Protein AF-0000000070211031 (afdb_homodimer)

InterPro domains:
  IPR032710 NTF2-like domain superfamily [SSF54427] (59-202)
  IPR037401 SnoaL-like domain [PF13577] (66-196)

pLDDT: mean 84.16, std 25.33, range [22.22, 98.94]

Solvent-accessible surface area (backbone atoms only — not comparable to full-atom values): 24109 Å² total; per-residue (Å²): 134,82,80,76,78,76,79,76,83,70,76,83,70,75,68,78,77,72,73,80,73,72,77,69,77,70,72,75,73,75,79,77,76,52,96,82,58,62,69,84,56,75,78,60,77,66,55,52,36,58,51,33,65,60,62,69,66,45,56,73,49,57,55,66,61,47,49,49,46,51,50,35,55,51,46,49,35,54,22,64,49,65,66,41,55,75,56,45,62,68,32,31,34,71,74,14,37,37,32,56,36,76,88,77,34,76,32,70,19,40,66,47,45,42,67,52,50,51,66,62,55,63,77,31,69,46,50,45,59,47,73,34,28,46,36,75,46,75,54,54,97,49,35,34,38,35,41,36,32,34,42,35,40,36,24,66,58,77,92,79,51,88,92,56,77,79,61,56,58,46,36,42,39,40,40,32,32,40,44,34,33,34,36,49,44,96,86,67,49,47,25,34,45,33,36,20,47,47,73,45,41,44,33,36,23,30,91,48,78,82,78,130,135,83,80,76,78,78,79,75,81,70,79,76,70,77,62,78,77,72,68,82,69,70,76,69,80,63,74,73,73,74,75,78,70,51,94,81,55,62,69,83,56,76,78,59,77,67,54,71,73,57,50,64,69,59,63,69,90,67,91,76,70,57,58,36,63,47,49,21,44,46,30,26,57,26,47,48,36,38,11,64,48,23,68,30,54,75,50,45,62,69,30,31,33,72,74,14,35,36,31,56,36,87,87,77,33,77,32,70,19,41,67,46,45,43,68,52,50,52,65,62,55,63,75,30,67,36,36,44,56,38,32,58,61,70,50,74,46,78,53,52,97,49,35,33,38,34,41,36,34,34,42,34,40,36,22,68,52,72,60,79,49,76,91,50,48,38,38,54,55,46,36,40,40,39,41,32,33,40,44,35,34,37,36,49,43,94,85,49,40,50,24,34,44,33,35,19,47,44,73,76,58,77,66,46,49,42,95,49,78,81,80,130

Radius of gyration: 23.86 Å; Cα contacts (8 Å, |Δi|>4): 774; chains: 2; bounding box: 79×85×57 Å

Organism: Alternaria alternata (NCBI:txid5599)

Secondary structure (DSSP, 8-state):
-----------TT---------------------TT------S-PPPHHHHHHH----SS--HHHHHHHHHHHHHHHHHHHHT-GGGGGGTEEEEEEEE--TTT-EEESHHHHHHHHHHHHTTSSEEEEEEEEEEEEE-SSSEEEEEEEEEEEEESS----TT----GGGEEEEEEEEEEEEEE-TTS-EEEEEEEEEESS--B-TT-S---/----------------------------------TTPPP---S----HHHHHHH----SS--HHHHHHHHHHHHHHHHHHHHT-GGGGGGTEEEEEEEE--TTT-EEESHHHHHHHHHHHHTTSSEEEEEEEEEEEEE-SSSEEEEEEEEEEEEESS----TT--B-GGGEEEEEEEEEEEEEE-TTS-EEEEEEEEEESS--B-TTSS---

Foldseek 3Di:
DPPPPPPCPDDPPDDDPPPPPPPPPPPPPPPPPDVQDAQDCPPDPDDPVVVVVSDDDDPDDDPVVQVLLVVLVVQVQVCLQVVPLVSCCLAAPQQAWEAQDPPQGIDTGSVRVSVRSNVVLVQAPGKGKAKDDKDWADNDQFKIKMKIKTKMKGFRDDDDDPVDDDDQQGIKIFIWMKTFIWTQDPVRHIHTRHIYTGTPDDIDHPPDHDDD/DPPPPPPCPDDPPPDPPPPPPPPPPPPPPPPPPDVQDAQDCPPDPDDPVVVVVRDDDDPDDDPVQQVLLVVLVVQVQVCLQVVVLVSCCLAAPQQAWEAADPPQGIDTGSVRVSVRSNVVLVQAPGKGWAKDDKDWADNDQFKIKMKIKTKMKGFRDDDDDPVDDDDQQGIKIFIWMKTFIWTQDPVRHIHTRHIYTGGPDDIDHPPDDPDD

Structure (mmCIF, N/CA/C/O backbone):
data_AF-0000000070211031-model_v1
#
loop_
_entity.id
_entity.type
_entity.pdbx_description
1 polymer 'SnoaL-like domain-containing protein'
#
loop_
_atom_site.group_PDB
_atom_site.id
_atom_site.type_symbol
_atom_site.label_atom_id
_atom_site.label_alt_id
_atom_site.label_comp_id
_atom_site.label_asym_id
_atom_site.label_entity_id
_atom_site.label_seq_id
_atom_site.pdbx_PDB_ins_code
_atom_site.Cartn_x
_atom_site.Cartn_y
_atom_site.Cartn_z
_atom_site.occupancy
_atom_site.B_iso_or_equiv
_atom_site.auth_seq_id
_atom_site.auth_comp_id
_atom_site.auth_asym_id
_atom_site.auth_atom_id
_atom_site.pdbx_PDB_model_num
ATOM 1 N N . MET A 1 1 ? 0.841 50.281 30.281 1 28.12 1 MET A N 1
ATOM 2 C CA . MET A 1 1 ? 0.397 50.594 28.922 1 28.12 1 MET A CA 1
ATOM 3 C C . MET A 1 1 ? 0.578 49.406 28 1 28.12 1 MET A C 1
ATOM 5 O O . MET A 1 1 ? 1.697 49.125 27.578 1 28.12 1 MET A O 1
ATOM 9 N N . ARG A 1 2 ? -0.083 48.312 28.25 1 31.88 2 ARG A N 1
ATOM 10 C CA . ARG A 1 2 ? 0.102 46.938 27.719 1 31.88 2 ARG A CA 1
ATOM 11 C C . ARG A 1 2 ? -0.235 46.875 26.234 1 31.88 2 ARG A C 1
ATOM 13 O O . ARG A 1 2 ? -1.346 47.25 25.828 1 31.88 2 ARG A O 1
ATOM 20 N N . ILE A 1 3 ? 0.786 47.062 25.359 1 29.62 3 ILE A N 1
ATOM 21 C CA . ILE A 1 3 ? 0.696 47.094 23.906 1 29.62 3 ILE A CA 1
ATOM 22 C C . ILE A 1 3 ? 0.108 45.812 23.375 1 29.62 3 ILE A C 1
ATOM 24 O O . ILE A 1 3 ? 0.682 44.719 23.578 1 29.62 3 ILE A O 1
ATOM 28 N N . ALA A 1 4 ? -1.202 45.688 23.266 1 30.28 4 ALA A N 1
ATOM 29 C CA . ALA A 1 4 ? -2.02 44.625 22.688 1 30.28 4 ALA A CA 1
ATOM 30 C C . ALA A 1 4 ? -1.669 44.375 21.219 1 30.28 4 ALA A C 1
ATOM 32 O O . ALA A 1 4 ? -2.006 45.188 20.359 1 30.28 4 ALA A O 1
ATOM 33 N N . SER A 1 5 ? -0.416 43.938 20.922 1 27.52 5 SER A N 1
ATOM 34 C CA . SER A 1 5 ? -0.085 43.781 19.516 1 27.52 5 SER A CA 1
ATOM 35 C C . SER A 1 5 ? -1.033 42.781 18.844 1 27.52 5 SER A C 1
ATOM 37 O O . SER A 1 5 ? -1.177 41.656 19.312 1 27.52 5 SER A O 1
ATOM 39 N N . THR A 1 6 ? -2.154 43.25 18.281 1 27.8 6 THR A N 1
ATOM 40 C CA . THR A 1 6 ? -3.115 42.531 17.453 1 27.8 6 THR A CA 1
ATOM 41 C C . THR A 1 6 ? -2.412 41.875 16.281 1 27.8 6 THR A C 1
ATOM 43 O O . THR A 1 6 ? -1.797 42.531 15.438 1 27.8 6 THR A O 1
ATOM 46 N N . LEU A 1 7 ? -1.913 40.625 16.406 1 26.59 7 LEU A N 1
ATOM 47 C CA . LEU A 1 7 ? -1.29 39.844 15.336 1 26.59 7 LEU A CA 1
ATOM 48 C C . LEU A 1 7 ? -2.246 39.688 14.156 1 26.59 7 LEU A C 1
ATOM 50 O O . LEU A 1 7 ? -3.33 39.125 14.312 1 26.59 7 LEU A O 1
ATOM 54 N N . HIS A 1 8 ? -2.254 40.656 13.156 1 25.3 8 HIS A N 1
ATOM 55 C CA . HIS A 1 8 ? -3.035 40.656 11.93 1 25.3 8 HIS A CA 1
ATOM 56 C C . HIS A 1 8 ? -2.762 39.406 11.102 1 25.3 8 HIS A C 1
ATOM 58 O O . HIS A 1 8 ? -1.635 39.188 10.648 1 25.3 8 HIS A O 1
ATOM 64 N N . ILE A 1 9 ? -3.252 38.219 11.398 1 26 9 ILE A N 1
ATOM 65 C CA . ILE A 1 9 ? -3.123 37.031 10.57 1 26 9 ILE A CA 1
ATOM 66 C C . ILE A 1 9 ? -3.803 37.25 9.227 1 26 9 ILE A C 1
ATOM 68 O O . ILE A 1 9 ? -5.031 37.188 9.125 1 26 9 ILE A O 1
ATOM 72 N N . ALA A 1 10 ? -3.584 38.5 8.57 1 23.16 10 ALA A N 1
ATOM 73 C CA . ALA A 1 10 ? -4.406 38.844 7.418 1 23.16 10 ALA A CA 1
ATOM 74 C C . ALA A 1 10 ? -4.383 37.75 6.367 1 23.16 10 ALA A C 1
ATOM 76 O O . ALA A 1 10 ? -5.438 37.25 5.949 1 23.16 10 ALA A O 1
ATOM 77 N N . ALA A 1 11 ? -3.818 38.031 5.086 1 25.17 11 ALA A N 1
ATOM 78 C CA . ALA A 1 11 ? -4.328 38.219 3.73 1 25.17 11 ALA A CA 1
ATOM 79 C C . ALA A 1 11 ? -4.074 36.969 2.877 1 25.17 11 ALA A C 1
ATOM 81 O O . ALA A 1 11 ? -3.525 37.062 1.776 1 25.17 11 ALA A O 1
ATOM 82 N N . LEU A 1 12 ? -3.682 35.781 3.396 1 24.38 12 LEU A N 1
ATOM 83 C CA . LEU A 1 12 ? -3.027 35 2.371 1 24.38 12 LEU A CA 1
ATOM 84 C C . LEU A 1 12 ? -4.035 34.5 1.335 1 24.38 12 LEU A C 1
ATOM 86 O O . LEU A 1 12 ? -3.793 33.531 0.64 1 24.38 12 LEU A O 1
ATOM 90 N N . PHE A 1 13 ? -5.324 35.094 1.3 1 23.86 13 PHE A N 1
ATOM 91 C CA . PHE A 1 13 ? -6.336 34.281 0.647 1 23.86 13 PHE A CA 1
ATOM 92 C C . PHE A 1 13 ? -6.145 34.281 -0.865 1 23.86 13 PHE A C 1
ATOM 94 O O . PHE A 1 13 ? -6.695 33.438 -1.568 1 23.86 13 PHE A O 1
ATOM 101 N N . ALA A 1 14 ? -5.844 35.438 -1.483 1 26.3 14 ALA A N 1
ATOM 102 C CA . ALA A 1 14 ? -6.527 35.625 -2.762 1 26.3 14 ALA A CA 1
ATOM 103 C C . ALA A 1 14 ? -5.809 34.844 -3.877 1 26.3 14 ALA A C 1
ATOM 105 O O . ALA A 1 14 ? -5.051 35.438 -4.648 1 26.3 14 ALA A O 1
ATOM 106 N N . LEU A 1 15 ? -4.984 33.875 -3.717 1 26.89 15 LEU A N 1
ATOM 107 C CA . LEU A 1 15 ? -4.371 33.656 -5.023 1 26.89 15 LEU A CA 1
ATOM 108 C C . LEU A 1 15 ? -5.395 33.125 -6.023 1 26.89 15 LEU A C 1
ATOM 110 O O . LEU A 1 15 ? -6.258 32.344 -5.676 1 26.89 15 LEU A O 1
ATOM 114 N N . PRO A 1 16 ? -5.547 33.812 -7.125 1 26.22 16 PRO A N 1
ATOM 115 C CA . PRO A 1 16 ? -6.473 33.438 -8.195 1 26.22 16 PRO A CA 1
ATOM 116 C C . PRO A 1 16 ? -6.301 31.984 -8.633 1 26.22 16 PRO A C 1
ATOM 118 O O . PRO A 1 16 ? -5.211 31.422 -8.5 1 26.22 16 PRO A O 1
ATOM 121 N N . PHE A 1 17 ? -7.34 31.234 -8.484 1 26.39 17 PHE A N 1
ATOM 122 C CA . PHE A 1 17 ? -7.477 29.891 -9.039 1 26.39 17 PHE A CA 1
ATOM 123 C C . PHE A 1 17 ? -7.242 29.891 -10.539 1 26.39 17 PHE A C 1
ATOM 125 O O . PHE A 1 17 ? -8.031 30.469 -11.297 1 26.39 17 PHE A O 1
ATOM 132 N N . VAL A 1 18 ? -6.035 30.172 -11.008 1 25.2 18 VAL A N 1
ATOM 133 C CA . VAL A 1 18 ? -5.887 29.969 -12.438 1 25.2 18 VAL A CA 1
ATOM 134 C C . VAL A 1 18 ? -6.363 28.562 -12.805 1 25.2 18 VAL A C 1
ATOM 136 O O . VAL A 1 18 ? -5.898 27.578 -12.227 1 25.2 18 VAL A O 1
ATOM 139 N N . SER A 1 19 ? -7.555 28.484 -13.195 1 22.22 19 SER A N 1
ATOM 140 C CA . SER A 1 19 ? -8.094 27.266 -13.805 1 22.22 19 SER A CA 1
ATOM 141 C C . SER A 1 19 ? -7.199 26.781 -14.938 1 22.22 19 SER A C 1
ATOM 143 O O . SER A 1 19 ? -6.984 27.484 -15.922 1 22.22 19 SER A O 1
ATOM 145 N N . ALA A 1 20 ? -6.145 26.156 -14.711 1 24.56 20 ALA A N 1
ATOM 146 C CA . ALA A 1 20 ? -5.391 25.562 -15.812 1 24.56 20 ALA A CA 1
ATOM 147 C C . ALA A 1 20 ? -6.289 24.688 -16.672 1 24.56 20 ALA A C 1
ATOM 149 O O . ALA A 1 20 ? -6.617 23.547 -16.312 1 24.56 20 ALA A O 1
ATOM 150 N N . GLN A 1 21 ? -7.297 25.25 -17.328 1 23.83 21 GLN A N 1
ATOM 151 C CA . GLN A 1 21 ? -7.945 24.469 -18.359 1 23.83 21 GLN A CA 1
ATOM 152 C C . GLN A 1 21 ? -6.953 24.062 -19.453 1 23.83 21 GLN A C 1
ATOM 154 O O . GLN A 1 21 ? -6.867 24.703 -20.5 1 23.83 21 GLN A O 1
ATOM 159 N N . ASP A 1 22 ? -5.699 23.828 -19.234 1 23.66 22 ASP A N 1
ATOM 160 C CA . ASP A 1 22 ? -4.969 23.5 -20.469 1 23.66 22 ASP A CA 1
ATOM 161 C C . ASP A 1 22 ? -5.586 22.297 -21.172 1 23.66 22 ASP A C 1
ATOM 163 O O . ASP A 1 22 ? -5.855 21.266 -20.547 1 23.66 22 ASP A O 1
ATOM 167 N N . ASN A 1 23 ? -6.297 22.547 -22.281 1 24.84 23 ASN A N 1
ATOM 168 C CA . ASN A 1 23 ? -6.734 21.672 -23.375 1 24.84 23 ASN A CA 1
ATOM 169 C C . ASN A 1 23 ? -5.586 20.812 -23.891 1 24.84 23 ASN A C 1
ATOM 171 O O . ASN A 1 23 ? -5.41 20.656 -25.109 1 24.84 23 ASN A O 1
ATOM 175 N N . ASP A 1 24 ? -4.43 20.797 -23.234 1 26.47 24 ASP A N 1
ATOM 176 C CA . ASP A 1 24 ? -3.412 20.094 -24 1 26.47 24 ASP A CA 1
ATOM 177 C C . ASP A 1 24 ? -3.859 18.672 -24.328 1 26.47 24 ASP A C 1
ATOM 179 O O . ASP A 1 24 ? -4.359 17.953 -23.453 1 26.47 24 ASP A O 1
ATOM 183 N N . SER A 1 25 ? -4.164 18.484 -25.609 1 24.42 25 SER A N 1
ATOM 184 C CA . SER A 1 25 ? -4.227 17.188 -26.281 1 24.42 25 SER A CA 1
ATOM 185 C C . SER A 1 25 ? -3.08 16.281 -25.859 1 24.42 25 SER A C 1
ATOM 187 O O . SER A 1 25 ? -1.988 16.344 -26.422 1 24.42 25 SER A O 1
ATOM 189 N N . ALA A 1 26 ? -2.949 16.156 -24.578 1 28.22 26 ALA A N 1
ATOM 190 C CA . ALA A 1 26 ? -1.918 15.203 -24.188 1 28.22 26 ALA A CA 1
ATOM 191 C C . ALA A 1 26 ? -2 13.938 -25.031 1 28.22 26 ALA A C 1
ATOM 193 O O . ALA A 1 26 ? -3.047 13.289 -25.094 1 28.22 26 ALA A O 1
ATOM 194 N N . SER A 1 27 ? -1.183 13.914 -26.062 1 27.62 27 SER A N 1
ATOM 195 C CA . SER A 1 27 ? -0.959 12.695 -26.844 1 27.62 27 SER A CA 1
ATOM 196 C C . SER A 1 27 ? -0.817 11.484 -25.922 1 27.62 27 SER A C 1
ATOM 198 O O . SER A 1 27 ? -0.016 11.5 -24.984 1 27.62 27 SER A O 1
ATOM 200 N N . ILE A 1 28 ? -1.809 10.742 -25.797 1 29.39 28 ILE A N 1
ATOM 201 C CA . ILE A 1 28 ? -1.763 9.43 -25.172 1 29.39 28 ILE A CA 1
ATOM 202 C C . ILE A 1 28 ? -0.561 8.648 -25.703 1 29.39 28 ILE A C 1
ATOM 204 O O . ILE A 1 28 ? -0.538 8.242 -26.859 1 29.39 28 ILE A O 1
ATOM 208 N N . ALA A 1 29 ? 0.581 9.094 -25.188 1 32.06 29 ALA A N 1
ATOM 209 C CA . ALA A 1 29 ? 1.688 8.234 -25.609 1 32.06 29 ALA A CA 1
ATOM 210 C C . ALA A 1 29 ? 1.312 6.762 -25.5 1 32.06 29 ALA A C 1
ATOM 212 O O . ALA A 1 29 ? 0.758 6.324 -24.484 1 32.06 29 ALA A O 1
ATOM 213 N N . SER A 1 30 ? 1.159 6.074 -26.594 1 30.03 30 SER A N 1
ATOM 214 C CA . SER A 1 30 ? 0.951 4.637 -26.703 1 30.03 30 SER A CA 1
ATOM 215 C C . SER A 1 30 ? 2.084 3.861 -26.031 1 30.03 30 SER A C 1
ATOM 217 O O . SER A 1 30 ? 3.254 4.051 -26.375 1 30.03 30 SER A O 1
ATOM 219 N N . PRO A 1 31 ? 1.998 3.463 -24.703 1 34.44 31 PRO A N 1
ATOM 220 C CA . PRO A 1 31 ? 3.145 2.789 -24.078 1 34.44 31 PRO A CA 1
ATOM 221 C C . PRO A 1 31 ? 3.58 1.546 -24.859 1 34.44 31 PRO A C 1
ATOM 223 O O . PRO A 1 31 ? 2.766 0.656 -25.109 1 34.44 31 PRO A O 1
ATOM 226 N N . SER A 1 32 ? 4.375 1.662 -25.797 1 32.97 32 SER A N 1
ATOM 227 C CA . SER A 1 32 ? 5.031 0.449 -26.281 1 32.97 32 SER A CA 1
ATOM 228 C C . SER A 1 32 ? 5.727 -0.289 -25.141 1 32.97 32 SER A C 1
ATOM 230 O O . SER A 1 32 ? 6.719 0.198 -24.594 1 32.97 32 SER A O 1
ATOM 232 N N . VAL A 1 33 ? 5.062 -0.978 -24.281 1 38.22 33 VAL A N 1
ATOM 233 C CA . VAL A 1 33 ? 5.672 -1.77 -23.219 1 38.22 33 VAL A CA 1
ATOM 234 C C . VAL A 1 33 ? 6.594 -2.824 -23.812 1 38.22 33 VAL A C 1
ATOM 236 O O . VAL A 1 33 ? 6.129 -3.838 -24.344 1 38.22 33 VAL A O 1
ATOM 239 N N . GLY A 1 34 ? 7.535 -2.482 -24.438 1 37.31 34 GLY A N 1
ATOM 240 C CA . GLY A 1 34 ? 8.508 -3.557 -24.547 1 37.31 34 GLY A CA 1
ATOM 241 C C . GLY A 1 34 ? 9.016 -4.043 -23.203 1 37.31 34 GLY A C 1
ATOM 242 O O . GLY A 1 34 ? 8.953 -3.318 -22.219 1 37.31 34 GLY A O 1
ATOM 243 N N . ASN A 1 35 ? 9.094 -5.414 -22.859 1 46.62 35 ASN A N 1
ATOM 244 C CA . ASN A 1 35 ? 9.469 -6.191 -21.688 1 46.62 35 ASN A CA 1
ATOM 245 C C . ASN A 1 35 ? 10.539 -5.48 -20.875 1 46.62 35 ASN A C 1
ATOM 247 O O . ASN A 1 35 ? 10.57 -5.594 -19.641 1 46.62 35 ASN A O 1
ATOM 251 N N . ASN A 1 36 ? 11.539 -4.719 -21.5 1 52.97 36 ASN A N 1
ATOM 252 C CA . ASN A 1 36 ? 12.758 -4.195 -20.891 1 52.97 36 ASN A CA 1
ATOM 253 C C . ASN A 1 36 ? 12.609 -2.729 -20.5 1 52.97 36 ASN A C 1
ATOM 255 O O . ASN A 1 36 ? 13.562 -2.1 -20.047 1 52.97 36 ASN A O 1
ATOM 259 N N . ASP A 1 37 ? 11.375 -2.188 -20.609 1 75.38 37 ASP A N 1
ATOM 260 C CA . ASP A 1 37 ? 11.422 -0.743 -20.406 1 75.38 37 ASP A CA 1
ATOM 261 C C . ASP A 1 37 ? 10.898 -0.363 -19.031 1 75.38 37 ASP A C 1
ATOM 263 O O . ASP A 1 37 ? 10 -1.021 -18.5 1 75.38 37 ASP A O 1
ATOM 267 N N . CYS A 1 38 ? 11.602 0.43 -18.391 1 89.81 38 CYS A N 1
ATOM 268 C CA . CYS A 1 38 ? 11.211 1.003 -17.109 1 89.81 38 CYS A CA 1
ATOM 269 C C . CYS A 1 38 ? 9.906 1.786 -17.25 1 89.81 38 CYS A C 1
ATOM 271 O O . CYS A 1 38 ? 9.781 2.639 -18.125 1 89.81 38 CYS A O 1
ATOM 273 N N . PRO A 1 39 ? 8.891 1.428 -16.438 1 93.56 39 PRO A N 1
ATOM 274 C CA . PRO A 1 39 ? 7.68 2.252 -16.469 1 93.56 39 PRO A CA 1
ATOM 275 C C . PRO A 1 39 ? 7.98 3.746 -16.359 1 93.56 39 PRO A C 1
ATOM 277 O O . PRO A 1 39 ? 8.812 4.152 -15.547 1 93.56 39 PRO A O 1
ATOM 280 N N . LYS A 1 40 ? 7.359 4.547 -17.172 1 93.19 40 LYS A N 1
ATOM 281 C CA . LYS A 1 40 ? 7.566 5.992 -17.172 1 93.19 40 LYS A CA 1
ATOM 282 C C . LYS A 1 40 ? 6.52 6.688 -16.297 1 93.19 40 LYS A C 1
ATOM 284 O O . LYS A 1 40 ? 5.391 6.91 -16.734 1 93.19 40 LYS A O 1
ATOM 289 N N . ILE A 1 41 ? 6.996 7.141 -15.109 1 95.94 41 ILE A N 1
ATOM 290 C CA . ILE A 1 41 ? 6.023 7.766 -14.219 1 95.94 41 ILE A CA 1
ATOM 291 C C . ILE A 1 41 ? 6.5 9.164 -13.836 1 95.94 41 ILE A C 1
ATOM 293 O O . ILE A 1 41 ? 5.887 9.828 -13 1 95.94 41 ILE A O 1
ATOM 297 N N . ALA A 1 42 ? 7.578 9.641 -14.328 1 95.19 42 ALA A N 1
ATOM 298 C CA . ALA A 1 42 ? 8.086 10.992 -14.102 1 95.19 42 ALA A CA 1
ATOM 299 C C . ALA A 1 42 ? 7.84 11.875 -15.328 1 95.19 42 ALA A C 1
ATOM 301 O O . ALA A 1 42 ? 7.914 11.406 -16.469 1 95.19 42 ALA A O 1
ATOM 302 N N . PRO A 1 43 ? 7.48 13.188 -15.195 1 96.31 43 PRO A N 1
ATOM 303 C CA . PRO A 1 43 ? 7.422 13.852 -13.891 1 96.31 43 PRO A CA 1
ATOM 304 C C . PRO A 1 43 ? 6.137 13.539 -13.125 1 96.31 43 PRO A C 1
ATOM 306 O O . PRO A 1 43 ? 6.125 13.547 -11.891 1 96.31 43 PRO A O 1
ATOM 309 N N . GLY A 1 44 ? 5.129 13.281 -13.961 1 92.19 44 GLY A N 1
ATOM 310 C CA . GLY A 1 44 ? 3.848 12.914 -13.375 1 92.19 44 GLY A CA 1
ATOM 311 C C . GLY A 1 44 ? 3.137 14.078 -12.711 1 92.19 44 GLY A C 1
ATOM 312 O O . GLY A 1 44 ? 3.488 15.234 -12.93 1 92.19 44 GLY A O 1
ATOM 313 N N . PRO A 1 45 ? 2.143 13.617 -11.82 1 97.06 45 PRO A N 1
ATOM 314 C CA . PRO A 1 45 ? 1.692 12.289 -11.398 1 97.06 45 PRO A CA 1
ATOM 315 C C . PRO A 1 45 ? 0.997 11.516 -12.508 1 97.06 45 PRO A C 1
ATOM 317 O O . PRO A 1 45 ? 0.582 12.109 -13.516 1 97.06 45 PRO A O 1
ATOM 320 N N . VAL A 1 46 ? 0.988 10.219 -12.336 1 95.62 46 VAL A N 1
ATOM 321 C CA . VAL A 1 46 ? 0.25 9.32 -13.219 1 95.62 46 VAL A CA 1
ATOM 322 C C . VAL A 1 46 ? -1.034 8.859 -12.531 1 95.62 46 VAL A C 1
ATOM 324 O O . VAL A 1 46 ? -1.072 8.711 -11.312 1 95.62 46 VAL A O 1
ATOM 327 N N . SER A 1 47 ? -2.078 8.609 -13.383 1 96.12 47 SER A N 1
ATOM 328 C CA . SER A 1 47 ? -3.344 8.148 -12.812 1 96.12 47 SER A CA 1
ATOM 329 C C . SER A 1 47 ? -3.205 6.758 -12.211 1 96.12 47 SER A C 1
ATOM 331 O O . SER A 1 47 ? -2.35 5.973 -12.625 1 96.12 47 SER A O 1
ATOM 333 N N . PHE A 1 48 ? -4.109 6.504 -11.242 1 95.62 48 PHE A N 1
ATOM 334 C CA . PHE A 1 48 ? -4.07 5.207 -10.57 1 95.62 48 PHE A CA 1
ATOM 335 C C . PHE A 1 48 ? -4.316 4.078 -11.562 1 95.62 48 PHE A C 1
ATOM 337 O O . PHE A 1 48 ? -3.621 3.061 -11.539 1 95.62 48 PHE A O 1
ATOM 344 N N . SER A 1 49 ? -5.324 4.27 -12.383 1 94.5 49 SER A N 1
ATOM 345 C CA . SER A 1 49 ? -5.672 3.246 -13.359 1 94.5 49 SER A CA 1
ATOM 346 C C . SER A 1 49 ? -4.508 2.965 -14.305 1 94.5 49 SER A C 1
ATOM 348 O O . SER A 1 49 ? -4.164 1.805 -14.547 1 94.5 49 SER A O 1
ATOM 350 N N . TYR A 1 50 ? -3.932 3.98 -14.812 1 95.12 50 TYR A N 1
ATOM 351 C CA . TYR A 1 50 ? -2.793 3.855 -15.719 1 95.12 50 TYR A CA 1
ATOM 352 C C . TYR A 1 50 ? -1.607 3.209 -15.008 1 95.12 50 TYR A C 1
ATOM 354 O O . TYR A 1 50 ? -0.938 2.34 -15.578 1 95.12 50 TYR A O 1
ATOM 362 N N . LEU A 1 51 ? -1.407 3.637 -13.836 1 94.94 51 LEU A N 1
ATOM 363 C CA . LEU A 1 51 ? -0.294 3.141 -13.039 1 94.94 51 LEU A CA 1
ATOM 364 C C . LEU A 1 51 ? -0.366 1.624 -12.883 1 94.94 51 LEU A C 1
ATOM 366 O O . LEU A 1 51 ? 0.638 0.93 -13.062 1 94.94 51 LEU A O 1
ATOM 370 N N . ALA A 1 52 ? -1.452 1.097 -12.57 1 93.81 52 ALA A N 1
ATOM 371 C CA . ALA A 1 52 ? -1.626 -0.344 -12.398 1 93.81 52 ALA A CA 1
ATOM 372 C C . ALA A 1 52 ? -1.266 -1.097 -13.68 1 93.81 52 ALA A C 1
ATOM 374 O O . ALA A 1 52 ? -0.708 -2.195 -13.625 1 93.81 52 ALA A O 1
ATOM 375 N N . GLY A 1 53 ? -1.543 -0.56 -14.734 1 95.12 53 GLY A N 1
ATOM 376 C CA . GLY A 1 53 ? -1.316 -1.208 -16.016 1 95.12 53 GLY A CA 1
ATOM 377 C C . GLY A 1 53 ? 0.136 -1.177 -16.453 1 95.12 53 GLY A C 1
ATOM 378 O O . GLY A 1 53 ? 0.533 -1.909 -17.359 1 95.12 53 GLY A O 1
ATOM 379 N N . LEU A 1 54 ? 0.886 -0.306 -15.844 1 93 54 LEU A N 1
ATOM 380 C CA . LEU A 1 54 ? 2.275 -0.107 -16.25 1 93 54 LEU A CA 1
ATOM 381 C C . LEU A 1 54 ? 3.154 -1.244 -15.734 1 93 54 LEU A C 1
ATOM 383 O O . LEU A 1 54 ? 4.262 -1.449 -16.234 1 93 54 LEU A O 1
ATOM 387 N N . PHE A 1 55 ? 2.607 -1.963 -14.75 1 92.19 55 PHE A N 1
ATOM 388 C CA . PHE A 1 55 ? 3.496 -2.891 -14.062 1 92.19 55 PHE A CA 1
ATOM 389 C C . PHE A 1 55 ? 3.184 -4.332 -14.453 1 92.19 55 PHE A C 1
ATOM 391 O O . PHE A 1 55 ? 2.021 -4.684 -14.656 1 92.19 55 PHE A O 1
ATOM 398 N N . THR A 1 56 ? 4.227 -5.035 -14.562 1 90.12 56 THR A N 1
ATOM 399 C CA . THR A 1 56 ? 4.207 -6.492 -14.594 1 90.12 56 THR A CA 1
ATOM 400 C C . THR A 1 56 ? 5.137 -7.062 -13.523 1 90.12 56 THR A C 1
ATOM 402 O O . THR A 1 56 ? 6.297 -6.66 -13.422 1 90.12 56 THR A O 1
ATOM 405 N N . PRO A 1 57 ? 4.5 -7.984 -12.695 1 89.38 57 PRO A N 1
ATOM 406 C CA . PRO A 1 57 ? 5.398 -8.57 -11.695 1 89.38 57 PRO A CA 1
ATOM 407 C C . PRO A 1 57 ? 6.641 -9.195 -12.32 1 89.38 57 PRO A C 1
ATOM 409 O O . PRO A 1 57 ? 6.551 -9.859 -13.359 1 89.38 57 PRO A O 1
ATOM 412 N N . GLN A 1 58 ? 7.734 -8.961 -11.68 1 90.69 58 GLN A N 1
ATOM 413 C CA . GLN A 1 58 ? 8.992 -9.461 -12.227 1 90.69 58 GLN A CA 1
ATOM 414 C C . GLN A 1 58 ? 9.227 -10.914 -11.828 1 90.69 58 GLN A C 1
ATOM 416 O O . GLN A 1 58 ? 9.055 -11.281 -10.664 1 90.69 58 GLN A O 1
ATOM 421 N N . THR A 1 59 ? 9.695 -11.68 -12.742 1 92.25 59 THR A N 1
ATOM 422 C CA . THR A 1 59 ? 9.977 -13.086 -12.492 1 92.25 59 THR A CA 1
ATOM 423 C C . THR A 1 59 ? 11.305 -13.258 -11.766 1 92.25 59 THR A C 1
ATOM 425 O O . THR A 1 59 ? 11.492 -14.211 -11.016 1 92.25 59 THR A O 1
ATOM 428 N N . LEU A 1 60 ? 12.195 -12.281 -12.062 1 92.44 60 LEU A N 1
ATOM 429 C CA . LEU A 1 60 ? 13.516 -12.312 -11.438 1 92.44 60 LEU A CA 1
ATOM 430 C C . LEU A 1 60 ? 13.883 -10.953 -10.867 1 92.44 60 LEU A C 1
ATOM 432 O O . LEU A 1 60 ? 14.82 -10.312 -11.336 1 92.44 60 LEU A O 1
ATOM 436 N N . PRO A 1 61 ? 13.172 -10.594 -9.812 1 93.75 61 PRO A N 1
ATOM 437 C CA . PRO A 1 61 ? 13.547 -9.32 -9.18 1 93.75 61 PRO A CA 1
ATOM 438 C C . PRO A 1 61 ? 14.922 -9.367 -8.523 1 93.75 61 PRO A C 1
ATOM 440 O O . PRO A 1 61 ? 15.375 -10.438 -8.102 1 93.75 61 PRO A O 1
ATOM 443 N N . ASP A 1 62 ? 15.609 -8.188 -8.547 1 96.31 62 ASP A N 1
ATOM 444 C CA . ASP A 1 62 ? 16.859 -8.023 -7.816 1 96.31 62 ASP A CA 1
ATOM 445 C C . ASP A 1 62 ? 16.594 -7.801 -6.328 1 96.31 62 ASP A C 1
ATOM 447 O O . ASP A 1 62 ? 16.25 -6.695 -5.918 1 96.31 62 ASP A O 1
ATOM 451 N N . PRO A 1 63 ? 16.844 -8.859 -5.543 1 95.38 63 PRO A N 1
ATOM 452 C CA . PRO A 1 63 ? 16.453 -8.727 -4.141 1 95.38 63 PRO A CA 1
ATOM 453 C C . PRO A 1 63 ? 17.328 -7.734 -3.375 1 95.38 63 PRO A C 1
ATOM 455 O O . PRO A 1 63 ? 16.875 -7.129 -2.4 1 95.38 63 PRO A O 1
ATOM 458 N N . ILE A 1 64 ? 18.516 -7.566 -3.781 1 96.69 64 ILE A N 1
ATOM 459 C CA . ILE A 1 64 ? 19.438 -6.668 -3.08 1 96.69 64 ILE A CA 1
ATOM 460 C C . ILE A 1 64 ? 19.031 -5.219 -3.354 1 96.69 64 ILE A C 1
ATOM 462 O O . ILE A 1 64 ? 18.844 -4.434 -2.422 1 96.69 64 ILE A O 1
ATOM 466 N N . ALA A 1 65 ? 18.859 -4.891 -4.652 1 97.94 65 ALA A N 1
ATOM 467 C CA . ALA A 1 65 ? 18.438 -3.541 -5.012 1 97.94 65 ALA A CA 1
ATOM 468 C C . ALA A 1 65 ? 17.062 -3.225 -4.434 1 97.94 65 ALA A C 1
ATOM 470 O O . ALA A 1 65 ? 16.828 -2.113 -3.953 1 97.94 65 ALA A O 1
ATOM 471 N N . THR A 1 66 ? 16.25 -4.227 -4.473 1 98.44 66 THR A N 1
ATOM 472 C CA . THR A 1 66 ? 14.898 -4.051 -3.945 1 98.44 66 THR A CA 1
ATOM 473 C C . THR A 1 66 ? 14.938 -3.689 -2.463 1 98.44 66 THR A C 1
ATOM 475 O O . THR A 1 66 ? 14.281 -2.742 -2.027 1 98.44 66 THR A O 1
ATOM 478 N N . GLU A 1 67 ? 15.695 -4.363 -1.721 1 98 67 GLU A N 1
ATOM 479 C CA . GLU A 1 67 ? 15.781 -4.094 -0.288 1 98 67 GLU A CA 1
ATOM 480 C C . GLU A 1 67 ? 16.469 -2.754 -0.019 1 98 67 GLU A C 1
ATOM 482 O O . GLU A 1 67 ? 16.094 -2.047 0.924 1 98 67 GLU A O 1
ATOM 487 N N . SER A 1 68 ? 17.406 -2.395 -0.821 1 98.25 68 SER A N 1
ATOM 488 C CA . SER A 1 68 ? 18.047 -1.095 -0.673 1 98.25 68 SER A CA 1
ATOM 489 C C . SER A 1 68 ? 17.062 0.044 -0.858 1 98.25 68 SER A C 1
ATOM 491 O O . SER A 1 68 ? 17.031 0.989 -0.068 1 98.25 68 SER A O 1
ATOM 493 N N . VAL A 1 69 ? 16.25 -0.045 -1.866 1 98.69 69 VAL A N 1
ATOM 494 C CA . VAL A 1 69 ? 15.211 0.947 -2.131 1 98.69 69 VAL A CA 1
ATOM 495 C C . VAL A 1 69 ? 14.203 0.967 -0.979 1 98.69 69 VAL A C 1
ATOM 497 O O . VAL A 1 69 ? 13.844 2.035 -0.485 1 98.69 69 VAL A O 1
ATOM 500 N N . ARG A 1 70 ? 13.836 -0.194 -0.489 1 98.62 70 ARG A N 1
ATOM 501 C CA . ARG A 1 70 ? 12.875 -0.312 0.601 1 98.62 70 ARG A CA 1
ATOM 502 C C . ARG A 1 70 ? 13.406 0.341 1.873 1 98.62 70 ARG A C 1
ATOM 504 O O . ARG A 1 70 ? 12.656 1.015 2.588 1 98.62 70 ARG A O 1
ATOM 511 N N . GLN A 1 71 ? 14.656 0.157 2.15 1 98.19 71 GLN A N 1
ATOM 512 C CA . GLN A 1 71 ? 15.273 0.767 3.324 1 98.19 71 GLN A CA 1
ATOM 513 C C . GLN A 1 71 ? 15.297 2.289 3.207 1 98.19 71 GLN A C 1
ATOM 515 O O . GLN A 1 71 ? 15.07 2.996 4.191 1 98.19 71 GLN A O 1
ATOM 520 N N . THR A 1 72 ? 15.562 2.764 2.041 1 98.75 72 THR A N 1
ATOM 521 C CA . THR A 1 72 ? 15.562 4.207 1.837 1 98.75 72 THR A CA 1
ATOM 522 C C . THR A 1 72 ? 14.156 4.777 2.031 1 98.75 72 THR A C 1
ATOM 524 O O . THR A 1 72 ? 13.992 5.836 2.643 1 98.75 72 THR A O 1
ATOM 527 N N . LEU A 1 73 ? 13.172 4.086 1.525 1 98.81 73 LEU A N 1
ATOM 528 C CA . LEU A 1 73 ? 11.781 4.492 1.747 1 98.81 73 LEU A CA 1
ATOM 529 C C . LEU A 1 73 ? 11.469 4.551 3.238 1 98.81 73 LEU A C 1
ATOM 531 O O . LEU A 1 73 ? 10.836 5.5 3.705 1 98.81 73 LEU A O 1
ATOM 535 N N . ALA A 1 74 ? 11.914 3.545 3.949 1 98.56 74 ALA A N 1
ATOM 536 C CA . ALA A 1 74 ? 11.695 3.514 5.391 1 98.56 74 ALA A CA 1
ATOM 537 C C . ALA A 1 74 ? 12.398 4.676 6.082 1 98.56 74 ALA A C 1
ATOM 539 O O . ALA A 1 74 ? 11.852 5.289 7 1 98.56 74 ALA A O 1
ATOM 540 N N . LEU A 1 75 ? 13.531 4.973 5.648 1 98.69 75 LEU A N 1
ATOM 541 C CA . LEU A 1 75 ? 14.305 6.059 6.234 1 98.69 75 LEU A CA 1
ATOM 542 C C . LEU A 1 75 ? 13.594 7.395 6.051 1 98.69 75 LEU A C 1
ATOM 544 O O . LEU A 1 75 ? 13.656 8.258 6.926 1 98.69 75 LEU A O 1
ATOM 548 N N . TYR A 1 76 ? 12.953 7.574 4.918 1 98.81 76 TYR A N 1
ATOM 549 C CA . TYR A 1 76 ? 12.164 8.781 4.715 1 98.81 76 TYR A CA 1
ATOM 550 C C . TYR A 1 76 ? 11.156 8.969 5.844 1 98.81 76 TYR A C 1
ATOM 552 O O . TYR A 1 76 ? 11.094 10.039 6.457 1 98.81 76 TYR A O 1
ATOM 560 N N . ALA A 1 77 ? 10.375 7.957 6.141 1 98.69 77 ALA A N 1
ATOM 561 C CA . ALA A 1 77 ? 9.352 8.023 7.18 1 98.69 77 ALA A CA 1
ATOM 562 C C . ALA A 1 77 ? 9.969 8.312 8.547 1 98.69 77 ALA A C 1
ATOM 564 O O . ALA A 1 77 ? 9.477 9.164 9.289 1 98.69 77 ALA A O 1
ATOM 565 N N . LEU A 1 78 ? 11.062 7.578 8.852 1 98.5 78 LEU A N 1
ATOM 566 C CA . LEU A 1 78 ? 11.75 7.793 10.125 1 98.5 78 LEU A CA 1
ATOM 567 C C . LEU A 1 78 ? 12.234 9.234 10.242 1 98.5 78 LEU A C 1
ATOM 569 O O . LEU A 1 78 ? 12.117 9.844 11.305 1 98.5 78 LEU A O 1
ATOM 573 N N . ALA A 1 79 ? 12.742 9.781 9.164 1 98.44 79 ALA A N 1
ATOM 574 C CA . ALA A 1 79 ? 13.297 11.133 9.164 1 98.44 79 ALA A CA 1
ATOM 575 C C . ALA A 1 79 ? 12.211 12.172 9.43 1 98.44 79 ALA A C 1
ATOM 577 O O . ALA A 1 79 ? 12.367 13.047 10.281 1 98.44 79 ALA A O 1
ATOM 578 N N . ILE A 1 80 ? 11.094 12.109 8.727 1 98.12 80 ILE A N 1
ATOM 579 C CA . ILE A 1 80 ? 10.086 13.156 8.828 1 98.12 80 ILE A CA 1
ATOM 580 C C . ILE A 1 80 ? 9.297 12.992 10.125 1 98.12 80 ILE A C 1
ATOM 582 O O . ILE A 1 80 ? 8.938 13.984 10.773 1 98.12 80 ILE A O 1
ATOM 586 N N . ASP A 1 81 ? 9.07 11.766 10.609 1 98.19 81 ASP A N 1
ATOM 587 C CA . ASP A 1 81 ? 8.375 11.555 11.875 1 98.19 81 ASP A CA 1
ATOM 588 C C . ASP A 1 81 ? 9.266 11.945 13.055 1 98.19 81 ASP A C 1
ATOM 590 O O . ASP A 1 81 ? 8.766 12.391 14.094 1 98.19 81 ASP A O 1
ATOM 594 N N . GLY A 1 82 ? 10.555 11.797 12.859 1 98 82 GLY A N 1
ATOM 595 C CA . GLY A 1 82 ? 11.531 12.164 13.883 1 98 82 GLY A CA 1
ATOM 596 C C . GLY A 1 82 ? 11.969 13.609 13.789 1 98 82 GLY A C 1
ATOM 597 O O . GLY A 1 82 ? 12.742 14.086 14.625 1 98 82 GLY A O 1
ATOM 598 N N . ARG A 1 83 ? 11.602 14.273 12.836 1 97.62 83 ARG A N 1
ATOM 599 C CA . ARG A 1 83 ? 11.914 15.672 12.586 1 97.62 83 ARG A CA 1
ATOM 600 C C . ARG A 1 83 ? 13.414 15.875 12.406 1 97.62 83 ARG A C 1
ATOM 602 O O . ARG A 1 83 ? 13.977 16.875 12.867 1 97.62 83 ARG A O 1
ATOM 609 N N . ASN A 1 84 ? 14.109 14.922 11.945 1 97.88 84 ASN A N 1
ATOM 610 C CA . ASN A 1 84 ? 15.492 15.047 11.516 1 97.88 84 ASN A CA 1
ATOM 611 C C . ASN A 1 84 ? 15.602 15.211 10.008 1 97.88 84 ASN A C 1
ATOM 613 O O . ASN A 1 84 ? 15.93 14.258 9.297 1 97.88 84 ASN A O 1
ATOM 617 N N . TYR A 1 85 ? 15.43 16.391 9.5 1 97.56 85 TYR A N 1
ATOM 618 C CA . TYR A 1 85 ? 15.195 16.656 8.086 1 97.56 85 TYR A CA 1
ATOM 619 C C . TYR A 1 85 ? 16.484 16.578 7.293 1 97.56 85 TYR A C 1
ATOM 621 O O . TYR A 1 85 ? 16.469 16.359 6.078 1 97.56 85 TYR A O 1
ATOM 629 N N . GLU A 1 86 ? 17.625 16.766 7.906 1 98.12 86 GLU A N 1
ATOM 630 C CA . GLU A 1 86 ? 18.906 16.641 7.195 1 98.12 86 GLU A CA 1
ATOM 631 C C . GLU A 1 86 ? 19.094 15.227 6.652 1 98.12 86 GLU A C 1
ATOM 633 O O . GLU A 1 86 ? 19.766 15.031 5.641 1 98.12 86 GLU A O 1
ATOM 638 N N . VAL A 1 87 ? 18.469 14.258 7.301 1 98.31 87 VAL A N 1
ATOM 639 C CA . VAL A 1 87 ? 18.562 12.867 6.883 1 98.31 87 VAL A CA 1
ATOM 640 C C . VAL A 1 87 ? 17.938 12.703 5.492 1 98.31 87 VAL A C 1
ATOM 642 O O . VAL A 1 87 ? 18.281 11.773 4.762 1 98.31 87 VAL A O 1
ATOM 645 N N . LEU A 1 88 ? 17.109 13.664 5.055 1 98.62 88 LEU A N 1
ATOM 646 C CA . LEU A 1 88 ? 16.453 13.586 3.748 1 98.62 88 LEU A CA 1
ATOM 647 C C . LEU A 1 88 ? 17.484 13.688 2.625 1 98.62 88 LEU A C 1
ATOM 649 O O . LEU A 1 88 ? 17.219 13.289 1.491 1 98.62 88 LEU A O 1
ATOM 653 N N . ARG A 1 89 ? 18.609 14.141 2.916 1 98.56 89 ARG A N 1
ATOM 654 C CA . ARG A 1 89 ? 19.688 14.195 1.929 1 98.56 89 ARG A CA 1
ATOM 655 C C . ARG A 1 89 ? 20.188 12.797 1.591 1 98.56 89 ARG A C 1
ATOM 657 O O . ARG A 1 89 ? 20.844 12.602 0.565 1 98.56 89 ARG A O 1
ATOM 664 N N . LYS A 1 90 ? 19.922 11.828 2.441 1 98.62 90 LYS A N 1
ATOM 665 C CA . LYS A 1 90 ? 20.234 10.43 2.16 1 98.62 90 LYS A CA 1
ATOM 666 C C . LYS A 1 90 ? 19.109 9.773 1.353 1 98.62 90 LYS A C 1
ATOM 668 O O . LYS A 1 90 ? 19.297 8.68 0.815 1 98.62 90 LYS A O 1
ATOM 673 N N . VAL A 1 91 ? 18 10.406 1.242 1 98.88 91 VAL A N 1
ATOM 674 C CA . VAL A 1 91 ? 16.797 9.836 0.639 1 98.88 91 VAL A CA 1
ATOM 675 C C . VAL A 1 91 ? 16.625 10.383 -0.778 1 98.88 91 VAL A C 1
ATOM 677 O O . VAL A 1 91 ? 16.25 9.641 -1.692 1 98.88 91 VAL A O 1
ATOM 680 N N . PHE A 1 92 ? 16.922 11.672 -0.984 1 98.94 92 PHE A N 1
ATOM 681 C CA . PHE A 1 92 ? 16.719 12.367 -2.25 1 98.94 92 PHE A CA 1
ATOM 682 C C . PHE A 1 92 ? 18.047 12.758 -2.873 1 98.94 92 PHE A C 1
ATOM 684 O O . PHE A 1 92 ? 19.016 13.047 -2.16 1 98.94 92 PHE A O 1
ATOM 691 N N . THR A 1 93 ? 18.047 12.766 -4.207 1 98.81 93 THR A N 1
ATOM 692 C CA . THR A 1 93 ? 19.172 13.406 -4.879 1 98.81 93 THR A CA 1
ATOM 693 C C . THR A 1 93 ? 19.156 14.914 -4.648 1 98.81 93 THR A C 1
ATOM 695 O O . THR A 1 93 ? 18.109 15.477 -4.281 1 98.81 93 THR A O 1
ATOM 698 N N . THR A 1 94 ? 20.25 15.555 -4.887 1 98.56 94 THR A N 1
ATOM 699 C CA . THR A 1 94 ? 20.391 16.984 -4.633 1 98.56 94 THR A CA 1
ATOM 700 C C . THR A 1 94 ? 19.406 17.781 -5.484 1 98.56 94 THR A C 1
ATOM 702 O O . THR A 1 94 ? 18.859 18.797 -5.035 1 98.56 94 THR A O 1
ATOM 705 N N . ASP A 1 95 ? 19.125 17.281 -6.676 1 98.62 95 ASP A N 1
ATOM 706 C CA . ASP A 1 95 ? 18.281 18 -7.617 1 98.62 95 ASP A CA 1
ATOM 707 C C . ASP A 1 95 ? 16.906 17.328 -7.75 1 98.62 95 ASP A C 1
ATOM 709 O O . ASP A 1 95 ? 16.234 17.469 -8.773 1 98.62 95 ASP A O 1
ATOM 713 N N . ALA A 1 96 ? 16.516 16.594 -6.766 1 98.88 96 ALA A N 1
ATOM 714 C CA . ALA A 1 96 ? 15.258 15.859 -6.828 1 98.88 96 ALA A CA 1
ATOM 715 C C . ALA A 1 96 ? 14.078 16.797 -7.043 1 98.88 96 ALA A C 1
ATOM 717 O O . ALA A 1 96 ? 14.062 17.906 -6.508 1 98.88 96 ALA A O 1
ATOM 718 N N . ARG A 1 97 ? 13.102 16.359 -7.773 1 98.81 97 ARG A N 1
ATOM 719 C CA . ARG A 1 97 ? 11.789 16.984 -7.91 1 98.81 97 ARG A CA 1
ATOM 720 C C . ARG A 1 97 ? 10.742 16.266 -7.062 1 98.81 97 ARG A C 1
ATOM 722 O O . ARG A 1 97 ? 10.617 15.039 -7.133 1 98.81 97 ARG A O 1
ATOM 729 N N . ALA A 1 98 ? 10 17.031 -6.281 1 98.69 98 ALA A N 1
ATOM 730 C CA . ALA A 1 98 ? 8.953 16.422 -5.469 1 98.69 98 ALA A CA 1
ATOM 731 C C . ALA A 1 98 ? 7.652 17.219 -5.57 1 98.69 98 ALA A C 1
ATOM 733 O O . ALA A 1 98 ? 7.609 18.406 -5.199 1 98.69 98 ALA A O 1
ATOM 734 N N . ASN A 1 99 ? 6.66 16.578 -6.066 1 98.5 99 ASN A N 1
ATOM 735 C CA . ASN A 1 99 ? 5.305 17.109 -6.078 1 98.5 99 ASN A CA 1
ATOM 736 C C . ASN A 1 99 ? 4.496 16.609 -4.883 1 98.5 99 ASN A C 1
ATOM 738 O O . ASN A 1 99 ? 4.035 15.469 -4.871 1 98.5 99 ASN A O 1
ATOM 742 N N . TYR A 1 100 ? 4.297 17.406 -3.842 1 96.19 100 TYR A N 1
ATOM 743 C CA . TYR A 1 100 ? 3.572 17.031 -2.633 1 96.19 100 TYR A CA 1
ATOM 744 C C . TYR A 1 100 ? 2.113 17.469 -2.713 1 96.19 100 TYR A C 1
ATOM 746 O O . TYR A 1 100 ? 1.412 17.5 -1.699 1 96.19 100 TYR A O 1
ATOM 754 N N . SER A 1 101 ? 1.691 17.781 -3.854 1 91.38 101 SER A N 1
ATOM 755 C CA . SER A 1 101 ? 0.318 18.219 -4.074 1 91.38 101 SER A CA 1
ATOM 756 C C . SER A 1 101 ? -0.05 19.359 -3.148 1 91.38 101 SER A C 1
ATOM 758 O O . SER A 1 101 ? 0.83 20.047 -2.613 1 91.38 101 SER A O 1
ATOM 760 N N . ASP A 1 102 ? -1.384 19.75 -3.08 1 88.38 102 ASP A N 1
ATOM 761 C CA . ASP A 1 102 ? -1.842 20.844 -2.211 1 88.38 102 ASP A CA 1
ATOM 762 C C . ASP A 1 102 ? -1.689 20.469 -0.739 1 88.38 102 ASP A C 1
ATOM 764 O O . ASP A 1 102 ? -1.985 19.328 -0.349 1 88.38 102 ASP A O 1
ATOM 768 N N . PRO A 1 103 ? -1.182 21.391 -0.03 1 85.56 103 PRO A N 1
ATOM 769 C CA . PRO A 1 103 ? -0.931 22.812 -0.286 1 85.56 103 PRO A CA 1
ATOM 770 C C . PRO A 1 103 ? 0.536 23.109 -0.594 1 85.56 103 PRO A C 1
ATOM 772 O O . PRO A 1 103 ? 0.881 24.234 -0.951 1 85.56 103 PRO A O 1
ATOM 775 N N . ILE A 1 104 ? 1.432 22.188 -0.539 1 89.38 104 ILE A N 1
ATOM 776 C CA . ILE A 1 104 ? 2.867 22.438 -0.631 1 89.38 104 ILE A CA 1
ATOM 777 C C . ILE A 1 104 ? 3.26 22.672 -2.088 1 89.38 104 ILE A C 1
ATOM 779 O O . ILE A 1 104 ? 4.055 23.562 -2.389 1 89.38 104 ILE A O 1
ATOM 783 N N . GLY A 1 105 ? 2.719 21.859 -2.967 1 93.75 105 GLY A N 1
ATOM 784 C CA . GLY A 1 105 ? 3.023 22.016 -4.383 1 93.75 105 GLY A CA 1
ATOM 785 C C . GLY A 1 105 ? 4.309 21.312 -4.793 1 93.75 105 GLY A C 1
ATOM 786 O O . GLY A 1 105 ? 4.688 20.297 -4.199 1 93.75 105 GLY A O 1
ATOM 787 N N . VAL A 1 106 ? 4.898 21.844 -5.934 1 98.06 106 VAL A N 1
ATOM 788 C CA . VAL A 1 106 ? 6.07 21.203 -6.523 1 98.06 106 VAL A CA 1
ATOM 789 C C . VAL A 1 106 ? 7.34 21.875 -6 1 98.06 106 VAL A C 1
ATOM 791 O O . VAL A 1 106 ? 7.457 23.094 -6.031 1 98.06 106 VAL A O 1
ATOM 794 N N . LEU A 1 107 ? 8.242 21.016 -5.496 1 98.19 107 LEU A N 1
ATOM 795 C CA . LEU A 1 107 ? 9.531 21.453 -4.965 1 98.19 107 LEU A CA 1
ATOM 796 C C . LEU A 1 107 ? 10.68 20.922 -5.824 1 98.19 107 LEU A C 1
ATOM 798 O O . LEU A 1 107 ? 10.648 19.781 -6.281 1 98.19 107 LEU A O 1
ATOM 802 N N . ASN A 1 108 ? 11.641 21.797 -6.02 1 98.62 108 ASN A N 1
ATOM 803 C CA . ASN A 1 108 ? 12.828 21.406 -6.762 1 98.62 108 ASN A CA 1
ATOM 804 C C . ASN A 1 108 ? 14.094 21.531 -5.91 1 98.62 108 ASN A C 1
ATOM 806 O O . ASN A 1 108 ? 14.445 22.641 -5.477 1 98.62 108 ASN A O 1
ATOM 810 N N . GLY A 1 109 ? 14.711 20.375 -5.727 1 98.75 109 GLY A N 1
ATOM 811 C CA . GLY A 1 109 ? 15.906 20.312 -4.906 1 98.75 109 GLY A CA 1
ATOM 812 C C . GLY A 1 109 ? 15.641 19.859 -3.484 1 98.75 109 GLY A C 1
ATOM 813 O O . GLY A 1 109 ? 14.625 20.219 -2.893 1 98.75 109 GLY A O 1
ATOM 814 N N . VAL A 1 110 ? 16.609 19.141 -2.91 1 98.62 110 VAL A N 1
ATOM 815 C CA . VAL A 1 110 ? 16.438 18.547 -1.591 1 98.62 110 VAL A CA 1
ATOM 816 C C . VAL A 1 110 ? 16.344 19.641 -0.537 1 98.62 110 VAL A C 1
ATOM 818 O O . VAL A 1 110 ? 15.617 19.5 0.45 1 98.62 110 VAL A O 1
ATOM 821 N N . GLN A 1 111 ? 17.047 20.734 -0.746 1 98.5 111 GLN A N 1
ATOM 822 C CA . GLN A 1 111 ? 16.938 21.844 0.21 1 98.5 111 GLN A CA 1
ATOM 823 C C . GLN A 1 111 ? 15.523 22.391 0.254 1 98.5 111 GLN A C 1
ATOM 825 O O . GLN A 1 111 ? 14.984 22.672 1.331 1 98.5 111 GLN A O 1
ATOM 830 N N . ALA A 1 112 ? 14.953 22.562 -0.922 1 98.5 112 ALA A N 1
ATOM 831 C CA . ALA A 1 112 ? 13.57 23.031 -0.97 1 98.5 112 ALA A CA 1
ATOM 832 C C . ALA A 1 112 ? 12.633 22.047 -0.279 1 98.5 112 ALA A C 1
ATOM 834 O O . ALA A 1 112 ? 11.695 22.453 0.409 1 98.5 112 ALA A O 1
ATOM 835 N N . ILE A 1 113 ? 12.867 20.75 -0.443 1 98.5 113 ILE A N 1
ATOM 836 C CA . ILE A 1 113 ? 12.062 19.719 0.204 1 98.5 113 ILE A CA 1
ATOM 837 C C . ILE A 1 113 ? 12.188 19.844 1.722 1 98.5 113 ILE A C 1
ATOM 839 O O . ILE A 1 113 ? 11.18 19.906 2.43 1 98.5 113 ILE A O 1
ATOM 843 N N . ILE A 1 114 ? 13.367 20 2.166 1 97.69 114 ILE A N 1
ATOM 844 C CA . ILE A 1 114 ? 13.633 20.125 3.596 1 97.69 114 ILE A CA 1
ATOM 845 C C . ILE A 1 114 ? 12.945 21.375 4.137 1 97.69 114 ILE A C 1
ATOM 847 O O . ILE A 1 114 ? 12.234 21.312 5.141 1 97.69 114 ILE A O 1
ATOM 851 N N . ASP A 1 115 ? 13.039 22.5 3.43 1 97.62 115 ASP A N 1
ATOM 852 C CA . ASP A 1 115 ? 12.562 23.812 3.891 1 97.62 115 ASP A CA 1
ATOM 853 C C . ASP A 1 115 ? 11.031 23.828 3.969 1 97.62 115 ASP A C 1
ATOM 855 O O . ASP A 1 115 ? 10.461 24.594 4.746 1 97.62 115 ASP A O 1
ATOM 859 N N . ASN A 1 116 ? 10.445 22.984 3.188 1 96.38 116 ASN A N 1
ATOM 860 C CA . ASN A 1 116 ? 8.992 23.078 3.109 1 96.38 116 ASN A CA 1
ATOM 861 C C . ASN A 1 116 ? 8.312 21.984 3.924 1 96.38 116 ASN A C 1
ATOM 863 O O . ASN A 1 116 ? 7.188 22.156 4.391 1 96.38 116 ASN A O 1
ATOM 867 N N . LEU A 1 117 ? 8.906 20.812 4.121 1 96 117 LEU A N 1
ATOM 868 C CA . LEU A 1 117 ? 8.305 19.734 4.906 1 96 117 LEU A CA 1
ATOM 869 C C . LEU A 1 117 ? 8.336 20.078 6.395 1 96 117 LEU A C 1
ATOM 871 O O . LEU A 1 117 ? 7.391 19.766 7.125 1 96 117 LEU A O 1
ATOM 875 N N . ALA A 1 118 ? 9.344 20.75 6.824 1 93.44 118 ALA A N 1
ATOM 876 C CA . ALA A 1 118 ? 9.531 21.016 8.242 1 93.44 118 ALA A CA 1
ATOM 877 C C . ALA A 1 118 ? 8.398 21.891 8.797 1 93.44 118 ALA A C 1
ATOM 879 O O . ALA A 1 118 ? 7.719 21.5 9.742 1 93.44 118 ALA A O 1
ATOM 880 N N . PRO A 1 119 ? 8.148 23.062 8.18 1 93.12 119 PRO A N 1
ATOM 881 C CA . PRO A 1 119 ? 7.062 23.891 8.719 1 93.12 119 PRO A CA 1
ATOM 882 C C . PRO A 1 119 ? 5.707 23.188 8.664 1 93.12 119 PRO A C 1
ATOM 884 O O . PRO A 1 119 ? 4.871 23.375 9.547 1 93.12 119 PRO A O 1
ATOM 887 N N . GLY A 1 120 ? 5.5 22.391 7.586 1 90.31 120 GLY A N 1
ATOM 888 C CA . GLY A 1 120 ? 4.246 21.656 7.473 1 90.31 120 GLY A CA 1
ATOM 889 C C . GLY A 1 120 ? 4.035 20.672 8.602 1 90.31 120 GLY A C 1
ATOM 890 O O . GLY A 1 120 ? 2.961 20.625 9.203 1 90.31 120 GLY A O 1
ATOM 891 N N . LEU A 1 121 ? 5.016 19.922 8.953 1 94.06 121 LEU A N 1
ATOM 892 C CA . LEU A 1 121 ? 4.914 18.859 9.945 1 94.06 121 LEU A CA 1
ATOM 893 C C . LEU A 1 121 ? 4.953 19.422 11.359 1 94.06 121 LEU A C 1
ATOM 895 O O . LEU A 1 121 ? 4.41 18.828 12.289 1 94.06 121 LEU A O 1
ATOM 899 N N . ASN A 1 122 ? 5.508 20.594 11.508 1 92.62 122 ASN A N 1
ATOM 900 C CA . ASN A 1 122 ? 5.633 21.219 12.82 1 92.62 122 ASN A CA 1
ATOM 901 C C . ASN A 1 122 ? 4.289 21.75 13.32 1 92.62 122 ASN A C 1
ATOM 903 O O . ASN A 1 122 ? 4.152 22.094 14.492 1 92.62 122 ASN A O 1
ATOM 907 N N . ASN A 1 123 ? 3.301 21.828 12.477 1 91.62 123 ASN A N 1
ATOM 908 C CA . ASN A 1 123 ? 1.95 22.188 12.891 1 91.62 123 ASN A CA 1
ATOM 909 C C . ASN A 1 123 ? 1.315 21.094 13.75 1 91.62 123 ASN A C 1
ATOM 911 O O . ASN A 1 123 ? 0.269 21.312 14.359 1 91.62 123 ASN A O 1
ATOM 915 N N . PHE A 1 124 ? 1.916 19.938 13.836 1 96 124 PHE A N 1
ATOM 916 C CA . PHE A 1 124 ? 1.406 18.797 14.586 1 96 124 PHE A CA 1
ATOM 917 C C . PHE A 1 124 ? 2.361 18.422 15.719 1 96 124 PHE A C 1
ATOM 919 O O . PHE A 1 124 ? 3.574 18.609 15.594 1 96 124 PHE A O 1
ATOM 926 N N . VAL A 1 125 ? 1.812 17.922 16.781 1 96.69 125 VAL A N 1
ATOM 927 C CA . VAL A 1 125 ? 2.627 17.5 17.922 1 96.69 125 VAL A CA 1
ATOM 928 C C . VAL A 1 125 ? 3.504 16.312 17.516 1 96.69 125 VAL A C 1
ATOM 930 O O . VAL A 1 125 ? 4.684 16.266 17.875 1 96.69 125 VAL A O 1
ATOM 933 N N . SER A 1 126 ? 2.945 15.352 16.828 1 97.56 126 SER A N 1
ATOM 934 C CA . SER A 1 126 ? 3.648 14.164 16.344 1 97.56 126 SER A CA 1
ATOM 935 C C . SER A 1 126 ? 2.949 13.562 15.133 1 97.56 126 SER A C 1
ATOM 937 O O . SER A 1 126 ? 1.815 13.938 14.812 1 97.56 126 SER A O 1
ATOM 939 N N . THR A 1 127 ? 3.678 12.805 14.414 1 98 127 THR A N 1
ATOM 940 C CA . THR A 1 127 ? 3.148 12.156 13.219 1 98 127 THR A CA 1
ATOM 941 C C . THR A 1 127 ? 3.637 10.711 13.125 1 98 127 THR A C 1
ATOM 943 O O . THR A 1 127 ? 4.586 10.328 13.812 1 98 127 THR A O 1
ATOM 946 N N . GLN A 1 128 ? 2.955 9.898 12.391 1 98.25 128 GLN A N 1
ATOM 947 C CA . GLN A 1 128 ? 3.377 8.57 11.953 1 98.25 128 GLN A CA 1
ATOM 948 C C . GLN A 1 128 ? 3.049 8.344 10.484 1 98.25 128 GLN A C 1
ATOM 950 O O . GLN A 1 128 ? 1.89 8.445 10.078 1 98.25 128 GLN A O 1
ATOM 955 N N . HIS A 1 129 ? 4.066 8.188 9.664 1 98.31 129 HIS A N 1
ATOM 956 C CA . HIS A 1 129 ? 3.906 7.793 8.266 1 98.31 129 HIS A CA 1
ATOM 957 C C . HIS A 1 129 ? 4.109 6.289 8.094 1 98.31 129 HIS A C 1
ATOM 959 O O . HIS A 1 129 ? 5.234 5.828 7.906 1 98.31 129 HIS A O 1
ATOM 965 N N . HIS A 1 130 ? 2.951 5.531 8.141 1 97.88 130 HIS A N 1
ATOM 966 C CA . HIS A 1 130 ? 2.918 4.074 8.039 1 97.88 130 HIS A CA 1
ATOM 967 C C . HIS A 1 130 ? 2.885 3.619 6.586 1 97.88 130 HIS A C 1
ATOM 969 O O . HIS A 1 130 ? 1.891 3.83 5.887 1 97.88 130 HIS A O 1
ATOM 975 N N . LEU A 1 131 ? 4.02 3.01 6.195 1 98.38 131 LEU A N 1
ATOM 976 C CA . LEU A 1 131 ? 4.078 2.51 4.824 1 98.38 131 LEU A CA 1
ATOM 977 C C . LEU A 1 131 ? 3.426 1.137 4.719 1 98.38 131 LEU A C 1
ATOM 979 O O . LEU A 1 131 ? 3.523 0.326 5.645 1 98.38 131 LEU A O 1
ATOM 983 N N . GLY A 1 132 ? 2.74 0.894 3.611 1 97.19 132 GLY A N 1
ATOM 984 C CA . GLY A 1 132 ? 2.029 -0.359 3.406 1 97.19 132 GLY A CA 1
ATOM 985 C C . GLY A 1 132 ? 2.324 -1 2.064 1 97.19 132 GLY A C 1
ATOM 986 O O . GLY A 1 132 ? 3.477 -1.319 1.763 1 97.19 132 GLY A O 1
ATOM 987 N N . THR A 1 133 ? 1.344 -1.082 1.213 1 97.81 133 THR A N 1
ATOM 988 C CA . THR A 1 133 ? 1.484 -1.638 -0.128 1 97.81 133 THR A CA 1
ATOM 989 C C . THR A 1 133 ? 2.664 -0.999 -0.857 1 97.81 133 THR A C 1
ATOM 991 O O . THR A 1 133 ? 2.756 0.227 -0.943 1 97.81 133 THR A O 1
ATOM 994 N N . GLN A 1 134 ? 3.521 -1.898 -1.273 1 98 134 GLN A N 1
ATOM 995 C CA . GLN A 1 134 ? 4.691 -1.4 -1.986 1 98 134 GLN A CA 1
ATOM 996 C C . GLN A 1 134 ? 4.984 -2.242 -3.225 1 98 134 GLN A C 1
ATOM 998 O O . GLN A 1 134 ? 5.004 -3.473 -3.154 1 98 134 GLN A O 1
ATOM 1003 N N . LEU A 1 135 ? 5.098 -1.614 -4.336 1 98.25 135 LEU A N 1
ATOM 1004 C CA . LEU A 1 135 ? 5.633 -2.213 -5.551 1 98.25 135 LEU A CA 1
ATOM 1005 C C . LEU A 1 135 ? 6.938 -1.537 -5.961 1 98.25 135 LEU A C 1
ATOM 1007 O O . LEU A 1 135 ? 6.941 -0.359 -6.324 1 98.25 135 LEU A O 1
ATOM 1011 N N . ILE A 1 136 ? 8.008 -2.225 -5.801 1 98.12 136 ILE A N 1
ATOM 1012 C CA . ILE A 1 136 ? 9.336 -1.745 -6.156 1 98.12 136 ILE A CA 1
ATOM 1013 C C . ILE A 1 136 ? 9.836 -2.482 -7.395 1 98.12 136 ILE A C 1
ATOM 1015 O O . ILE A 1 136 ? 10.047 -3.697 -7.359 1 98.12 136 ILE A O 1
ATOM 1019 N N . HIS A 1 137 ? 10.016 -1.77 -8.461 1 97.88 137 HIS A N 1
ATOM 1020 C CA . HIS A 1 137 ? 10.406 -2.305 -9.766 1 97.88 137 HIS A CA 1
ATOM 1021 C C . HIS A 1 137 ? 11.805 -1.838 -10.148 1 97.88 137 HIS A C 1
ATOM 1023 O O . HIS A 1 137 ? 12 -0.687 -10.547 1 97.88 137 HIS A O 1
ATOM 1029 N N . ILE A 1 138 ? 12.773 -2.762 -10.023 1 97.94 138 ILE A N 1
ATOM 1030 C CA . ILE A 1 138 ? 14.133 -2.455 -10.453 1 97.94 138 ILE A CA 1
ATOM 1031 C C . ILE A 1 138 ? 14.25 -2.623 -11.961 1 97.94 138 ILE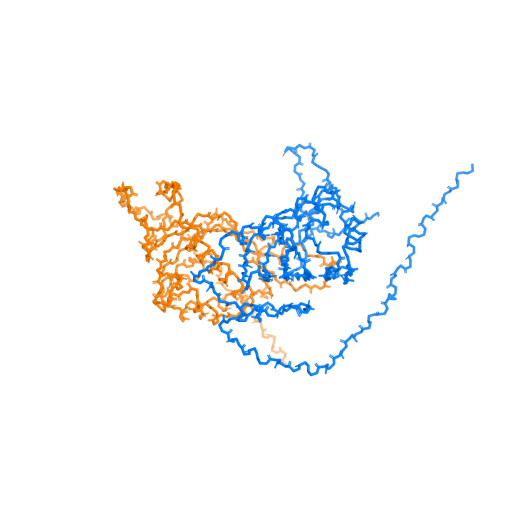 A C 1
ATOM 1033 O O . ILE A 1 138 ? 14.125 -3.734 -12.484 1 97.94 138 ILE A O 1
ATOM 1037 N N . CYS A 1 139 ? 14.484 -1.531 -12.594 1 97 139 CYS A N 1
ATOM 1038 C CA . CYS A 1 139 ? 14.461 -1.512 -14.055 1 97 139 CYS A CA 1
ATOM 1039 C C . CYS A 1 139 ? 15.805 -1.943 -14.625 1 97 139 CYS A C 1
ATOM 1041 O O . CYS A 1 139 ? 15.859 -2.615 -15.656 1 97 139 CYS A O 1
ATOM 1043 N N . SER A 1 140 ? 16.844 -1.436 -14.047 1 96.69 140 SER A N 1
ATOM 1044 C CA . SER A 1 140 ? 18.219 -1.6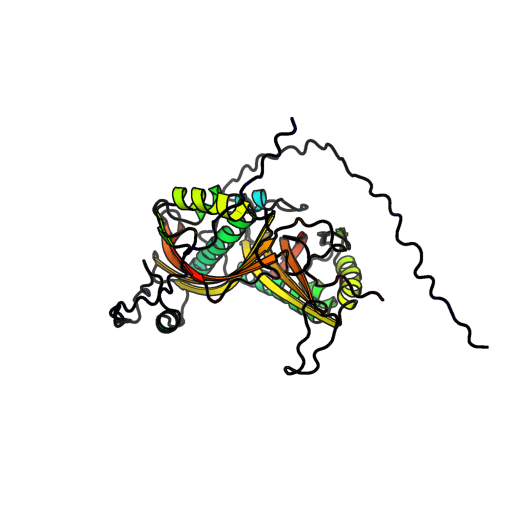83 -14.477 1 96.69 140 SER A CA 1
ATOM 1045 C C . SER A 1 140 ? 19.188 -1.61 -13.297 1 96.69 140 SER A C 1
ATOM 1047 O O . SER A 1 140 ? 18.75 -1.541 -12.141 1 96.69 140 SER A O 1
ATOM 1049 N N . LEU A 1 141 ? 20.438 -1.631 -13.656 1 96.44 141 LEU A N 1
ATOM 1050 C CA . LEU A 1 141 ? 21.453 -1.516 -12.625 1 96.44 141 LEU A CA 1
ATOM 1051 C C . LEU A 1 141 ? 21.438 -0.132 -11.984 1 96.44 141 LEU A C 1
ATOM 1053 O O . LEU A 1 141 ? 21.953 0.057 -10.883 1 96.44 141 LEU A O 1
ATOM 1057 N N . THR A 1 142 ? 20.797 0.806 -12.664 1 97.44 142 THR A N 1
ATOM 1058 C CA . THR A 1 142 ? 20.953 2.166 -12.156 1 97.44 142 THR A CA 1
ATOM 1059 C C . THR A 1 142 ? 19.594 2.859 -12.07 1 97.44 142 THR A C 1
ATOM 1061 O O . THR A 1 142 ? 19.516 4.051 -11.758 1 97.44 142 THR A O 1
ATOM 1064 N N . SER A 1 143 ? 18.5 2.176 -12.406 1 98 143 SER A N 1
ATOM 1065 C CA . SER A 1 143 ? 17.188 2.832 -12.422 1 98 143 SER A CA 1
ATOM 1066 C C . SER A 1 143 ? 16.109 1.936 -11.82 1 98 143 SER A C 1
ATOM 1068 O O . SER A 1 143 ? 16.203 0.709 -11.914 1 98 143 SER A O 1
ATOM 1070 N N . ALA A 1 144 ? 15.172 2.566 -11.203 1 98.5 144 ALA A N 1
ATOM 1071 C CA . ALA A 1 144 ? 14.031 1.889 -10.609 1 98.5 144 ALA A CA 1
ATOM 1072 C C . ALA A 1 144 ? 12.828 2.826 -10.5 1 98.5 144 ALA A C 1
ATOM 1074 O O . ALA A 1 144 ? 12.969 4.043 -10.633 1 98.5 144 ALA A O 1
ATOM 1075 N N . VAL A 1 145 ? 11.656 2.264 -10.391 1 98.56 145 VAL A N 1
ATOM 1076 C CA . VAL A 1 145 ? 10.438 2.977 -10.016 1 98.56 145 VAL A CA 1
ATOM 1077 C C . VAL A 1 145 ? 9.734 2.232 -8.883 1 98.56 145 VAL A C 1
ATOM 1079 O O . VAL A 1 145 ? 9.914 1.024 -8.719 1 98.56 145 VAL A O 1
ATOM 1082 N N . SER A 1 146 ? 9.039 2.98 -8.078 1 98.62 146 SER A N 1
ATOM 1083 C CA . SER A 1 146 ? 8.273 2.348 -7.008 1 98.62 146 SER A CA 1
ATOM 1084 C C . SER A 1 146 ? 6.961 3.08 -6.758 1 98.62 146 SER A C 1
ATOM 1086 O O . SER A 1 146 ? 6.848 4.273 -7.051 1 98.62 146 SER A O 1
ATOM 1088 N N . VAL A 1 147 ? 6.008 2.334 -6.352 1 98.69 147 VAL A N 1
ATOM 1089 C CA . VAL A 1 147 ? 4.762 2.846 -5.797 1 98.69 147 VAL A CA 1
ATOM 1090 C C . VAL A 1 147 ? 4.609 2.377 -4.352 1 98.69 147 VAL A C 1
ATOM 1092 O O . VAL A 1 147 ? 4.758 1.187 -4.059 1 98.69 147 VAL A O 1
ATOM 1095 N N . THR A 1 148 ? 4.398 3.33 -3.434 1 98.81 148 THR A N 1
ATOM 1096 C CA . THR A 1 148 ? 4.266 3.016 -2.016 1 98.81 148 THR A CA 1
ATOM 1097 C C . THR A 1 148 ? 3.023 3.674 -1.426 1 98.81 148 THR A C 1
ATOM 1099 O O . THR A 1 148 ? 2.924 4.902 -1.389 1 98.81 148 THR A O 1
ATOM 1102 N N . TYR A 1 149 ? 2.068 2.789 -0.97 1 98.75 149 TYR A N 1
ATOM 1103 C CA . TYR A 1 149 ? 0.948 3.318 -0.201 1 98.75 149 TYR A CA 1
ATOM 1104 C C . TYR A 1 149 ? 1.388 3.711 1.205 1 98.75 149 TYR A C 1
ATOM 1106 O O . TYR A 1 149 ? 2.293 3.094 1.773 1 98.75 149 TYR A O 1
ATOM 1114 N N . PHE A 1 150 ? 0.698 4.789 1.713 1 98.31 150 PHE A N 1
ATOM 1115 C CA . PHE A 1 150 ? 0.95 5.09 3.117 1 98.31 150 PHE A CA 1
ATOM 1116 C C . PHE A 1 150 ? -0.301 5.648 3.783 1 98.31 150 PHE A C 1
ATOM 1118 O O . PHE A 1 150 ? -1.224 6.102 3.104 1 98.31 150 PHE A O 1
ATOM 1125 N N . GLN A 1 151 ? -0.398 5.449 5.039 1 98.12 151 GLN A N 1
ATOM 1126 C CA . GLN A 1 151 ? -1.262 6.176 5.965 1 98.12 151 GLN A CA 1
ATOM 1127 C C . GLN A 1 151 ? -0.452 7.117 6.852 1 98.12 151 GLN A C 1
ATOM 1129 O O . GLN A 1 151 ? 0.452 6.68 7.566 1 98.12 151 GLN A O 1
ATOM 1134 N N . ALA A 1 152 ? -0.748 8.375 6.73 1 98.06 152 ALA A N 1
ATOM 1135 C CA . ALA A 1 152 ? -0.12 9.367 7.602 1 98.06 152 ALA A CA 1
ATOM 1136 C C . ALA A 1 152 ? -1.074 9.812 8.703 1 98.06 152 ALA A C 1
ATOM 1138 O O . ALA A 1 152 ? -2.186 10.266 8.43 1 98.06 152 ALA A O 1
ATOM 1139 N N . THR A 1 153 ? -0.664 9.633 9.906 1 97.81 153 THR A N 1
ATOM 1140 C CA . THR A 1 153 ? -1.419 10.055 11.086 1 97.81 153 THR A CA 1
ATOM 1141 C C . THR A 1 153 ? -0.771 11.273 11.734 1 97.81 153 THR A C 1
ATOM 1143 O O . THR A 1 153 ? 0.427 11.266 12.023 1 97.81 153 THR A O 1
ATOM 1146 N N . HIS A 1 154 ? -1.535 12.367 11.906 1 97.19 154 HIS A N 1
ATOM 1147 C CA . HIS A 1 154 ? -1.084 13.625 12.477 1 97.19 154 HIS A CA 1
ATOM 1148 C C . HIS A 1 154 ? -1.83 13.938 13.773 1 97.19 154 HIS A C 1
ATOM 1150 O O . HIS A 1 154 ? -3.053 14.094 13.766 1 97.19 154 HIS A O 1
ATOM 1156 N N . TYR A 1 155 ? -1.118 14.062 14.828 1 96.81 155 TYR A N 1
ATOM 1157 C CA . TYR A 1 155 ? -1.725 14.266 16.141 1 96.81 155 TYR A CA 1
ATOM 1158 C C . TYR A 1 155 ? -1.643 15.727 16.562 1 96.81 155 TYR A C 1
ATOM 1160 O O . TYR A 1 155 ? -0.567 16.328 16.531 1 96.81 155 TYR A O 1
ATOM 1168 N N . PHE A 1 156 ? -2.76 16.25 17.016 1 96.12 156 PHE A N 1
ATOM 1169 C CA . PHE A 1 156 ? -2.816 17.641 17.469 1 96.12 156 PHE A CA 1
ATOM 1170 C C . PHE A 1 156 ? -2.443 17.75 18.938 1 96.12 156 PHE A C 1
ATOM 1172 O O . PHE A 1 156 ? -2.15 18.844 19.422 1 96.12 156 PHE A O 1
ATOM 1179 N N . THR A 1 157 ? -2.506 16.641 19.672 1 95.38 157 THR A N 1
ATOM 1180 C CA . THR A 1 157 ? -2.246 16.641 21.109 1 95.38 157 THR A CA 1
ATOM 1181 C C . THR A 1 157 ? -1.171 15.617 21.469 1 95.38 157 THR A C 1
ATOM 1183 O O . THR A 1 157 ? -1.018 14.602 20.781 1 95.38 157 THR A O 1
ATOM 1186 N N . PRO A 1 158 ? -0.47 15.82 22.562 1 95.88 158 PRO A N 1
ATOM 1187 C CA . PRO A 1 158 ? 0.593 14.898 22.953 1 95.88 158 PRO A CA 1
ATOM 1188 C C . PRO A 1 158 ? 0.058 13.641 23.641 1 95.88 158 PRO A C 1
ATOM 1190 O O . PRO A 1 158 ? -1.091 13.625 24.094 1 95.88 158 PRO A O 1
ATOM 1193 N N . TYR A 1 159 ? 0.933 12.586 23.672 1 95.19 159 TYR A N 1
ATOM 1194 C CA . TYR A 1 159 ? 0.661 11.414 24.484 1 95.19 159 TYR A CA 1
ATOM 1195 C C . TYR A 1 159 ? 0.734 11.758 25.969 1 95.19 159 TYR A C 1
ATOM 1197 O O . TYR A 1 159 ? 1.73 12.312 26.438 1 95.19 159 TYR A O 1
ATOM 1205 N N . THR A 1 160 ? -0.316 11.453 26.719 1 95.44 160 THR A N 1
ATOM 1206 C CA . THR A 1 160 ? -0.322 11.742 28.156 1 95.44 160 THR A CA 1
ATOM 1207 C C . THR A 1 160 ? -0.653 10.492 28.953 1 95.44 160 THR A C 1
ATOM 1209 O O . THR A 1 160 ? -1.105 10.578 30.094 1 95.44 160 THR A O 1
ATOM 1212 N N . GLY A 1 161 ? -0.586 9.281 28.359 1 92.88 161 GLY A N 1
ATOM 1213 C CA . GLY A 1 161 ? -0.835 8.008 29.031 1 92.88 161 GLY A CA 1
ATOM 1214 C C . GLY A 1 161 ? -1.921 7.188 28.359 1 92.88 161 GLY A C 1
ATOM 1215 O O . GLY A 1 161 ? -2.889 7.742 27.828 1 92.88 161 GLY A O 1
ATOM 1216 N N . VAL A 1 162 ? -1.815 5.902 28.406 1 92.25 162 VAL A N 1
ATOM 1217 C CA . VAL A 1 162 ? -2.703 4.984 27.703 1 92.25 162 VAL A CA 1
ATOM 1218 C C . VAL A 1 162 ? -4.125 5.125 28.25 1 92.25 162 VAL A C 1
ATOM 1220 O O . VAL A 1 162 ? -5.094 4.871 27.531 1 92.25 162 VAL A O 1
ATOM 1223 N N . ALA A 1 163 ? -4.297 5.551 29.453 1 94.75 163 ALA A N 1
ATOM 1224 C CA . ALA A 1 163 ? -5.605 5.699 30.094 1 94.75 163 ALA A CA 1
ATOM 1225 C C . ALA A 1 163 ? -6.297 6.98 29.625 1 94.75 163 ALA A C 1
ATOM 1227 O O . ALA A 1 163 ? -7.457 7.223 29.969 1 94.75 163 ALA A O 1
ATOM 1228 N N . ASN A 1 164 ? -5.609 7.742 28.766 1 94.94 164 ASN A N 1
ATOM 1229 C CA . ASN A 1 164 ? -6.133 9.023 28.297 1 94.94 164 ASN A CA 1
ATOM 1230 C C . ASN A 1 164 ? -6.238 9.062 26.766 1 94.94 164 ASN A C 1
ATOM 1232 O O . ASN A 1 164 ? -5.578 9.883 26.125 1 94.94 164 ASN A O 1
ATOM 1236 N N . PRO A 1 165 ? -7.086 8.219 26.25 1 93.94 165 PRO A N 1
ATOM 1237 C CA . PRO A 1 165 ? -7.266 8.281 24.797 1 93.94 165 PRO A CA 1
ATOM 1238 C C . PRO A 1 165 ? -7.914 9.578 24.344 1 93.94 165 PRO A C 1
ATOM 1240 O O . PRO A 1 165 ? -8.57 10.258 25.125 1 93.94 165 PRO A O 1
ATOM 1243 N N . VAL A 1 166 ? -7.645 9.938 23.031 1 94 166 VAL A N 1
ATOM 1244 C CA . VAL A 1 166 ? -8.297 11.094 22.422 1 94 166 VAL A CA 1
ATOM 1245 C C . VAL A 1 166 ? -9.273 10.633 21.344 1 94 166 VAL A C 1
ATOM 1247 O O . VAL A 1 166 ? -9.18 9.5 20.875 1 94 166 VAL A O 1
ATOM 1250 N N . ASP A 1 167 ? -10.203 11.43 20.984 1 92.06 167 ASP A N 1
ATOM 1251 C CA . ASP A 1 167 ? -11.148 11.086 19.938 1 92.06 167 ASP A CA 1
ATOM 1252 C C . ASP A 1 167 ? -10.633 11.523 18.562 1 92.06 167 ASP A C 1
ATOM 1254 O O . ASP A 1 167 ? -9.531 12.078 18.453 1 92.06 167 ASP A O 1
ATOM 1258 N N . ASN A 1 168 ? -11.398 11.234 17.562 1 93.31 168 ASN A N 1
ATOM 1259 C CA . ASN A 1 168 ? -10.961 11.422 16.188 1 93.31 168 ASN A CA 1
ATOM 1260 C C . ASN A 1 168 ? -10.961 12.898 15.789 1 93.31 168 ASN A C 1
ATOM 1262 O O . ASN A 1 168 ? -10.508 13.258 14.703 1 93.31 168 ASN A O 1
ATOM 1266 N N . SER A 1 169 ? -11.359 13.805 16.656 1 93.88 169 SER A N 1
ATOM 1267 C CA . SER A 1 169 ? -11.258 15.242 16.391 1 93.88 169 SER A CA 1
ATOM 1268 C C . SER A 1 169 ? -9.844 15.75 16.656 1 93.88 169 SER A C 1
ATOM 1270 O O . SER A 1 169 ? -9.5 16.875 16.266 1 93.88 169 SER A O 1
ATOM 1272 N N . LYS A 1 170 ? -9.016 14.883 17.234 1 95.25 170 LYS A N 1
ATOM 1273 C CA . LYS A 1 170 ? -7.656 15.289 17.578 1 95.25 170 LYS A CA 1
ATOM 1274 C C . LYS A 1 170 ? -6.637 14.594 16.672 1 95.25 170 LYS A C 1
ATOM 1276 O O . LYS A 1 170 ? -5.43 14.68 16.906 1 95.25 170 LYS A O 1
ATOM 1281 N N . VAL A 1 171 ? -7.094 13.898 15.664 1 95.69 171 VAL A N 1
ATOM 1282 C CA . VAL A 1 171 ? -6.203 13.109 14.82 1 95.69 171 VAL A CA 1
ATOM 1283 C C . VAL A 1 171 ? -6.59 13.281 13.352 1 95.69 171 VAL A C 1
ATOM 1285 O O . VAL A 1 171 ? -7.699 12.922 12.953 1 95.69 171 VAL A O 1
ATOM 1288 N N . LEU A 1 172 ? -5.656 13.898 12.578 1 95.94 172 LEU A N 1
ATOM 1289 C CA . LEU A 1 172 ? -5.809 13.984 11.133 1 95.94 172 LEU A CA 1
ATOM 1290 C C . LEU A 1 172 ? -5.141 12.797 10.445 1 95.94 172 LEU A C 1
ATOM 1292 O O . LEU A 1 172 ? -3.963 12.516 10.68 1 95.94 172 LEU A O 1
ATOM 1296 N N . ILE A 1 173 ? -5.922 12.039 9.602 1 96.81 173 ILE A N 1
ATOM 1297 C CA . ILE A 1 173 ? -5.383 10.883 8.906 1 96.81 173 ILE A CA 1
ATOM 1298 C C . ILE A 1 173 ? -5.449 11.109 7.398 1 96.81 173 ILE A C 1
ATOM 1300 O O . ILE A 1 173 ? -6.512 11.438 6.859 1 96.81 173 ILE A O 1
ATOM 1304 N N . ASP A 1 174 ? -4.309 11.039 6.801 1 96.12 174 ASP A N 1
ATOM 1305 C CA . ASP A 1 174 ? -4.18 11.125 5.352 1 96.12 174 ASP A CA 1
ATOM 1306 C C . ASP A 1 174 ? -3.746 9.789 4.758 1 96.12 174 ASP A C 1
ATOM 1308 O O . ASP A 1 174 ? -2.883 9.109 5.312 1 96.12 174 ASP A O 1
ATOM 1312 N N . LYS A 1 175 ? -4.422 9.312 3.654 1 97.5 175 LYS A N 1
ATOM 1313 C CA . LYS A 1 175 ? -4.035 8.117 2.91 1 97.5 175 LYS A CA 1
ATOM 1314 C C . LYS A 1 175 ? -3.701 8.461 1.46 1 97.5 175 LYS A C 1
ATOM 1316 O O . LYS A 1 175 ? -4.527 9.031 0.746 1 97.5 175 LYS A O 1
ATOM 1321 N N . ALA A 1 176 ? -2.527 8.094 1.041 1 98.06 176 ALA A N 1
ATOM 1322 C CA . ALA A 1 176 ? -1.984 8.484 -0.256 1 98.06 176 ALA A CA 1
ATOM 1323 C C . ALA A 1 176 ? -0.957 7.473 -0.75 1 98.06 176 ALA A C 1
ATOM 1325 O O . ALA A 1 176 ? -0.849 6.371 -0.203 1 98.06 176 ALA A O 1
ATOM 1326 N N . GLN A 1 177 ? -0.435 7.777 -1.925 1 98.38 177 GLN A N 1
ATOM 1327 C CA . GLN A 1 177 ? 0.683 6.988 -2.434 1 98.38 177 GLN A CA 1
ATOM 1328 C C . GLN A 1 177 ? 1.816 7.887 -2.916 1 98.38 177 GLN A C 1
ATOM 1330 O O . GLN A 1 177 ? 1.58 9.023 -3.338 1 98.38 177 GLN A O 1
ATOM 1335 N N . TYR A 1 178 ? 3.043 7.359 -2.791 1 98.69 178 TYR A N 1
ATOM 1336 C CA . TYR A 1 178 ? 4.223 7.91 -3.445 1 98.69 178 TYR A CA 1
ATOM 1337 C C . TYR A 1 178 ? 4.504 7.191 -4.758 1 98.69 178 TYR A C 1
ATOM 1339 O O . TYR A 1 178 ? 4.582 5.961 -4.797 1 98.69 178 TYR A O 1
ATOM 1347 N N . GLN A 1 179 ? 4.605 7.953 -5.816 1 98.69 179 GLN A N 1
ATOM 1348 C CA . GLN A 1 179 ? 5.117 7.484 -7.102 1 98.69 179 GLN A CA 1
ATOM 1349 C C . GLN A 1 179 ? 6.539 7.977 -7.34 1 98.69 179 GLN A C 1
ATOM 1351 O O . GLN A 1 179 ? 6.75 9.148 -7.664 1 98.69 179 GLN A O 1
ATOM 1356 N N . ASP A 1 180 ? 7.496 7.066 -7.191 1 98.88 180 ASP A N 1
ATOM 1357 C CA . ASP A 1 180 ? 8.883 7.512 -7.125 1 98.88 180 ASP A CA 1
ATOM 1358 C C . ASP A 1 180 ? 9.688 6.977 -8.305 1 98.88 180 ASP A C 1
ATOM 1360 O O . ASP A 1 180 ? 9.508 5.832 -8.727 1 98.88 180 ASP A O 1
ATOM 1364 N N . THR A 1 181 ? 10.578 7.793 -8.773 1 98.81 181 THR A N 1
ATOM 1365 C CA . THR A 1 181 ? 11.656 7.402 -9.672 1 98.81 181 THR A CA 1
ATOM 1366 C C . THR A 1 181 ? 13 7.449 -8.945 1 98.81 181 THR A C 1
ATOM 1368 O O . THR A 1 181 ? 13.273 8.383 -8.188 1 98.81 181 THR A O 1
ATOM 1371 N N . TRP A 1 182 ? 13.82 6.449 -9.273 1 98.75 182 TRP A N 1
ATOM 1372 C CA . TRP A 1 182 ? 15.039 6.27 -8.5 1 98.75 182 TRP A CA 1
ATOM 1373 C C . TRP A 1 182 ? 16.266 6.25 -9.414 1 98.75 182 TRP A C 1
ATOM 1375 O O . TRP A 1 182 ? 16.172 5.844 -10.57 1 98.75 182 TRP A O 1
ATOM 1385 N N . ALA A 1 183 ? 17.391 6.633 -8.797 1 98.81 183 ALA A N 1
ATOM 1386 C CA . ALA A 1 183 ? 18.703 6.434 -9.414 1 98.81 183 ALA A CA 1
ATOM 1387 C C . ALA A 1 183 ? 19.703 5.867 -8.406 1 98.81 183 ALA A C 1
ATOM 1389 O O . ALA A 1 183 ? 19.719 6.285 -7.246 1 98.81 183 ALA A O 1
ATOM 1390 N N . ARG A 1 184 ? 20.406 4.988 -8.867 1 98.62 184 ARG A N 1
ATOM 1391 C CA . ARG A 1 184 ? 21.531 4.516 -8.078 1 98.62 184 ARG A CA 1
ATOM 1392 C C . ARG A 1 184 ? 22.688 5.52 -8.125 1 98.62 184 ARG A C 1
ATOM 1394 O O . ARG A 1 184 ? 23.047 6.02 -9.195 1 98.62 184 ARG A O 1
ATOM 1401 N N . GLN A 1 185 ? 23.188 5.746 -6.992 1 98.56 185 GLN A N 1
ATOM 1402 C CA . GLN A 1 185 ? 24.281 6.715 -6.879 1 98.56 185 GLN A CA 1
ATOM 1403 C C . GLN A 1 185 ? 25.641 6.043 -7.055 1 98.56 185 GLN A C 1
ATOM 1405 O O . GLN A 1 185 ? 25.734 4.816 -7.074 1 98.56 185 GLN A O 1
ATOM 1410 N N . LYS A 1 186 ? 26.656 6.836 -7.137 1 97.69 186 LYS A N 1
ATOM 1411 C CA . LYS A 1 186 ? 28.016 6.352 -7.355 1 97.69 186 LYS A CA 1
ATOM 1412 C C . LYS A 1 186 ? 28.469 5.469 -6.199 1 97.69 186 LYS A C 1
ATOM 1414 O O . LYS A 1 186 ? 29.219 4.504 -6.406 1 97.69 186 LYS A O 1
ATOM 1419 N N . ASP A 1 187 ? 27.984 5.715 -5.062 1 97.62 187 ASP A N 1
ATOM 1420 C CA . ASP A 1 187 ? 28.406 4.957 -3.889 1 97.62 187 ASP A CA 1
ATOM 1421 C C . ASP A 1 187 ? 27.562 3.705 -3.705 1 97.62 187 ASP A C 1
ATOM 1423 O O . ASP A 1 187 ? 27.703 2.988 -2.713 1 97.62 187 ASP A O 1
ATOM 1427 N N . GLY A 1 188 ? 26.641 3.527 -4.531 1 97.75 188 GLY A N 1
ATOM 1428 C CA . GLY A 1 188 ? 25.828 2.322 -4.504 1 97.75 188 GLY A CA 1
ATOM 1429 C C . GLY A 1 188 ? 24.469 2.533 -3.869 1 97.75 188 GLY A C 1
ATOM 1430 O O . GLY A 1 188 ? 23.594 1.668 -3.957 1 97.75 188 GLY A O 1
ATOM 1431 N N . SER A 1 189 ? 24.312 3.689 -3.281 1 98 189 SER A N 1
ATOM 1432 C CA . SER A 1 189 ? 23.031 3.967 -2.654 1 98 189 SER A CA 1
ATOM 1433 C C . SER A 1 189 ? 21.969 4.305 -3.695 1 98 189 SER A C 1
ATOM 1435 O O . SER A 1 189 ? 22.281 4.688 -4.82 1 98 189 SER A O 1
ATOM 1437 N N . TRP A 1 190 ? 20.75 4 -3.359 1 98.81 190 TRP A N 1
ATOM 1438 C CA . TRP A 1 190 ? 19.594 4.391 -4.172 1 98.81 190 TRP A CA 1
ATOM 1439 C C . TRP A 1 190 ? 18.906 5.621 -3.588 1 98.81 190 TRP A C 1
ATOM 1441 O O . TRP A 1 190 ? 18.641 5.672 -2.389 1 98.81 190 TRP A O 1
ATOM 1451 N N . LYS A 1 191 ? 18.625 6.648 -4.48 1 98.94 191 LYS A N 1
ATOM 1452 C CA . LYS A 1 191 ? 17.953 7.867 -4.039 1 98.94 191 LYS A CA 1
ATOM 1453 C C . LYS A 1 191 ? 16.812 8.242 -4.984 1 98.94 191 LYS A C 1
ATOM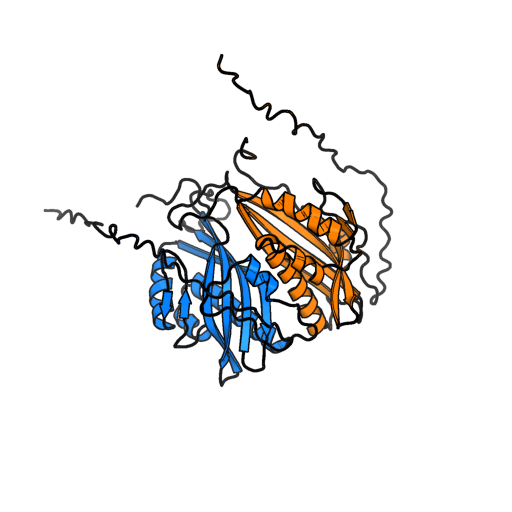 1455 O O . LYS A 1 191 ? 16.844 7.902 -6.168 1 98.94 191 LYS A O 1
ATOM 1460 N N . ILE A 1 192 ? 15.875 8.914 -4.449 1 98.94 192 ILE A N 1
ATOM 1461 C CA . ILE A 1 192 ? 14.727 9.375 -5.219 1 98.94 192 ILE A CA 1
ATOM 1462 C C . ILE A 1 192 ? 15.109 10.602 -6.043 1 98.94 192 ILE A C 1
ATOM 1464 O O . ILE A 1 192 ? 15.641 11.578 -5.504 1 98.94 192 ILE A O 1
ATOM 1468 N N . THR A 1 193 ? 14.82 10.539 -7.328 1 98.88 193 THR A N 1
ATOM 1469 C CA . THR A 1 193 ? 15.07 11.672 -8.211 1 98.88 193 THR A CA 1
ATOM 1470 C C . THR A 1 193 ? 13.773 12.43 -8.492 1 98.88 193 THR A C 1
ATOM 1472 O O . THR A 1 193 ? 13.797 13.609 -8.836 1 98.88 193 THR A O 1
ATOM 1475 N N . ASN A 1 194 ? 12.703 11.805 -8.43 1 98.88 194 ASN A N 1
ATOM 1476 C CA . ASN A 1 194 ? 11.375 12.359 -8.656 1 98.88 194 ASN A CA 1
ATOM 1477 C C . ASN A 1 194 ? 10.32 11.672 -7.789 1 98.88 194 ASN A C 1
ATOM 1479 O O . ASN A 1 194 ? 10.258 10.445 -7.738 1 98.88 194 ASN A O 1
ATOM 1483 N N . ARG A 1 195 ? 9.516 12.492 -7.094 1 98.88 195 ARG A N 1
ATOM 1484 C CA . ARG A 1 195 ? 8.398 11.977 -6.301 1 98.88 195 ARG A CA 1
ATOM 1485 C C . ARG A 1 195 ? 7.105 12.711 -6.641 1 98.88 195 ARG A C 1
ATOM 1487 O O . ARG A 1 195 ? 7.094 13.93 -6.785 1 98.88 195 ARG A O 1
ATOM 1494 N N . ASN A 1 196 ? 6.055 11.93 -6.766 1 98.69 196 ASN A N 1
ATOM 1495 C CA . ASN A 1 196 ? 4.691 12.445 -6.723 1 98.69 196 ASN A CA 1
ATOM 1496 C C . ASN A 1 196 ? 3.906 11.867 -5.547 1 98.69 196 ASN A C 1
ATOM 1498 O O . ASN A 1 196 ? 3.764 10.648 -5.434 1 98.69 196 ASN A O 1
ATOM 1502 N N . LEU A 1 197 ? 3.486 12.719 -4.645 1 98.31 197 LEU A N 1
ATOM 1503 C CA . LEU A 1 197 ? 2.48 12.336 -3.66 1 98.31 197 LEU A CA 1
ATOM 1504 C C . LEU A 1 197 ? 1.074 12.5 -4.227 1 98.31 197 LEU A C 1
ATOM 1506 O O . LEU A 1 197 ? 0.701 13.594 -4.664 1 98.31 197 LEU A O 1
ATOM 1510 N N . VAL A 1 198 ? 0.296 11.43 -4.238 1 97.19 198 VAL A N 1
ATOM 1511 C CA . VAL A 1 198 ? -1.058 11.445 -4.785 1 97.19 198 VAL A CA 1
ATOM 1512 C C . VAL A 1 198 ? -2.045 10.938 -3.736 1 97.19 198 VAL A C 1
ATOM 1514 O O . VAL A 1 198 ? -1.993 9.773 -3.342 1 97.19 198 VAL A O 1
ATOM 1517 N N . ARG A 1 199 ? -2.938 11.789 -3.297 1 96.81 199 ARG A N 1
ATOM 1518 C CA . ARG A 1 199 ? -3.914 11.414 -2.283 1 96.81 199 ARG A CA 1
ATOM 1519 C C . ARG A 1 199 ? -4.934 10.422 -2.844 1 96.81 199 ARG A C 1
ATOM 1521 O O . ARG A 1 199 ? -5.387 10.57 -3.98 1 96.81 199 ARG A O 1
ATOM 1528 N N . MET A 1 200 ? -5.293 9.43 -2.062 1 97.19 200 MET A N 1
ATOM 1529 C CA . MET A 1 200 ? -6.18 8.367 -2.533 1 97.19 200 MET A CA 1
ATOM 1530 C C . MET A 1 200 ? -7.59 8.555 -1.982 1 97.19 200 MET A C 1
ATOM 1532 O O . MET A 1 200 ? -8.477 7.746 -2.256 1 97.19 200 MET A O 1
ATOM 1536 N N . GLY A 1 201 ? -7.855 9.57 -1.236 1 96.5 201 GLY A N 1
ATOM 1537 C CA . GLY A 1 201 ? -9.117 10.016 -0.667 1 96.5 201 GLY A CA 1
ATOM 1538 C C . GLY A 1 201 ? -8.969 11.25 0.207 1 96.5 201 GLY A C 1
ATOM 1539 O O . GLY A 1 201 ? -7.863 11.758 0.39 1 96.5 201 GLY A O 1
ATOM 1540 N N . PRO A 1 202 ? -10.117 11.766 0.692 1 96.06 202 PRO A N 1
ATOM 1541 C CA . PRO A 1 202 ? -9.992 12.914 1.595 1 96.06 202 PRO A CA 1
ATOM 1542 C C . PRO A 1 202 ? -9.32 12.555 2.918 1 96.06 202 PRO A C 1
ATOM 1544 O O . PRO A 1 202 ? -9.406 11.414 3.369 1 96.06 202 PRO A O 1
ATOM 1547 N N . ALA A 1 203 ? -8.664 13.547 3.436 1 95.5 203 ALA A N 1
ATOM 1548 C CA . ALA A 1 203 ? -8.227 13.375 4.816 1 95.5 203 ALA A CA 1
ATOM 1549 C C . ALA A 1 203 ? -9.422 13.227 5.758 1 95.5 203 ALA A C 1
ATOM 1551 O O . ALA A 1 203 ? -10.523 13.695 5.457 1 95.5 203 ALA A O 1
ATOM 1552 N N . THR A 1 204 ? -9.18 12.531 6.84 1 95.44 204 THR A N 1
ATOM 1553 C CA . THR A 1 204 ? -10.25 12.328 7.816 1 95.44 204 THR A CA 1
ATOM 1554 C C . THR A 1 204 ? -9.938 13.055 9.117 1 95.44 204 THR A C 1
ATOM 1556 O O . THR A 1 204 ? -8.82 12.953 9.648 1 95.44 204 THR A O 1
ATOM 1559 N N . LEU A 1 205 ? -10.875 13.797 9.562 1 94.75 205 LEU A N 1
ATOM 1560 C CA . LEU A 1 205 ? -10.828 14.562 10.797 1 94.75 205 LEU A CA 1
ATOM 1561 C C . LEU A 1 205 ? -12.234 14.906 11.281 1 94.75 205 LEU A C 1
ATOM 1563 O O . LEU A 1 205 ? -12.984 15.594 10.578 1 94.75 205 LEU A O 1
ATOM 1567 N N . ASP A 1 206 ? -12.516 14.391 12.516 1 91 206 ASP A N 1
ATOM 1568 C CA . ASP A 1 206 ? -13.836 14.727 13.031 1 91 206 ASP A CA 1
ATOM 1569 C C . ASP A 1 206 ? -13.883 16.172 13.531 1 91 206 ASP A C 1
ATOM 1571 O O . ASP A 1 206 ? -12.977 16.609 14.234 1 91 206 ASP A O 1
ATOM 1575 N N . GLY A 1 207 ? -14.938 16.891 13.125 1 86.56 207 GLY A N 1
ATOM 1576 C CA . GLY A 1 207 ? -15.148 18.234 13.641 1 86.56 207 GLY A CA 1
ATOM 1577 C C . GLY A 1 207 ? -14.359 19.297 12.891 1 86.56 207 GLY A C 1
ATOM 1578 O O . GLY A 1 207 ? -14.484 20.484 13.172 1 86.56 207 GLY A O 1
ATOM 1579 N N . GLY A 1 208 ? -13.539 18.906 11.961 1 82.62 208 GLY A N 1
ATOM 1580 C CA . GLY A 1 208 ? -12.727 19.859 11.219 1 82.62 208 GLY A CA 1
ATOM 1581 C C . GLY A 1 208 ? -11.461 20.25 11.945 1 82.62 208 GLY A C 1
ATOM 1582 O O . GLY A 1 208 ? -11.156 19.719 13.016 1 82.62 208 GLY A O 1
ATOM 1583 N N . PHE A 1 209 ? -10.664 21.203 11.367 1 84.81 209 PHE A N 1
ATOM 1584 C CA . PHE A 1 209 ? -9.398 21.641 11.945 1 84.81 209 P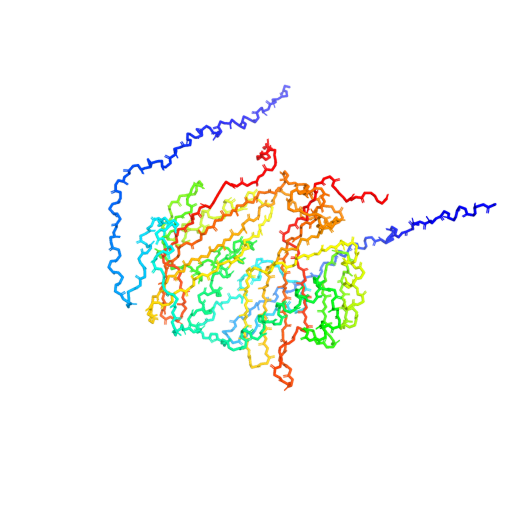HE A CA 1
ATOM 1585 C C . PHE A 1 209 ? -9.641 22.5 13.18 1 84.81 209 PHE A C 1
ATOM 1587 O O . PHE A 1 209 ? -10.57 23.312 13.203 1 84.81 209 PHE A O 1
ATOM 1594 N N . PRO A 1 210 ? -8.852 22.266 14.156 1 75.38 210 PRO A N 1
ATOM 1595 C CA . PRO A 1 210 ? -9 23.094 15.359 1 75.38 210 PRO A CA 1
ATOM 1596 C C . PRO A 1 210 ? -8.805 24.578 15.086 1 75.38 210 PRO A C 1
ATOM 1598 O O . PRO A 1 210 ? -8 24.953 14.227 1 75.38 210 PRO A O 1
ATOM 1601 N N . THR A 1 211 ? -9.828 25.375 15.414 1 64.75 211 THR A N 1
ATOM 1602 C CA . THR A 1 211 ? -9.766 26.812 15.281 1 64.75 211 THR A CA 1
ATOM 1603 C C . THR A 1 211 ? -8.648 27.391 16.156 1 64.75 211 THR A C 1
ATOM 1605 O O . THR A 1 211 ? -8.398 26.891 17.25 1 64.75 211 THR A O 1
ATOM 1608 N N . SER A 1 212 ? -7.566 27.969 15.586 1 49.81 212 SER A N 1
ATOM 1609 C CA . SER A 1 212 ? -6.594 28.719 16.375 1 49.81 212 SER A CA 1
ATOM 1610 C C . SER A 1 212 ? -7.285 29.688 17.328 1 49.81 212 SER A C 1
ATOM 1612 O O . SER A 1 212 ? -8.375 30.188 17.031 1 49.81 212 SER A O 1
ATOM 1614 N N . MET B 1 1 ? -50.719 17.031 -12.047 1 24.97 1 MET B N 1
ATOM 1615 C CA . MET B 1 1 ? -50.781 15.766 -11.328 1 24.97 1 MET B CA 1
ATOM 1616 C C . MET B 1 1 ? -49.406 15.18 -11.102 1 24.97 1 MET B C 1
ATOM 1618 O O . MET B 1 1 ? -48.719 14.789 -12.055 1 24.97 1 MET B O 1
ATOM 1622 N N . ARG B 1 2 ? -48.656 15.75 -10.156 1 26.16 2 ARG B N 1
ATOM 1623 C CA . ARG B 1 2 ? -47.219 15.633 -9.828 1 26.16 2 ARG B CA 1
ATOM 1624 C C . ARG B 1 2 ? -46.906 14.25 -9.273 1 26.16 2 ARG B C 1
ATOM 1626 O O . ARG B 1 2 ? -47.438 13.859 -8.234 1 26.16 2 ARG B O 1
ATOM 1633 N N . ILE B 1 3 ? -46.656 13.266 -10.125 1 25.91 3 ILE B N 1
ATOM 1634 C CA . ILE B 1 3 ? -46.438 11.875 -9.742 1 25.91 3 ILE B CA 1
ATOM 1635 C C . ILE B 1 3 ? -45.156 11.773 -8.906 1 25.91 3 ILE B C 1
ATOM 1637 O O . ILE B 1 3 ? -44.062 12.078 -9.391 1 25.91 3 ILE B O 1
ATOM 1641 N N . ALA B 1 4 ? -45.25 12.055 -7.625 1 27.92 4 ALA B N 1
ATOM 1642 C CA . ALA B 1 4 ? -44.219 11.906 -6.617 1 27.92 4 ALA B CA 1
ATOM 1643 C C . ALA B 1 4 ? -43.719 10.469 -6.57 1 27.92 4 ALA B C 1
ATOM 1645 O O . ALA B 1 4 ? -44.438 9.555 -6.176 1 27.92 4 ALA B O 1
ATOM 1646 N N . SER B 1 5 ? -42.875 10.055 -7.543 1 25.8 5 SER B N 1
ATOM 1647 C CA . SER B 1 5 ? -42.375 8.688 -7.547 1 25.8 5 SER B CA 1
ATOM 1648 C C . SER B 1 5 ? -41.531 8.414 -6.297 1 25.8 5 SER B C 1
ATOM 1650 O O . SER B 1 5 ? -40.562 9.109 -6.031 1 25.8 5 SER B O 1
ATOM 1652 N N . THR B 1 6 ? -42.219 8.031 -5.18 1 27.19 6 THR B N 1
ATOM 1653 C CA . THR B 1 6 ? -41.594 7.566 -3.939 1 27.19 6 THR B CA 1
ATOM 1654 C C . THR B 1 6 ? -40.594 6.441 -4.215 1 27.19 6 THR B C 1
ATOM 1656 O O . THR B 1 6 ? -40.969 5.383 -4.715 1 27.19 6 THR B O 1
ATOM 1659 N N . LEU B 1 7 ? -39.344 6.711 -4.496 1 24.72 7 LEU B N 1
ATOM 1660 C CA . LEU B 1 7 ? -38.281 5.742 -4.652 1 24.72 7 LEU B CA 1
ATOM 1661 C C . LEU B 1 7 ? -38.125 4.879 -3.404 1 24.72 7 LEU B C 1
ATOM 1663 O O . LEU B 1 7 ? -37.875 5.395 -2.314 1 24.72 7 LEU B O 1
ATOM 1667 N N . HIS B 1 8 ? -38.906 3.736 -3.309 1 25.62 8 HIS B N 1
ATOM 1668 C CA . HIS B 1 8 ? -38.875 2.76 -2.227 1 25.62 8 HIS B CA 1
ATOM 1669 C C . HIS B 1 8 ? -37.5 2.197 -2.021 1 25.62 8 HIS B C 1
ATOM 1671 O O . HIS B 1 8 ? -36.938 1.53 -2.906 1 25.62 8 HIS B O 1
ATOM 1677 N N . ILE B 1 9 ? -36.531 2.863 -1.499 1 24.84 9 ILE B N 1
ATOM 1678 C CA . ILE B 1 9 ? -35.25 2.303 -1.11 1 24.84 9 ILE B CA 1
ATOM 1679 C C . ILE B 1 9 ? -35.469 1.186 -0.091 1 24.84 9 ILE B C 1
ATOM 1681 O O . ILE B 1 9 ? -35.688 1.451 1.093 1 24.84 9 ILE B O 1
ATOM 1685 N N . ALA B 1 10 ? -36.5 0.248 -0.373 1 22.55 10 ALA B N 1
ATOM 1686 C CA . ALA B 1 10 ? -36.906 -0.697 0.664 1 22.55 10 ALA B CA 1
ATOM 1687 C C . ALA B 1 10 ? -35.688 -1.356 1.313 1 22.55 10 ALA B C 1
ATOM 1689 O O . ALA B 1 10 ? -34.562 -1.25 0.806 1 22.55 10 ALA B O 1
ATOM 1690 N N . ALA B 1 11 ? -35.781 -2.773 1.5 1 24.61 11 ALA B N 1
ATOM 1691 C CA . ALA B 1 11 ? -35.781 -3.803 2.537 1 24.61 11 ALA B CA 1
ATOM 1692 C C . ALA B 1 11 ? -34.406 -4.484 2.625 1 24.61 11 ALA B C 1
ATOM 1694 O O . ALA B 1 11 ? -34.281 -5.664 2.299 1 24.61 11 ALA B O 1
ATOM 1695 N N . LEU B 1 12 ? -33.344 -3.877 2.162 1 24.62 12 LEU B N 1
ATOM 1696 C CA . LEU B 1 12 ? -32.25 -4.828 1.959 1 24.62 12 LEU B CA 1
ATOM 1697 C C . LEU B 1 12 ? -31.781 -5.398 3.289 1 24.62 12 LEU B C 1
ATOM 1699 O O . LEU B 1 12 ? -30.828 -6.168 3.33 1 24.62 12 LEU B O 1
ATOM 1703 N N . PHE B 1 13 ? -32.312 -4.836 4.418 1 26.53 13 PHE B N 1
ATOM 1704 C CA . PHE B 1 13 ? -31.391 -4.969 5.539 1 26.53 13 PHE B CA 1
ATOM 1705 C C . PHE B 1 13 ? -31.438 -6.379 6.117 1 26.53 13 PHE B C 1
ATOM 1707 O O . PHE B 1 13 ? -30.656 -6.715 7.016 1 26.53 13 PHE B O 1
ATOM 1714 N N . ALA B 1 14 ? -32.688 -6.992 6.102 1 27.12 14 ALA B N 1
ATOM 1715 C CA . ALA B 1 14 ? -32.75 -7.918 7.223 1 27.12 14 ALA B CA 1
ATOM 1716 C C . ALA B 1 14 ? -31.906 -9.156 6.977 1 27.12 14 ALA B C 1
ATOM 1718 O O . ALA B 1 14 ? -32.406 -10.188 6.508 1 27.12 14 ALA B O 1
ATOM 1719 N N . LEU B 1 15 ? -30.875 -9.141 6.223 1 28.67 15 LEU B N 1
ATOM 1720 C CA . LEU B 1 15 ? -30.453 -10.539 6.105 1 28.67 15 LEU B CA 1
ATOM 1721 C C . LEU B 1 15 ? -29.984 -11.078 7.449 1 28.67 15 LEU B C 1
ATOM 1723 O O . LEU B 1 15 ? -29.328 -10.367 8.211 1 28.67 15 LEU B O 1
ATOM 1727 N N . PRO B 1 16 ? -30.656 -12.141 7.961 1 29.45 16 PRO B N 1
ATOM 1728 C CA . PRO B 1 16 ? -30.234 -12.797 9.203 1 29.45 16 PRO B CA 1
ATOM 1729 C C . PRO B 1 16 ? -28.734 -13.039 9.266 1 29.45 16 PRO B C 1
ATOM 1731 O O . PRO B 1 16 ? -28.078 -13.172 8.227 1 29.45 16 PRO B O 1
ATOM 1734 N N . PHE B 1 17 ? -28.094 -12.406 10.203 1 30.61 17 PHE B N 1
ATOM 1735 C CA . PHE B 1 17 ? -26.734 -12.719 10.609 1 30.61 17 PHE B CA 1
ATOM 1736 C C . PHE B 1 17 ? -26.547 -14.219 10.797 1 30.61 17 PHE B C 1
ATOM 1738 O O . PHE B 1 17 ? -27.125 -14.805 11.719 1 30.61 17 PHE B O 1
ATOM 1745 N N . VAL B 1 18 ? -26.656 -15 9.781 1 29.11 18 VAL B N 1
ATOM 1746 C CA . VAL B 1 18 ? -26.25 -16.375 10.055 1 29.11 18 VAL B CA 1
ATOM 1747 C C . VAL B 1 18 ? -24.906 -16.391 10.75 1 29.11 18 VAL B C 1
ATOM 1749 O O . VAL B 1 18 ? -23.906 -15.875 10.219 1 29.11 18 VAL B O 1
ATOM 1752 N N . SER B 1 19 ? -24.891 -16.25 12.039 1 27.12 19 SER B N 1
ATOM 1753 C CA . SER B 1 19 ? -23.688 -16.594 12.789 1 27.12 19 SER B CA 1
ATOM 1754 C C . SER B 1 19 ? -23.062 -17.891 12.281 1 27.12 19 SER B C 1
ATOM 1756 O O . SER B 1 19 ? -23.75 -18.906 12.141 1 27.12 19 SER B O 1
ATOM 1758 N N . ALA B 1 20 ? -22.141 -17.812 11.531 1 27.58 20 ALA B N 1
ATOM 1759 C CA . ALA B 1 20 ? -21.391 -19 11.133 1 27.58 20 ALA B CA 1
ATOM 1760 C C . ALA B 1 20 ? -21.062 -19.875 12.336 1 27.58 20 ALA B C 1
ATOM 1762 O O . ALA B 1 20 ? -20 -19.75 12.93 1 27.58 20 ALA B O 1
ATOM 1763 N N . GLN B 1 21 ? -22.031 -19.938 13.367 1 27.14 21 GLN B N 1
ATOM 1764 C CA . GLN B 1 21 ? -21.641 -21 14.305 1 27.14 21 GLN B CA 1
ATOM 1765 C C . GLN B 1 21 ? -21.594 -22.359 13.609 1 27.14 21 GLN B C 1
ATOM 1767 O O . GLN B 1 21 ? -22.609 -23.016 13.461 1 27.14 21 GLN B O 1
ATOM 1772 N N . ASP B 1 22 ? -21.141 -22.547 12.469 1 27.56 22 ASP B N 1
ATOM 1773 C CA . ASP B 1 22 ? -21.094 -23.938 12.055 1 27.56 22 ASP B CA 1
ATOM 1774 C C . ASP B 1 22 ? -20.359 -24.797 13.086 1 27.56 22 ASP B C 1
ATOM 1776 O O . ASP B 1 22 ? -19.219 -24.5 13.453 1 27.56 22 ASP B O 1
ATOM 1780 N N . ASN B 1 23 ? -21.141 -25.484 13.969 1 28.89 23 ASN B N 1
ATOM 1781 C CA . ASN B 1 23 ? -20.719 -26.625 14.766 1 28.89 23 ASN B CA 1
ATOM 1782 C C . ASN B 1 23 ? -19.969 -27.656 13.914 1 28.89 23 ASN B C 1
ATOM 1784 O O . ASN B 1 23 ? -20.062 -28.859 14.164 1 28.89 23 ASN B O 1
ATOM 1788 N N . ASP B 1 24 ? -19.875 -27.5 12.594 1 29.58 24 ASP B N 1
ATOM 1789 C CA . ASP B 1 24 ? -19.297 -28.688 11.992 1 29.58 24 ASP B CA 1
ATOM 1790 C C . ASP B 1 24 ? -17.969 -29.062 12.641 1 29.58 24 ASP B C 1
ATOM 1792 O O . ASP B 1 24 ? -17.109 -28.188 12.852 1 29.58 24 ASP B O 1
ATOM 1796 N N . SER B 1 25 ? -18 -30.203 13.43 1 28.59 25 SER B N 1
ATOM 1797 C CA . SER B 1 25 ? -16.812 -30.953 13.844 1 28.59 25 SER B CA 1
ATOM 1798 C C . SER B 1 25 ? -15.781 -31.016 12.727 1 28.59 25 SER B C 1
ATOM 1800 O O . SER B 1 25 ? -15.773 -31.953 11.93 1 28.59 25 SER B O 1
ATOM 1802 N N . ALA B 1 26 ? -15.633 -29.938 12.078 1 33.56 26 ALA B N 1
ATOM 1803 C CA . ALA B 1 26 ? -14.516 -30 11.141 1 33.56 26 ALA B CA 1
ATOM 1804 C C . ALA B 1 26 ? -13.312 -30.703 11.758 1 33.56 26 ALA B C 1
ATOM 1806 O O . ALA B 1 26 ? -12.867 -30.328 12.844 1 33.56 26 ALA B O 1
ATOM 1807 N N . SER B 1 27 ? -13.156 -31.953 11.445 1 30.31 27 SER B N 1
ATOM 1808 C CA . SER B 1 27 ? -11.945 -32.719 11.742 1 30.31 27 SER B CA 1
ATOM 1809 C C . SER B 1 27 ? -10.703 -31.844 11.586 1 30.31 27 SER B C 1
ATOM 1811 O O . SER B 1 27 ? -10.461 -31.297 10.508 1 30.31 27 SER B O 1
ATOM 1813 N N . ILE B 1 28 ? -10.297 -31.188 12.586 1 34.72 28 ILE B N 1
ATOM 1814 C CA . ILE B 1 28 ? -8.961 -30.609 12.656 1 34.72 28 ILE B CA 1
ATOM 1815 C C . ILE B 1 28 ? -7.949 -31.562 12.031 1 34.72 28 ILE B C 1
ATOM 1817 O O . ILE B 1 28 ? -7.695 -32.625 12.57 1 34.72 28 ILE B O 1
ATOM 1821 N N . ALA B 1 29 ? -7.883 -31.5 10.695 1 36.03 29 ALA B N 1
ATOM 1822 C CA . ALA B 1 29 ? -6.781 -32.25 10.102 1 36.03 29 ALA B CA 1
ATOM 1823 C C . ALA B 1 29 ? -5.508 -32.125 10.93 1 36.03 29 ALA B C 1
ATOM 1825 O O . ALA B 1 29 ? -5.152 -31 11.344 1 36.03 29 ALA B O 1
ATOM 1826 N N . SER B 1 30 ? -5.141 -33.094 11.664 1 34.66 30 SER B N 1
ATOM 1827 C CA . SER B 1 30 ? -3.832 -33.156 12.297 1 34.66 30 SER B CA 1
ATOM 1828 C C . SER B 1 30 ? -2.711 -32.875 11.305 1 34.66 30 SER B C 1
ATOM 1830 O O . SER B 1 30 ? -2.617 -33.531 10.266 1 34.66 30 SER B O 1
ATOM 1832 N N . PRO B 1 31 ? -2.195 -31.547 11.211 1 38.03 31 PRO B N 1
ATOM 1833 C CA . PRO B 1 31 ? -1.124 -31.297 10.25 1 38.03 31 PRO B CA 1
ATOM 1834 C C . PRO B 1 31 ? 0.045 -32.25 10.383 1 38.03 31 PRO B C 1
ATOM 1836 O O . PRO B 1 31 ? 0.633 -32.375 11.461 1 38.03 31 PRO B O 1
ATOM 1839 N N . SER B 1 32 ? -0.036 -33.438 9.945 1 34.91 32 SER B N 1
ATOM 1840 C CA . SER B 1 32 ? 1.263 -34.062 9.82 1 34.91 32 SER B CA 1
ATOM 1841 C C . SER B 1 32 ? 2.27 -33.188 9.109 1 34.91 32 SER B C 1
ATOM 1843 O O . SER B 1 32 ? 2.217 -33.031 7.891 1 34.91 32 SER B O 1
ATOM 1845 N N . VAL B 1 33 ? 2.668 -32.062 9.742 1 41.22 33 VAL B N 1
ATOM 1846 C CA . VAL B 1 33 ? 3.668 -31.156 9.164 1 41.22 33 VAL B CA 1
ATOM 1847 C C . VAL B 1 33 ? 4.973 -31.922 8.945 1 41.22 33 VAL B C 1
ATOM 1849 O O . VAL B 1 33 ? 5.664 -32.281 9.906 1 41.22 33 VAL B O 1
ATOM 1852 N N . GLY B 1 34 ? 5 -32.75 8.148 1 38.25 34 GLY B N 1
ATOM 1853 C CA . GLY B 1 34 ? 6.383 -33.031 7.773 1 38.25 34 GLY B CA 1
ATOM 1854 C C . GLY B 1 34 ? 7.105 -31.781 7.277 1 38.25 34 GLY B C 1
ATOM 1855 O O . GLY B 1 34 ? 6.477 -30.828 6.824 1 38.25 34 GLY B O 1
ATOM 1856 N N . ASN B 1 35 ? 8.352 -31.391 7.801 1 46.94 35 ASN B N 1
ATOM 1857 C CA . ASN B 1 35 ? 9.234 -30.234 7.605 1 46.94 35 ASN B CA 1
ATOM 1858 C C . ASN B 1 35 ? 9.109 -29.672 6.195 1 46.94 35 ASN B C 1
ATOM 1860 O O . ASN B 1 35 ? 9.234 -28.469 5.992 1 46.94 35 ASN B O 1
ATOM 1864 N N . ASN B 1 36 ? 8.945 -30.5 5.109 1 53.34 36 ASN B N 1
ATOM 1865 C CA . ASN B 1 36 ? 9.031 -30.172 3.689 1 53.34 36 ASN B CA 1
ATOM 1866 C C . ASN B 1 36 ? 7.648 -29.922 3.09 1 53.34 36 ASN B C 1
ATOM 1868 O O . ASN B 1 36 ? 7.52 -29.734 1.878 1 53.34 36 ASN B O 1
ATOM 1872 N N . ASP B 1 37 ? 6.602 -29.906 3.939 1 75.88 37 ASP B N 1
ATOM 1873 C CA . ASP B 1 37 ? 5.297 -29.891 3.283 1 75.88 37 ASP B CA 1
ATOM 1874 C C . ASP B 1 37 ? 4.707 -28.484 3.242 1 75.88 37 ASP B C 1
ATOM 1876 O O . ASP B 1 37 ? 4.93 -27.688 4.152 1 75.88 37 ASP B O 1
ATOM 1880 N N . CYS B 1 38 ? 4.273 -28.141 2.16 1 89.25 38 CYS B N 1
ATOM 1881 C CA . CYS B 1 38 ? 3.559 -26.875 1.978 1 89.25 38 CYS B CA 1
ATOM 1882 C C . CYS B 1 38 ? 2.311 -26.828 2.852 1 89.25 38 CYS B C 1
ATOM 1884 O O . CYS B 1 38 ? 1.491 -27.75 2.826 1 89.25 38 CYS B O 1
ATOM 1886 N N . PRO B 1 39 ? 2.24 -25.812 3.732 1 91.75 39 PRO B N 1
ATOM 1887 C CA . PRO B 1 39 ? 0.999 -25.703 4.5 1 91.75 39 PRO B CA 1
ATOM 1888 C C . PRO B 1 39 ? -0.249 -25.797 3.627 1 91.75 39 PRO B C 1
ATOM 1890 O O . PRO B 1 39 ? -0.288 -25.219 2.535 1 91.75 39 PRO B O 1
ATOM 1893 N N . LYS B 1 40 ? -1.218 -26.516 4.082 1 92 40 LYS B N 1
ATOM 1894 C CA . LYS B 1 40 ? -2.455 -26.703 3.328 1 92 40 LYS B CA 1
ATOM 1895 C C . LYS B 1 40 ? -3.533 -25.719 3.795 1 92 40 LYS B C 1
ATOM 1897 O O . LYS B 1 40 ? -4.188 -25.953 4.816 1 92 40 LYS B O 1
ATOM 1902 N N . ILE B 1 41 ? -3.779 -24.719 2.963 1 94.62 41 ILE B N 1
ATOM 1903 C CA . ILE B 1 41 ? -4.758 -23.719 3.385 1 94.62 41 ILE B CA 1
ATOM 1904 C C . ILE B 1 41 ? -5.855 -23.594 2.33 1 94.62 41 ILE B C 1
ATOM 1906 O O . ILE B 1 41 ? -6.723 -22.734 2.43 1 94.62 41 ILE B O 1
ATOM 1910 N N . ALA B 1 42 ? -5.828 -24.297 1.278 1 94.19 42 ALA B N 1
ATOM 1911 C CA . ALA B 1 42 ? -6.871 -24.328 0.256 1 94.19 42 ALA B CA 1
ATOM 1912 C C . ALA B 1 42 ? -7.762 -25.562 0.423 1 94.19 42 ALA B C 1
ATOM 1914 O O . ALA B 1 42 ? -7.289 -26.625 0.812 1 94.19 42 ALA B O 1
ATOM 1915 N N . PRO B 1 43 ? -9.109 -25.5 0.154 1 95.19 43 PRO B N 1
ATOM 1916 C CA . PRO B 1 43 ? -9.758 -24.297 -0.354 1 95.19 43 PRO B CA 1
ATOM 1917 C C . PRO B 1 43 ? -10 -23.25 0.735 1 95.19 43 PRO B C 1
ATOM 1919 O O . PRO B 1 43 ? -10.031 -22.047 0.449 1 95.19 43 PRO B O 1
ATOM 1922 N N . GLY B 1 44 ? -10.156 -23.844 1.983 1 91.56 44 GLY B N 1
ATOM 1923 C CA . GLY B 1 44 ? -10.32 -22.969 3.131 1 91.56 44 GLY B CA 1
ATOM 1924 C C . GLY B 1 44 ? -11.688 -22.297 3.176 1 91.56 44 GLY B C 1
ATOM 1925 O O . GLY B 1 44 ? -12.609 -22.719 2.471 1 91.56 44 GLY B O 1
ATOM 1926 N N . PRO B 1 45 ? -11.719 -21.219 4.027 1 96.44 45 PRO B N 1
ATOM 1927 C CA . PRO B 1 45 ? -10.695 -20.562 4.844 1 96.44 45 PRO B CA 1
ATOM 1928 C C . PRO B 1 45 ? -10.242 -21.422 6.023 1 96.44 45 PRO B C 1
ATOM 1930 O O . PRO B 1 45 ? -10.93 -22.375 6.398 1 96.44 45 PRO B O 1
ATOM 1933 N N . VAL B 1 46 ? -9.062 -21.109 6.535 1 93.75 46 VAL B N 1
ATOM 1934 C CA . VAL B 1 46 ? -8.523 -21.734 7.742 1 93.75 46 VAL B CA 1
ATOM 1935 C C . VAL B 1 46 ? -8.633 -20.75 8.914 1 93.75 46 VAL B C 1
ATOM 1937 O O . VAL B 1 46 ? -8.516 -19.547 8.734 1 93.75 46 VAL B O 1
ATOM 1940 N N . SER B 1 47 ? -8.805 -21.297 10.141 1 93.31 47 SER B N 1
ATOM 1941 C CA . SER B 1 47 ? -8.922 -20.453 11.32 1 93.31 47 SER B CA 1
ATOM 1942 C C . SER B 1 47 ? -7.609 -19.734 11.625 1 93.31 47 SER B C 1
ATOM 1944 O O . SER B 1 47 ? -6.535 -20.234 11.258 1 93.31 47 SER B O 1
ATOM 1946 N N . PHE B 1 48 ? -7.785 -18.609 12.352 1 92.69 48 PHE B N 1
ATOM 1947 C CA . PHE B 1 48 ? -6.605 -17.812 12.68 1 92.69 48 PHE B CA 1
ATOM 1948 C C . PHE B 1 48 ? -5.633 -18.625 13.531 1 92.69 48 PHE B C 1
ATOM 1950 O O . PHE B 1 48 ? -4.43 -18.625 13.273 1 92.69 48 PHE B O 1
ATOM 1957 N N . SER B 1 49 ? -6.18 -19.297 14.531 1 90.75 49 SER B N 1
ATOM 1958 C CA . SER B 1 49 ? -5.344 -20.078 15.438 1 90.75 49 SER B CA 1
ATOM 1959 C C . SER B 1 49 ? -4.621 -21.188 14.688 1 90.75 49 SER B C 1
ATOM 1961 O O . SER B 1 49 ? -3.416 -21.391 14.875 1 90.75 49 SER B O 1
ATOM 1963 N N . TYR B 1 50 ? -5.246 -21.906 13.867 1 90.62 50 TYR B N 1
ATOM 1964 C CA . TYR B 1 50 ? -4.668 -23 13.078 1 90.62 50 TYR B CA 1
ATOM 1965 C C . TYR B 1 50 ? -3.615 -22.469 12.117 1 90.62 50 TYR B C 1
ATOM 1967 O O . TYR B 1 50 ? -2.547 -23.062 11.961 1 90.62 50 TYR B O 1
ATOM 1975 N N . LEU B 1 51 ? -3.969 -21.406 11.547 1 92.06 51 LEU B N 1
ATOM 1976 C CA . LEU B 1 51 ? -3.076 -20.797 10.578 1 92.06 51 LEU B CA 1
ATOM 1977 C C . LEU B 1 51 ? -1.718 -20.484 11.195 1 92.06 51 LEU B C 1
ATOM 1979 O O . LEU B 1 51 ? -0.678 -20.797 10.609 1 92.06 51 LEU B O 1
ATOM 1983 N N . ALA B 1 52 ? -1.664 -19.891 12.375 1 90.75 52 ALA B N 1
ATOM 1984 C CA . ALA B 1 52 ? -0.423 -19.531 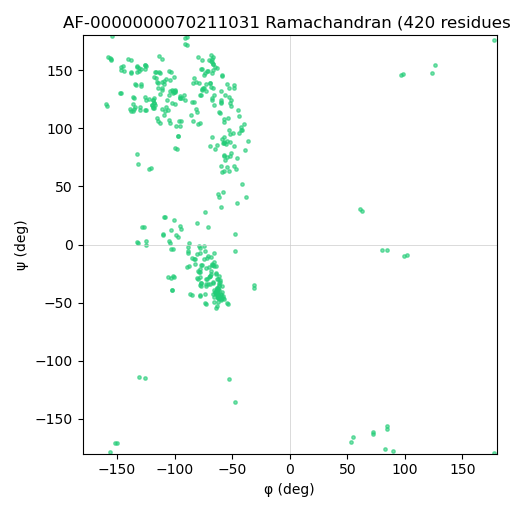13.062 1 90.75 52 ALA B CA 1
ATOM 1985 C C . ALA B 1 52 ? 0.427 -20.781 13.336 1 90.75 52 ALA B C 1
ATOM 1987 O O . ALA B 1 52 ? 1.656 -20.719 13.266 1 90.75 52 ALA B O 1
ATOM 1988 N N . GLY B 1 53 ? -0.194 -21.859 13.516 1 90.31 53 GLY B N 1
ATOM 1989 C CA . GLY B 1 53 ? 0.502 -23.094 13.844 1 90.31 53 GLY B CA 1
ATOM 1990 C C . GLY B 1 53 ? 1.066 -23.812 12.633 1 90.31 53 GLY B C 1
ATOM 1991 O O . GLY B 1 53 ? 1.889 -24.719 12.773 1 90.31 53 GLY B O 1
ATOM 1992 N N . LEU B 1 54 ? 0.659 -23.391 11.477 1 90.62 54 LEU B N 1
ATOM 1993 C CA . LEU B 1 54 ? 1.034 -24.078 10.242 1 90.62 54 LEU B CA 1
ATOM 1994 C C . LEU B 1 54 ? 2.424 -23.641 9.781 1 90.62 54 LEU B C 1
ATOM 1996 O O . LEU B 1 54 ? 3.059 -24.344 8.984 1 90.62 54 LEU B O 1
ATOM 2000 N N . PHE B 1 55 ? 2.875 -22.516 10.328 1 89.44 55 PHE B N 1
ATOM 2001 C CA . PHE B 1 55 ? 4.074 -21.938 9.727 1 89.44 55 PHE B CA 1
ATOM 2002 C C . PHE B 1 55 ? 5.27 -22.094 10.664 1 89.44 55 PHE B C 1
ATOM 2004 O O . PHE B 1 55 ? 5.133 -21.938 11.883 1 89.44 55 PHE B O 1
ATOM 2011 N N . THR B 1 56 ? 6.348 -22.438 10.016 1 85.69 56 THR B N 1
ATOM 2012 C CA . THR B 1 56 ? 7.672 -22.328 10.617 1 85.69 56 THR B CA 1
ATOM 2013 C C . THR B 1 56 ? 8.578 -21.422 9.773 1 85.69 56 THR B C 1
ATOM 2015 O O . THR B 1 56 ? 8.68 -21.609 8.562 1 85.69 56 THR B O 1
ATOM 2018 N N . PRO B 1 57 ? 9.133 -20.391 10.477 1 88.31 57 PRO B N 1
ATOM 2019 C CA . PRO B 1 57 ? 10.023 -19.531 9.688 1 88.31 57 PRO B CA 1
ATOM 2020 C C . PRO B 1 57 ? 11.102 -20.328 8.953 1 88.31 57 PRO B C 1
ATOM 2022 O O . PRO B 1 57 ? 11.703 -21.234 9.531 1 88.31 57 PRO B O 1
ATOM 2025 N N . GLN B 1 58 ? 11.258 -19.969 7.723 1 89.44 58 GLN B N 1
ATOM 2026 C CA . GLN B 1 58 ? 12.227 -20.688 6.902 1 89.44 58 GLN B CA 1
ATOM 2027 C C . GLN B 1 58 ? 13.648 -20.219 7.191 1 89.44 58 GLN B C 1
ATOM 2029 O O . GLN B 1 58 ? 13.906 -19.016 7.281 1 89.44 58 GLN B O 1
ATOM 2034 N N . THR B 1 59 ? 14.531 -21.031 7.254 1 90.19 59 THR B N 1
ATOM 2035 C CA . THR B 1 59 ? 15.938 -20.719 7.5 1 90.19 59 THR B CA 1
ATOM 2036 C C . THR B 1 59 ? 16.594 -20.172 6.234 1 90.19 59 THR B C 1
ATOM 2038 O O . THR B 1 59 ? 17.469 -19.312 6.312 1 90.19 59 THR B O 1
ATOM 2041 N N . LEU B 1 60 ? 16.094 -20.703 5.113 1 90.81 60 LEU B N 1
ATOM 2042 C CA . LEU B 1 60 ? 16.641 -20.266 3.834 1 90.81 60 LEU B CA 1
ATOM 2043 C C . LEU B 1 60 ? 15.523 -19.922 2.857 1 90.81 60 LEU B C 1
ATOM 2045 O O . LEU B 1 60 ? 15.25 -20.688 1.924 1 90.81 60 LEU B O 1
ATOM 2049 N N . PRO B 1 61 ? 14.984 -18.797 3.068 1 91.62 61 PRO B N 1
ATOM 2050 C CA . PRO B 1 61 ? 13.938 -18.406 2.117 1 91.62 61 PRO B CA 1
ATOM 2051 C C . PRO B 1 61 ? 14.5 -18.047 0.741 1 91.62 61 PRO B C 1
ATOM 2053 O O . PRO B 1 61 ? 15.672 -17.672 0.624 1 91.62 61 PRO B O 1
ATOM 2056 N N . ASP B 1 62 ? 13.688 -18.312 -0.279 1 95.75 62 ASP B N 1
ATOM 2057 C CA . ASP B 1 62 ? 14.008 -17.859 -1.63 1 95.75 62 ASP B CA 1
ATOM 2058 C C . ASP B 1 62 ? 13.656 -16.391 -1.816 1 95.75 62 ASP B C 1
ATOM 2060 O O . ASP B 1 62 ? 12.492 -16.047 -2.014 1 95.75 62 ASP B O 1
ATOM 2064 N N . PRO B 1 63 ? 14.672 -15.508 -1.805 1 95.75 63 PRO B N 1
ATOM 2065 C CA . PRO B 1 63 ? 14.336 -14.086 -1.841 1 95.75 63 PRO B CA 1
ATOM 2066 C C . PRO B 1 63 ? 13.758 -13.648 -3.184 1 95.75 63 PRO B C 1
ATOM 2068 O O . PRO B 1 63 ? 13 -12.672 -3.246 1 95.75 63 PRO B O 1
ATOM 2071 N N . ILE B 1 64 ? 14.117 -14.336 -4.199 1 96.69 64 ILE B N 1
ATOM 2072 C CA . ILE B 1 64 ? 13.633 -13.953 -5.523 1 96.69 64 ILE B CA 1
ATOM 2073 C C . ILE B 1 64 ? 12.156 -14.32 -5.66 1 96.69 64 ILE B C 1
ATOM 2075 O O . ILE B 1 64 ? 11.328 -13.477 -5.996 1 96.69 64 ILE B O 1
ATOM 2079 N N . ALA B 1 65 ? 11.828 -15.57 -5.336 1 97.25 65 ALA B N 1
ATOM 2080 C CA . ALA B 1 65 ? 10.438 -15.992 -5.391 1 97.25 65 ALA B CA 1
ATOM 2081 C C . ALA B 1 65 ? 9.578 -15.195 -4.418 1 97.25 65 ALA B C 1
ATOM 2083 O O . ALA B 1 65 ? 8.453 -14.805 -4.746 1 97.25 65 ALA B O 1
ATOM 2084 N N . THR B 1 66 ? 10.156 -14.922 -3.277 1 97.75 66 THR B N 1
ATOM 2085 C CA . THR B 1 66 ? 9.43 -14.164 -2.262 1 97.75 66 THR B CA 1
ATOM 2086 C C . THR B 1 66 ? 9.086 -12.766 -2.773 1 97.75 66 THR B C 1
ATOM 2088 O O . THR B 1 66 ? 7.941 -12.32 -2.65 1 97.75 66 THR B O 1
ATOM 2091 N N . GLU B 1 67 ? 10 -12.117 -3.381 1 97.62 67 GLU B N 1
ATOM 2092 C CA . GLU B 1 67 ? 9.758 -10.766 -3.877 1 97.62 67 GLU B CA 1
ATOM 2093 C C . GLU B 1 67 ? 8.812 -10.781 -5.078 1 97.62 67 GLU B C 1
ATOM 2095 O O . GLU B 1 67 ? 8 -9.867 -5.246 1 97.62 67 GLU B O 1
ATOM 2100 N N . SER B 1 68 ? 8.891 -11.797 -5.898 1 97.62 68 SER B N 1
ATOM 2101 C CA . SER B 1 68 ? 7.961 -11.914 -7.016 1 97.62 68 SER B CA 1
ATOM 2102 C C . SER B 1 68 ? 6.52 -12.039 -6.531 1 97.62 68 SER B C 1
ATOM 2104 O O . SER B 1 68 ? 5.625 -11.375 -7.047 1 97.62 68 SER B O 1
ATOM 2106 N N . VAL B 1 69 ? 6.301 -12.836 -5.52 1 98.38 69 VAL B N 1
ATOM 2107 C CA . VAL B 1 69 ? 4.98 -13 -4.918 1 98.38 69 VAL B CA 1
ATOM 2108 C C . VAL B 1 69 ? 4.527 -11.688 -4.289 1 98.38 69 VAL B C 1
ATOM 2110 O O . VAL B 1 69 ? 3.383 -11.266 -4.473 1 98.38 69 VAL B O 1
ATOM 2113 N N . ARG B 1 70 ? 5.418 -11.016 -3.645 1 98.25 70 ARG B N 1
ATOM 2114 C CA . ARG B 1 70 ? 5.098 -9.75 -2.988 1 98.25 70 ARG B CA 1
ATOM 2115 C C . ARG B 1 70 ? 4.688 -8.695 -4.008 1 98.25 70 ARG B C 1
ATOM 2117 O O . ARG B 1 70 ? 3.75 -7.93 -3.771 1 98.25 70 ARG B O 1
ATOM 2124 N N . GLN B 1 71 ? 5.363 -8.656 -5.125 1 97.62 71 GLN B N 1
ATOM 2125 C CA . GLN B 1 71 ? 5.008 -7.715 -6.188 1 97.62 71 GLN B CA 1
ATOM 2126 C C . GLN B 1 71 ? 3.619 -8.016 -6.746 1 97.62 71 GLN B C 1
ATOM 2128 O O . GLN B 1 71 ? 2.852 -7.102 -7.043 1 97.62 71 GLN B O 1
ATOM 2133 N N . THR B 1 72 ? 3.367 -9.242 -6.895 1 98.56 72 THR B N 1
ATOM 2134 C CA . THR B 1 72 ? 2.053 -9.617 -7.398 1 98.56 72 THR B CA 1
ATOM 2135 C C . THR B 1 72 ? 0.958 -9.219 -6.414 1 98.56 72 THR B C 1
ATOM 2137 O O . THR B 1 72 ? -0.092 -8.711 -6.82 1 98.56 72 THR B O 1
ATOM 2140 N N . LEU B 1 73 ? 1.21 -9.406 -5.113 1 98.69 73 LEU B N 1
ATOM 2141 C CA . LEU B 1 73 ? 0.27 -8.961 -4.09 1 98.69 73 LEU B CA 1
ATOM 2142 C C . LEU B 1 73 ? 0.046 -7.457 -4.172 1 98.69 73 LEU B C 1
ATOM 2144 O O . LEU B 1 73 ? -1.092 -6.988 -4.09 1 98.69 73 LEU B O 1
ATOM 2148 N N . ALA B 1 74 ? 1.104 -6.766 -4.34 1 98.69 74 ALA B N 1
ATOM 2149 C CA . ALA B 1 74 ? 0.998 -5.312 -4.453 1 98.69 74 ALA B CA 1
ATOM 2150 C C . ALA B 1 74 ? 0.206 -4.918 -5.695 1 98.69 74 ALA B C 1
ATOM 2152 O O . ALA B 1 74 ? -0.599 -3.982 -5.656 1 98.69 74 ALA B O 1
ATOM 2153 N N . LEU B 1 75 ? 0.435 -5.562 -6.789 1 98.5 75 LEU B N 1
ATOM 2154 C CA . LEU B 1 75 ? -0.247 -5.254 -8.039 1 98.5 75 LEU B CA 1
ATOM 2155 C C . LEU B 1 75 ? -1.752 -5.457 -7.902 1 98.5 75 LEU B C 1
ATOM 2157 O O . LEU B 1 75 ? -2.539 -4.727 -8.508 1 98.5 75 LEU B O 1
ATOM 2161 N N . TYR B 1 76 ? -2.168 -6.5 -7.082 1 98.81 76 TYR B N 1
ATOM 2162 C CA . TYR B 1 76 ? -3.588 -6.672 -6.805 1 98.81 76 TYR B CA 1
ATOM 2163 C C . TYR B 1 76 ? -4.195 -5.387 -6.25 1 98.81 76 TYR B C 1
ATOM 2165 O O . TYR B 1 76 ? -5.219 -4.914 -6.75 1 98.81 76 TYR B O 1
ATOM 2173 N N . ALA B 1 77 ? -3.562 -4.809 -5.242 1 98.75 77 ALA B N 1
ATOM 2174 C CA . ALA B 1 77 ? -4.059 -3.59 -4.605 1 98.75 77 ALA B CA 1
ATOM 2175 C C . ALA B 1 77 ? -4.09 -2.428 -5.598 1 98.75 77 ALA B C 1
ATOM 2177 O O . ALA B 1 77 ? -5.066 -1.683 -5.656 1 98.75 77 ALA B O 1
ATOM 2178 N N . LEU B 1 78 ? -3.012 -2.262 -6.383 1 98.56 78 LEU B N 1
ATOM 2179 C CA . LEU B 1 78 ? -2.971 -1.192 -7.375 1 98.56 78 LEU B CA 1
ATOM 2180 C C . LEU B 1 78 ? -4.105 -1.343 -8.383 1 98.56 78 LEU B C 1
ATOM 2182 O O . LEU B 1 78 ? -4.734 -0.354 -8.766 1 98.56 78 LEU B O 1
ATOM 2186 N N . ALA B 1 79 ? -4.34 -2.529 -8.82 1 98.56 79 ALA B N 1
ATOM 2187 C CA . ALA B 1 79 ? -5.355 -2.805 -9.828 1 98.56 79 ALA B CA 1
ATOM 2188 C C . ALA B 1 79 ? -6.746 -2.43 -9.32 1 98.56 79 ALA B C 1
ATOM 2190 O O . ALA B 1 79 ? -7.496 -1.725 -10.008 1 98.56 79 ALA B O 1
ATOM 2191 N N . ILE B 1 80 ? -7.098 -2.889 -8.102 1 98.31 80 ILE B N 1
ATOM 2192 C CA . ILE B 1 80 ? -8.461 -2.689 -7.629 1 98.31 80 ILE B CA 1
ATOM 2193 C C . ILE B 1 80 ? -8.641 -1.244 -7.168 1 98.31 80 ILE B C 1
ATOM 2195 O O . ILE B 1 80 ? -9.695 -0.64 -7.398 1 98.31 80 ILE B O 1
ATOM 2199 N N . ASP B 1 81 ? -7.629 -0.642 -6.586 1 98.5 81 ASP B N 1
ATOM 2200 C CA . ASP B 1 81 ? -7.73 0.755 -6.176 1 98.5 81 ASP B CA 1
ATOM 2201 C C . ASP B 1 81 ? -7.727 1.686 -7.387 1 98.5 81 ASP B C 1
ATOM 2203 O O . ASP B 1 81 ? -8.32 2.766 -7.348 1 98.5 81 ASP B O 1
ATOM 2207 N N . GLY B 1 82 ? -7.059 1.287 -8.484 1 97.94 82 GLY B N 1
ATOM 2208 C CA . GLY B 1 82 ? -7.023 2.053 -9.719 1 97.94 82 GLY B CA 1
ATOM 2209 C C . GLY B 1 82 ? -8.164 1.719 -10.664 1 97.94 82 GLY B C 1
ATOM 2210 O O . GLY B 1 82 ? -8.297 2.32 -11.727 1 97.94 82 GLY B O 1
ATOM 2211 N N . ARG B 1 83 ? -8.93 0.781 -10.367 1 97.75 83 ARG B N 1
ATOM 2212 C CA . ARG B 1 83 ? -10.078 0.317 -11.141 1 97.75 83 ARG B CA 1
ATOM 2213 C C . ARG B 1 83 ? -9.641 -0.175 -12.516 1 97.75 83 ARG B C 1
ATOM 2215 O O . ARG B 1 83 ? -10.312 0.087 -13.516 1 97.75 83 ARG B O 1
ATOM 2222 N N . ASN B 1 84 ? -8.508 -0.68 -12.648 1 97.81 84 ASN B N 1
ATOM 2223 C CA . ASN B 1 84 ? -8.047 -1.395 -13.836 1 97.81 84 ASN B CA 1
ATOM 2224 C C . ASN B 1 84 ? -8.125 -2.906 -13.641 1 97.81 84 ASN B C 1
ATOM 2226 O O . ASN B 1 84 ? -7.113 -3.562 -13.398 1 97.81 84 ASN B O 1
ATOM 2230 N N . TYR B 1 85 ? -9.266 -3.475 -13.844 1 97.56 85 TYR B N 1
ATOM 2231 C CA . TYR B 1 85 ? -9.57 -4.836 -13.414 1 97.56 85 TYR B CA 1
ATOM 2232 C C . TYR B 1 85 ? -8.945 -5.859 -14.359 1 97.56 85 TYR B C 1
ATOM 2234 O O . TYR B 1 85 ? -8.727 -7.012 -13.977 1 97.56 85 TYR B O 1
ATOM 2242 N N . GLU B 1 86 ? -8.625 -5.473 -15.57 1 97.75 86 GLU B N 1
ATOM 2243 C CA . GLU B 1 86 ? -7.969 -6.402 -16.484 1 97.75 86 GLU B CA 1
ATOM 2244 C C . GLU B 1 86 ? -6.59 -6.809 -15.977 1 97.75 86 GLU B C 1
ATOM 2246 O O . GLU B 1 86 ? -6.105 -7.898 -16.281 1 97.75 86 GLU B O 1
ATOM 2251 N N . VAL B 1 87 ? -6.004 -5.969 -15.164 1 98.19 87 VAL B N 1
ATOM 2252 C CA . VAL B 1 87 ? -4.691 -6.242 -14.594 1 98.19 87 VAL B CA 1
ATOM 2253 C C . VAL B 1 87 ? -4.777 -7.453 -13.664 1 98.19 87 VAL B C 1
ATOM 2255 O O . VAL B 1 87 ? -3.773 -8.125 -13.422 1 98.19 87 VAL B O 1
ATOM 2258 N N . LEU B 1 88 ? -5.992 -7.82 -13.203 1 98.56 88 LEU B N 1
ATOM 2259 C CA . LEU B 1 88 ? -6.16 -8.953 -12.305 1 98.56 88 LEU B CA 1
ATOM 2260 C C . LEU B 1 88 ? -5.805 -10.258 -13 1 98.56 88 LEU B C 1
ATOM 2262 O O . LEU B 1 88 ? -5.531 -11.266 -12.344 1 98.56 88 LEU B O 1
ATOM 2266 N N . ARG B 1 89 ? -5.723 -10.219 -14.266 1 98.44 89 ARG B N 1
ATOM 2267 C CA . ARG B 1 89 ? -5.312 -11.406 -15.016 1 98.44 89 ARG B CA 1
ATOM 2268 C C . ARG B 1 89 ? -3.824 -11.68 -14.836 1 98.44 89 ARG B C 1
ATOM 2270 O O . ARG B 1 89 ? -3.354 -12.781 -15.117 1 98.44 89 ARG B O 1
ATOM 2277 N N . LYS B 1 90 ? -3.082 -10.719 -14.445 1 98.19 90 LYS B N 1
ATOM 2278 C CA . LY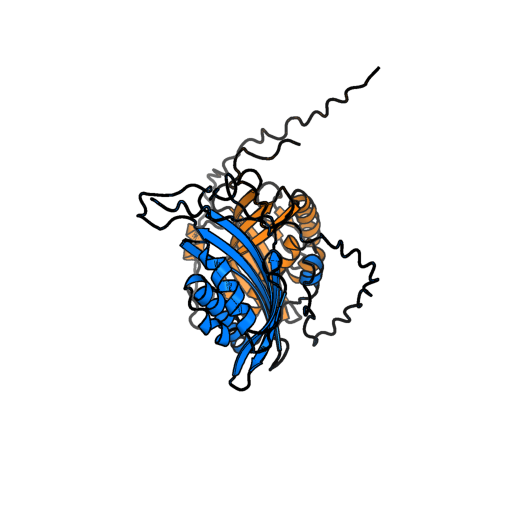S B 1 90 ? -1.676 -10.906 -14.102 1 98.19 90 LYS B CA 1
ATOM 2279 C C . LYS B 1 90 ? -1.523 -11.406 -12.672 1 98.19 90 LYS B C 1
ATOM 2281 O O . LYS B 1 90 ? -0.442 -11.844 -12.273 1 98.19 90 LYS B O 1
ATOM 2286 N N . VAL B 1 91 ? -2.596 -11.359 -11.883 1 98.81 91 VAL B N 1
ATOM 2287 C CA . VAL B 1 91 ? -2.553 -11.641 -10.453 1 98.81 91 VAL B CA 1
ATOM 2288 C C . VAL B 1 91 ? -3.092 -13.047 -10.188 1 98.81 91 VAL B C 1
ATOM 2290 O O . VAL B 1 91 ? -2.555 -13.781 -9.352 1 98.81 91 VAL B O 1
ATOM 2293 N N . PHE B 1 92 ? -4.137 -13.422 -10.906 1 98.88 92 PHE B N 1
ATOM 2294 C CA . PHE B 1 92 ? -4.836 -14.688 -10.703 1 98.88 92 PHE B CA 1
ATOM 2295 C C . PHE B 1 92 ? -4.641 -15.609 -11.898 1 98.88 92 PHE B C 1
ATOM 2297 O O . PHE B 1 92 ? -4.523 -15.148 -13.031 1 98.88 92 PHE B O 1
ATOM 2304 N N . THR B 1 93 ? -4.605 -16.938 -11.625 1 98.81 93 THR B N 1
ATOM 2305 C CA . THR B 1 93 ? -4.727 -17.891 -12.719 1 98.81 93 THR B CA 1
ATOM 2306 C C . THR B 1 93 ? -6.117 -17.828 -13.344 1 98.81 93 THR B C 1
ATOM 2308 O O . THR B 1 93 ? -7.059 -17.328 -12.719 1 98.81 93 THR B O 1
ATOM 2311 N N . THR B 1 94 ? -6.227 -18.344 -14.547 1 98.5 94 THR B N 1
ATOM 2312 C CA . THR B 1 94 ? -7.48 -18.281 -15.289 1 98.5 94 THR B CA 1
ATOM 2313 C C . THR B 1 94 ? -8.594 -19 -14.523 1 98.5 94 THR B C 1
ATOM 2315 O O . THR B 1 94 ? -9.75 -18.562 -14.547 1 98.5 94 THR B O 1
ATOM 2318 N N . ASP B 1 95 ? -8.203 -20.047 -13.781 1 98.56 95 ASP B N 1
ATOM 2319 C CA . ASP B 1 95 ? -9.188 -20.875 -13.094 1 98.56 95 ASP B CA 1
ATOM 2320 C C . ASP B 1 95 ? -9.133 -20.656 -11.578 1 98.56 95 ASP B C 1
ATOM 2322 O O . ASP B 1 95 ? -9.523 -21.516 -10.805 1 98.56 95 ASP B O 1
ATOM 2326 N N . ALA B 1 96 ? -8.648 -19.547 -11.164 1 98.81 96 ALA B N 1
ATOM 2327 C CA . ALA B 1 96 ? -8.484 -19.266 -9.734 1 98.81 96 ALA B CA 1
ATOM 2328 C C . ALA B 1 96 ? -9.828 -19.344 -9.008 1 98.81 96 ALA B C 1
ATOM 2330 O O . ALA B 1 96 ? -10.859 -18.938 -9.555 1 98.81 96 ALA B O 1
ATOM 2331 N N . ARG B 1 97 ? -9.82 -19.797 -7.777 1 98.75 97 ARG B N 1
ATOM 2332 C CA . ARG B 1 97 ? -10.93 -19.719 -6.836 1 98.75 97 ARG B CA 1
ATOM 2333 C C . ARG B 1 97 ? -10.719 -18.609 -5.816 1 98.75 97 ARG B C 1
ATOM 2335 O O . ARG B 1 97 ? -9.648 -18.516 -5.199 1 98.75 97 ARG B O 1
ATOM 2342 N N . ALA B 1 98 ? -11.75 -17.828 -5.629 1 98.62 98 ALA B N 1
ATOM 2343 C CA . ALA B 1 98 ? -11.648 -16.766 -4.637 1 98.62 98 ALA B CA 1
ATOM 2344 C C . ALA B 1 98 ? -12.906 -16.688 -3.775 1 98.62 98 ALA B C 1
ATOM 2346 O O . ALA B 1 98 ? -14.008 -16.469 -4.289 1 98.62 98 ALA B O 1
ATOM 2347 N N . ASN B 1 99 ? -12.695 -16.844 -2.506 1 98.38 99 ASN B N 1
ATOM 2348 C CA . ASN B 1 99 ? -13.734 -16.656 -1.508 1 98.38 99 ASN B CA 1
ATOM 2349 C C . ASN B 1 99 ? -13.641 -15.273 -0.861 1 98.38 99 ASN B C 1
ATOM 2351 O O . ASN B 1 99 ? -12.797 -15.047 0.008 1 98.38 99 ASN B O 1
ATOM 2355 N N . TYR B 1 100 ? -14.453 -14.336 -1.236 1 95.94 100 TYR B N 1
ATOM 2356 C CA . TYR B 1 100 ? -14.438 -12.969 -0.718 1 95.94 100 TYR B CA 1
ATOM 2357 C C . TYR B 1 100 ? -15.43 -12.812 0.426 1 95.94 100 TYR B C 1
ATOM 2359 O O . TYR B 1 100 ? -15.75 -11.688 0.825 1 95.94 100 TYR B O 1
ATOM 2367 N N . SER B 1 101 ? -15.898 -13.836 0.914 1 90.5 101 SER B N 1
ATOM 2368 C CA . SER B 1 101 ? -16.875 -13.82 2.004 1 90.5 101 SER B CA 1
ATOM 2369 C C . SER B 1 101 ? -18.078 -12.969 1.652 1 90.5 101 SER B C 1
ATOM 2371 O O . SER B 1 101 ? -18.359 -12.727 0.475 1 90.5 101 SER B O 1
ATOM 2373 N N . ASP B 1 102 ? -18.969 -12.586 2.662 1 87.5 102 ASP B N 1
ATOM 2374 C CA . ASP B 1 102 ? -20.156 -11.766 2.449 1 87.5 102 ASP B CA 1
ATOM 2375 C C . ASP B 1 102 ? -19.781 -10.336 2.072 1 87.5 102 ASP B C 1
ATOM 2377 O O . ASP B 1 102 ? -18.844 -9.766 2.637 1 87.5 102 ASP B O 1
ATOM 2381 N N . PRO B 1 103 ? -20.438 -9.867 1.13 1 86.25 103 PRO B N 1
ATOM 2382 C CA . PRO B 1 103 ? -21.625 -10.312 0.399 1 86.25 103 PRO B CA 1
ATOM 2383 C C . PRO B 1 103 ? -21.281 -10.938 -0.952 1 86.25 103 PRO B C 1
ATOM 2385 O O . PRO B 1 103 ? -22.172 -11.445 -1.644 1 86.25 103 PRO B O 1
ATOM 2388 N N . ILE B 1 104 ? -20.078 -10.977 -1.382 1 89 104 ILE B N 1
ATOM 2389 C CA . ILE B 1 104 ? -19.703 -11.391 -2.729 1 89 104 ILE B CA 1
ATOM 2390 C C . ILE B 1 104 ? -19.734 -12.914 -2.828 1 89 104 ILE B C 1
ATOM 2392 O O . ILE B 1 104 ? -20.234 -13.469 -3.811 1 89 104 ILE B O 1
ATOM 2396 N N . GLY B 1 105 ? -19.203 -13.609 -1.839 1 93.62 105 GLY B N 1
ATOM 2397 C CA . GLY B 1 105 ? -19.188 -15.062 -1.841 1 93.62 105 GLY B CA 1
ATOM 2398 C C . GLY B 1 105 ? -18.031 -15.656 -2.602 1 93.62 105 GLY B C 1
ATOM 2399 O O . GLY B 1 105 ? -16.953 -15.047 -2.684 1 93.62 105 GLY B O 1
ATOM 2400 N N . VAL B 1 106 ? -18.234 -16.984 -3.029 1 97.81 106 VAL B N 1
ATOM 2401 C CA . VAL B 1 106 ? -17.156 -17.719 -3.68 1 97.81 106 VAL B CA 1
ATOM 2402 C C . VAL B 1 106 ? -17.25 -17.547 -5.195 1 97.81 106 VAL B C 1
ATOM 2404 O O . VAL B 1 106 ? -18.328 -17.734 -5.781 1 97.81 106 VAL B O 1
ATOM 2407 N N . LEU B 1 107 ? -16.109 -17.156 -5.781 1 98.06 107 LEU B N 1
ATOM 2408 C CA . LEU B 1 107 ? -16 -16.953 -7.223 1 98.06 107 LEU B CA 1
ATOM 2409 C C . LEU B 1 107 ? -15.031 -17.953 -7.836 1 98.06 107 LEU B C 1
ATOM 2411 O O . LEU B 1 107 ? -13.992 -18.266 -7.25 1 98.06 107 LEU B O 1
ATOM 2415 N N . ASN B 1 108 ? -15.422 -18.438 -9.008 1 98.5 108 ASN B N 1
ATOM 2416 C CA . ASN B 1 108 ? -14.555 -19.344 -9.742 1 98.5 108 ASN B CA 1
ATOM 2417 C C . ASN B 1 108 ? -14.18 -18.781 -11.109 1 98.5 108 ASN B C 1
ATOM 2419 O O . ASN B 1 108 ? -15.047 -18.562 -11.961 1 98.5 108 ASN B O 1
ATOM 2423 N N . GLY B 1 109 ? -12.828 -18.609 -11.273 1 98.75 109 GLY B N 1
ATOM 2424 C CA . GLY B 1 109 ? -12.312 -18.047 -12.508 1 98.75 109 GLY B CA 1
ATOM 2425 C C . GLY B 1 109 ? -12.039 -16.562 -12.414 1 98.75 109 GLY B C 1
ATOM 2426 O O . GLY B 1 109 ? -12.797 -15.82 -11.789 1 98.75 109 GLY B O 1
ATOM 2427 N N . VAL B 1 110 ? -10.992 -16.141 -13.117 1 98.62 110 VAL B N 1
ATOM 2428 C CA . VAL B 1 110 ? -10.555 -14.742 -13.031 1 98.62 110 VAL B CA 1
ATOM 2429 C C . VAL B 1 110 ? -11.617 -13.828 -13.625 1 98.62 110 VAL B C 1
ATOM 2431 O O . VAL B 1 110 ? -11.812 -12.703 -13.148 1 98.62 110 VAL B O 1
ATOM 2434 N N . GLN B 1 111 ? -12.336 -14.297 -14.633 1 98.5 111 GLN B N 1
ATOM 2435 C CA . GLN B 1 111 ? -13.398 -13.477 -15.195 1 98.5 111 GLN B CA 1
ATOM 2436 C C . GLN B 1 111 ? -14.492 -13.203 -14.156 1 98.5 111 GLN B C 1
ATOM 2438 O O . GLN B 1 111 ? -14.984 -12.078 -14.047 1 98.5 111 GLN B O 1
ATOM 2443 N N . ALA B 1 112 ? -14.836 -14.234 -13.422 1 98.38 112 ALA B N 1
ATOM 2444 C CA . ALA B 1 112 ? -15.828 -14.055 -12.367 1 98.38 112 ALA B CA 1
ATOM 2445 C C . ALA B 1 112 ? -15.328 -13.078 -11.305 1 98.38 112 ALA B C 1
ATOM 2447 O O . ALA B 1 112 ? -16.094 -12.266 -10.789 1 98.38 112 ALA B O 1
ATOM 2448 N N . ILE B 1 113 ? -14.086 -13.18 -10.945 1 98.44 113 ILE B N 1
ATOM 2449 C CA . ILE B 1 113 ? -13.477 -12.273 -9.977 1 98.44 113 ILE B CA 1
ATOM 2450 C C . ILE B 1 113 ? -13.57 -10.836 -10.484 1 98.44 113 ILE B C 1
ATOM 2452 O O . ILE B 1 113 ? -14.047 -9.953 -9.766 1 98.44 113 ILE B O 1
ATOM 2456 N N . ILE B 1 114 ? -13.219 -10.641 -11.727 1 97.94 114 ILE B N 1
ATOM 2457 C CA . ILE B 1 114 ? -13.258 -9.312 -12.344 1 97.94 114 ILE B CA 1
ATOM 2458 C C . ILE B 1 114 ? -14.688 -8.789 -12.352 1 97.94 114 ILE B C 1
ATOM 2460 O O . ILE B 1 114 ? -14.945 -7.664 -11.914 1 97.94 114 ILE B O 1
ATOM 2464 N N . ASP B 1 115 ? -15.656 -9.609 -12.703 1 97.5 115 ASP B N 1
ATOM 2465 C CA . ASP B 1 115 ? -17.047 -9.219 -12.891 1 97.5 115 ASP B CA 1
ATOM 2466 C C . ASP B 1 115 ? -17.703 -8.836 -11.562 1 97.5 115 ASP B C 1
ATOM 2468 O O . ASP B 1 115 ? -18.641 -8.047 -11.531 1 97.5 115 ASP B O 1
ATOM 2472 N N . ASN B 1 116 ? -17.141 -9.344 -10.516 1 96.06 116 ASN B N 1
ATOM 2473 C CA . ASN B 1 116 ? -17.828 -9.133 -9.242 1 96.06 116 ASN B CA 1
ATOM 2474 C C . ASN B 1 116 ? -17.109 -8.086 -8.391 1 96.06 116 ASN B C 1
ATOM 2476 O O . ASN B 1 116 ? -17.75 -7.414 -7.574 1 96.06 116 ASN B O 1
ATOM 2480 N N . LEU B 1 117 ? -15.844 -7.91 -8.516 1 95.94 117 LEU B N 1
ATOM 2481 C CA . LEU B 1 117 ? -15.125 -6.898 -7.754 1 95.94 117 LEU B CA 1
ATOM 2482 C C . LEU B 1 117 ? -15.445 -5.5 -8.266 1 95.94 117 LEU B C 1
ATOM 2484 O O . LEU B 1 117 ? -15.578 -4.559 -7.484 1 95.94 117 LEU B O 1
ATOM 2488 N N . ALA B 1 118 ? -15.633 -5.359 -9.539 1 93.94 118 ALA B N 1
ATOM 2489 C CA . ALA B 1 118 ? -15.82 -4.051 -10.156 1 93.94 118 ALA B CA 1
ATOM 2490 C C . ALA B 1 118 ? -17.078 -3.373 -9.633 1 93.94 118 ALA B C 1
ATOM 2492 O O . ALA B 1 118 ? -17.031 -2.266 -9.094 1 93.94 118 ALA B O 1
ATOM 2493 N N . PRO B 1 119 ? -18.25 -4.039 -9.688 1 92.62 119 PRO B N 1
ATOM 2494 C CA . PRO B 1 119 ? -19.453 -3.377 -9.188 1 92.62 119 PRO B CA 1
ATOM 2495 C C . PRO B 1 119 ? -19.375 -3.07 -7.695 1 92.62 119 PRO B C 1
ATOM 2497 O O . PRO B 1 119 ? -19.906 -2.057 -7.238 1 92.62 119 PRO B O 1
ATOM 2500 N N . GLY B 1 120 ? -18.766 -3.979 -6.934 1 90.19 120 GLY B N 1
ATOM 2501 C CA . GLY B 1 120 ? -18.609 -3.748 -5.508 1 90.19 120 GLY B CA 1
ATOM 2502 C C . GLY B 1 120 ? -17.812 -2.498 -5.188 1 90.19 120 GLY B C 1
ATOM 2503 O O . GLY B 1 120 ? -18.234 -1.683 -4.363 1 90.19 120 GLY B O 1
ATOM 2504 N N . LEU B 1 121 ? -16.734 -2.309 -5.855 1 94.12 121 LEU B N 1
ATOM 2505 C CA . LEU B 1 121 ? -15.828 -1.205 -5.57 1 94.12 121 LEU B CA 1
ATOM 2506 C C . LEU B 1 121 ? -16.344 0.098 -6.164 1 94.12 121 LEU B C 1
ATOM 2508 O O . LEU B 1 121 ? -16.047 1.182 -5.66 1 94.12 121 LEU B O 1
ATOM 2512 N N . ASN B 1 122 ? -17.141 0.012 -7.156 1 92.62 122 ASN B N 1
ATOM 2513 C CA . ASN B 1 122 ? -17.688 1.194 -7.824 1 92.62 122 ASN B CA 1
ATOM 2514 C C . ASN B 1 122 ? -18.719 1.905 -6.961 1 92.62 122 ASN B C 1
ATOM 2516 O O . ASN B 1 122 ? -19.109 3.035 -7.258 1 92.62 122 ASN B O 1
ATOM 2520 N N . ASN B 1 123 ? 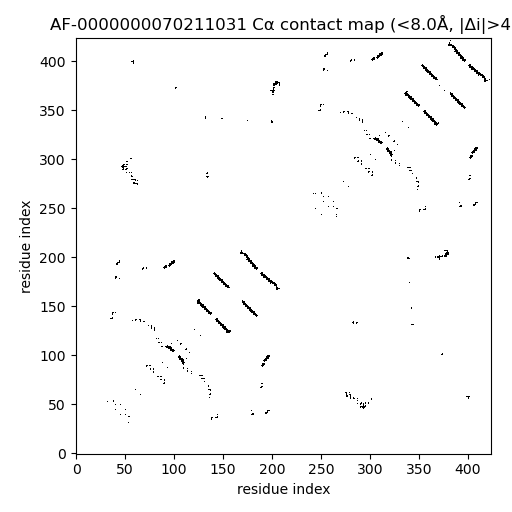-19.172 1.291 -5.867 1 91.94 123 ASN B N 1
ATOM 2521 C CA . ASN B 1 123 ? -20.062 1.94 -4.91 1 91.94 123 ASN B CA 1
ATOM 2522 C C . ASN B 1 123 ? -19.328 3.014 -4.105 1 91.94 123 ASN B C 1
ATOM 2524 O O . ASN B 1 123 ? -19.953 3.801 -3.398 1 91.94 123 ASN B O 1
ATOM 2528 N N . PHE B 1 124 ? -18.078 3.062 -4.211 1 96.19 124 PHE B N 1
ATOM 2529 C CA . PHE B 1 124 ? -17.25 4.023 -3.492 1 96.19 124 PHE B CA 1
ATOM 2530 C C . PHE B 1 124 ? -16.547 4.957 -4.461 1 96.19 124 PHE B C 1
ATOM 2532 O O . PHE B 1 124 ? -16.219 4.566 -5.586 1 96.19 124 PHE B O 1
ATOM 2539 N N . VAL B 1 125 ? -16.312 6.207 -4.02 1 96.81 125 VAL B N 1
ATOM 2540 C CA . VAL B 1 125 ? -15.625 7.188 -4.848 1 96.81 125 VAL B CA 1
ATOM 2541 C C . VAL B 1 125 ? -14.18 6.758 -5.07 1 96.81 125 VAL B C 1
ATOM 2543 O O . VAL B 1 125 ? -13.656 6.852 -6.184 1 96.81 125 VAL B O 1
ATOM 2546 N N . SER B 1 126 ? -13.5 6.281 -4.062 1 97.75 126 SER B N 1
ATOM 2547 C CA . SER B 1 126 ? -12.125 5.797 -4.102 1 97.75 126 SER B CA 1
ATOM 2548 C C . SER B 1 126 ? -11.844 4.844 -2.945 1 97.75 126 SER B C 1
ATOM 2550 O O . SER B 1 126 ? -12.641 4.734 -2.014 1 97.75 126 SER B O 1
ATOM 2552 N N . THR B 1 127 ? -10.789 4.055 -3.068 1 98.31 127 THR B N 1
ATOM 2553 C CA . THR B 1 127 ? -10.391 3.084 -2.055 1 98.31 127 THR B CA 1
ATOM 2554 C C . THR B 1 127 ? -8.875 3.049 -1.896 1 98.31 127 THR B C 1
ATOM 2556 O O . THR B 1 127 ? -8.148 3.525 -2.766 1 98.31 127 THR B O 1
ATOM 2559 N N . GLN B 1 128 ? -8.383 2.584 -0.847 1 98.5 128 GLN B N 1
ATOM 2560 C CA . GLN B 1 128 ? -7 2.191 -0.61 1 98.5 128 GLN B CA 1
ATOM 2561 C C . GLN B 1 128 ? -6.926 0.849 0.111 1 98.5 128 GLN B C 1
ATOM 2563 O O . GLN B 1 128 ? -7.449 0.702 1.218 1 98.5 128 GLN B O 1
ATOM 2568 N N . HIS B 1 129 ? -6.375 -0.106 -0.5 1 98.69 129 HIS B N 1
ATOM 2569 C CA . HIS B 1 129 ? -6.059 -1.381 0.133 1 98.69 129 HIS B CA 1
ATOM 2570 C C . HIS B 1 129 ? -4.605 -1.419 0.598 1 98.69 129 HIS B C 1
ATOM 2572 O O . HIS B 1 129 ? -3.717 -1.808 -0.161 1 98.69 129 HIS B O 1
ATOM 2578 N N . HIS B 1 130 ? -4.445 -1.039 1.863 1 98.38 130 HIS B N 1
ATOM 2579 C CA . HIS B 1 130 ? -3.162 -0.925 2.547 1 98.38 130 HIS B CA 1
ATOM 2580 C C . HIS B 1 130 ? -2.709 -2.273 3.096 1 98.38 130 HIS B C 1
ATOM 2582 O O . HIS B 1 130 ? -3.217 -2.732 4.121 1 98.38 130 HIS B O 1
ATOM 2588 N N . LEU B 1 131 ? -1.674 -2.861 2.381 1 98.62 131 LEU B N 1
ATOM 2589 C CA . LEU B 1 131 ? -1.141 -4.137 2.846 1 98.62 131 LEU B CA 1
ATOM 2590 C C . LEU B 1 131 ? -0.142 -3.93 3.979 1 98.62 131 LEU B C 1
ATOM 2592 O O . LEU B 1 131 ? 0.649 -2.984 3.951 1 98.62 131 LEU B O 1
ATOM 2596 N N . GLY B 1 132 ? -0.223 -4.801 4.957 1 97.06 132 GLY B N 1
ATOM 2597 C CA . GLY B 1 132 ? 0.669 -4.715 6.102 1 97.06 132 GLY B CA 1
ATOM 2598 C C . GLY B 1 132 ? 1.426 -6.004 6.363 1 97.06 132 GLY B C 1
ATOM 2599 O O . GLY B 1 132 ? 2.139 -6.5 5.488 1 97.06 132 GLY B O 1
ATOM 2600 N N . THR B 1 133 ? 1.189 -6.645 7.449 1 94.69 133 THR B N 1
ATOM 2601 C CA . THR B 1 133 ? 1.83 -7.895 7.844 1 94.69 133 THR B CA 1
ATOM 2602 C C . THR B 1 133 ? 1.703 -8.938 6.738 1 94.69 133 THR B C 1
ATOM 2604 O O . THR B 1 133 ? 0.604 -9.195 6.242 1 94.69 133 THR B O 1
ATOM 2607 N N . GLN B 1 134 ? 2.941 -9.477 6.379 1 97 134 GLN B N 1
ATOM 2608 C CA . GLN B 1 134 ? 2.943 -10.492 5.328 1 97 134 GLN B CA 1
ATOM 2609 C C . GLN B 1 134 ? 3.834 -11.672 5.707 1 97 134 GLN B C 1
ATOM 2611 O O . GLN B 1 134 ? 4.973 -11.477 6.145 1 97 134 GLN B O 1
ATOM 2616 N N . LEU B 1 135 ? 3.291 -12.852 5.664 1 96.69 135 LEU B N 1
ATOM 2617 C CA . LEU B 1 135 ? 4.066 -14.086 5.656 1 96.69 135 LEU B CA 1
ATOM 2618 C C . LEU B 1 135 ? 3.988 -14.766 4.293 1 96.69 135 LEU B C 1
ATOM 2620 O O . LEU B 1 135 ? 2.906 -15.164 3.854 1 96.69 135 LEU B O 1
ATOM 2624 N N . ILE B 1 136 ? 5.055 -14.797 3.59 1 97.5 136 ILE B N 1
ATOM 2625 C CA . ILE B 1 136 ? 5.164 -15.461 2.295 1 97.5 136 ILE B CA 1
ATOM 2626 C C . ILE B 1 136 ? 6.066 -16.688 2.418 1 97.5 136 ILE B C 1
ATOM 2628 O O . ILE B 1 136 ? 7.258 -16.562 2.721 1 97.5 136 ILE B O 1
ATOM 2632 N N . HIS B 1 137 ? 5.48 -17.844 2.184 1 96.56 137 HIS B N 1
ATOM 2633 C CA . HIS B 1 137 ? 6.164 -19.125 2.342 1 96.56 137 HIS B CA 1
ATOM 2634 C C . HIS B 1 137 ? 6.309 -19.828 1.003 1 96.56 137 HIS B C 1
ATOM 2636 O O . HIS B 1 137 ? 5.336 -20.391 0.481 1 96.56 137 HIS B O 1
ATOM 2642 N N . ILE B 1 138 ? 7.555 -19.812 0.498 1 97.31 138 ILE B N 1
ATOM 2643 C CA . ILE B 1 138 ? 7.828 -20.547 -0.734 1 97.31 138 ILE B CA 1
ATOM 2644 C C . ILE B 1 138 ? 8.047 -22.031 -0.42 1 97.31 138 ILE B C 1
ATOM 2646 O O . ILE B 1 138 ? 9.031 -22.391 0.229 1 97.31 138 ILE B O 1
ATOM 2650 N N . CYS B 1 139 ? 7.148 -22.828 -0.954 1 96.19 139 CYS B N 1
ATOM 2651 C CA . CYS B 1 139 ? 7.145 -24.234 -0.598 1 96.19 139 CYS B CA 1
ATOM 2652 C C . CYS B 1 139 ? 8.094 -25.031 -1.492 1 96.19 139 CYS B C 1
ATOM 2654 O O . CYS B 1 139 ? 8.734 -25.984 -1.036 1 96.19 139 CYS B O 1
ATOM 2656 N N . SER B 1 140 ? 8.055 -24.719 -2.717 1 95.69 140 SER B N 1
ATOM 2657 C CA . SER B 1 140 ? 8.852 -25.391 -3.742 1 95.69 140 SER B CA 1
ATOM 2658 C C . SER B 1 140 ? 9.156 -24.438 -4.902 1 95.69 140 SER B C 1
ATOM 2660 O O . SER B 1 140 ? 8.898 -23.234 -4.82 1 95.69 140 SER B O 1
ATOM 2662 N N . LEU B 1 141 ? 9.703 -25.031 -5.941 1 95.56 141 LEU B N 1
ATOM 2663 C CA . LEU B 1 141 ? 9.992 -24.234 -7.137 1 95.56 141 LEU B CA 1
ATOM 2664 C C . LEU B 1 141 ? 8.703 -23.766 -7.805 1 95.56 141 LEU B C 1
ATOM 2666 O O . LEU B 1 141 ? 8.727 -22.844 -8.609 1 95.56 141 LEU B O 1
ATOM 2670 N N . THR B 1 142 ? 7.598 -24.406 -7.461 1 97.06 142 THR B N 1
ATOM 2671 C CA . THR B 1 142 ? 6.402 -24.109 -8.234 1 97.06 142 THR B CA 1
ATOM 2672 C C . THR B 1 142 ? 5.215 -23.828 -7.316 1 97.06 142 THR B C 1
ATOM 2674 O O . THR B 1 142 ? 4.09 -23.641 -7.785 1 97.06 142 THR B O 1
ATOM 2677 N N . SER B 1 143 ? 5.414 -23.859 -6 1 97.75 143 SER B N 1
ATOM 2678 C CA . SER B 1 143 ? 4.285 -23.688 -5.094 1 97.75 143 SER B CA 1
ATOM 2679 C C . SER B 1 143 ? 4.656 -22.781 -3.922 1 97.75 143 SER B C 1
ATOM 2681 O O . SER B 1 143 ? 5.809 -22.75 -3.494 1 97.75 143 SER B O 1
ATOM 2683 N N . ALA B 1 144 ? 3.684 -22.047 -3.424 1 98.06 144 ALA B N 1
ATOM 2684 C CA . ALA B 1 144 ? 3.826 -21.156 -2.279 1 98.06 144 ALA B CA 1
ATOM 2685 C C . ALA B 1 144 ? 2.482 -20.922 -1.599 1 98.06 144 ALA B C 1
ATOM 2687 O O . ALA B 1 144 ? 1.429 -21.203 -2.172 1 98.06 144 ALA B O 1
ATOM 2688 N N . VAL B 1 145 ? 2.488 -20.5 -0.401 1 98.12 145 VAL B N 1
ATOM 2689 C CA . VAL B 1 145 ? 1.337 -19.969 0.32 1 98.12 145 VAL B CA 1
ATOM 2690 C C . VAL B 1 145 ? 1.706 -18.656 0.979 1 98.12 145 VAL B C 1
ATOM 2692 O O . VAL B 1 145 ? 2.881 -18.391 1.253 1 98.12 145 VAL B O 1
ATOM 2695 N N . SER B 1 146 ? 0.732 -17.812 1.156 1 98.19 146 SER B N 1
ATOM 2696 C CA . SER B 1 146 ? 0.975 -16.547 1.847 1 98.19 146 SER B CA 1
ATOM 2697 C C . SER B 1 146 ? -0.231 -16.141 2.684 1 98.19 146 SER B C 1
ATOM 2699 O O . SER B 1 146 ? -1.36 -16.531 2.395 1 98.19 146 SER B O 1
ATOM 2701 N N . VAL B 1 147 ? 0.04 -15.383 3.697 1 98.19 147 VAL B N 1
ATOM 2702 C CA . VAL B 1 147 ? -0.947 -14.672 4.5 1 98.19 147 VAL B CA 1
ATOM 2703 C C . VAL B 1 147 ? -0.605 -13.18 4.527 1 98.19 147 VAL B C 1
ATOM 2705 O O . VAL B 1 147 ? 0.532 -12.805 4.82 1 98.19 147 VAL B O 1
ATOM 2708 N N . THR B 1 148 ? -1.573 -12.375 4.129 1 98.69 148 THR B N 1
ATOM 2709 C CA . THR B 1 148 ? -1.356 -10.938 4.055 1 98.69 148 THR B CA 1
ATOM 2710 C C . THR B 1 148 ? -2.477 -10.188 4.77 1 98.69 148 THR B C 1
ATOM 2712 O O . THR B 1 148 ? -3.641 -10.273 4.379 1 98.69 148 THR B O 1
ATOM 2715 N N . TYR B 1 149 ? -2.121 -9.406 5.859 1 98.44 149 TYR B N 1
ATOM 2716 C CA . TYR B 1 149 ? -3.08 -8.492 6.473 1 98.44 149 TYR B CA 1
ATOM 2717 C C . TYR B 1 149 ? -3.289 -7.258 5.605 1 98.44 149 TYR B C 1
ATOM 2719 O O . TYR B 1 149 ? -2.375 -6.828 4.898 1 98.44 149 TYR B O 1
ATOM 2727 N N . PHE B 1 150 ? -4.566 -6.75 5.648 1 98.12 150 PHE B N 1
ATOM 2728 C CA . PHE B 1 150 ? -4.777 -5.473 4.977 1 98.12 150 PHE B CA 1
ATOM 2729 C C . PHE B 1 150 ? -5.82 -4.641 5.707 1 98.12 150 PHE B C 1
ATOM 2731 O O . PHE B 1 150 ? -6.621 -5.176 6.477 1 98.12 150 PHE B O 1
ATOM 2738 N N . GLN B 1 151 ? -5.668 -3.354 5.609 1 98.19 151 GLN B N 1
ATOM 2739 C CA . GLN B 1 151 ? -6.707 -2.371 5.895 1 98.19 151 GLN B CA 1
ATOM 2740 C C . GLN B 1 151 ? -7.258 -1.759 4.613 1 98.19 151 GLN B C 1
ATOM 2742 O O . GLN B 1 151 ? -6.512 -1.159 3.834 1 98.19 151 GLN B O 1
ATOM 2747 N N . ALA B 1 152 ? -8.484 -1.986 4.367 1 98.25 152 ALA B N 1
ATOM 2748 C CA . ALA B 1 152 ? -9.156 -1.388 3.217 1 98.25 152 ALA B CA 1
ATOM 2749 C C . ALA B 1 152 ? -9.984 -0.171 3.635 1 98.25 152 ALA B C 1
ATOM 2751 O O . ALA B 1 152 ? -10.836 -0.266 4.516 1 98.25 152 ALA B O 1
ATOM 2752 N N . THR B 1 153 ? -9.656 0.952 3.061 1 98.25 153 THR B N 1
ATOM 2753 C CA . THR B 1 153 ? -10.398 2.188 3.273 1 98.25 153 THR B CA 1
ATOM 2754 C C . THR B 1 153 ? -11.258 2.516 2.057 1 98.25 153 THR B C 1
ATOM 2756 O O . THR B 1 153 ? -10.773 2.516 0.925 1 98.25 153 THR B O 1
ATOM 2759 N N . HIS B 1 154 ? -12.586 2.775 2.275 1 97.75 154 HIS B N 1
ATOM 2760 C CA . HIS B 1 154 ? -13.562 3.088 1.238 1 97.75 154 HIS B CA 1
ATOM 2761 C C . HIS B 1 154 ? -14.18 4.461 1.463 1 97.75 154 HIS B C 1
ATOM 2763 O O . HIS B 1 154 ? -14.812 4.703 2.494 1 97.75 154 HIS B O 1
ATOM 2769 N N . TYR B 1 155 ? -14.008 5.336 0.514 1 97.5 155 TYR B N 1
ATOM 2770 C CA . TYR B 1 155 ? -14.477 6.707 0.66 1 97.5 155 TYR B CA 1
ATOM 2771 C C . TYR B 1 155 ? -15.805 6.91 -0.065 1 97.5 155 TYR B C 1
ATOM 2773 O O . TYR B 1 155 ? -15.938 6.547 -1.237 1 97.5 155 TYR B O 1
ATOM 2781 N N . PHE B 1 156 ? -16.719 7.547 0.657 1 96.12 156 PHE B N 1
ATOM 2782 C CA . PHE B 1 156 ? -18.031 7.836 0.064 1 96.12 156 PHE B CA 1
ATOM 2783 C C . PHE B 1 156 ? -18.016 9.18 -0.653 1 96.12 156 PHE B C 1
ATOM 2785 O O . PHE B 1 156 ? -18.906 9.477 -1.45 1 96.12 156 PHE B O 1
ATOM 2792 N N . THR B 1 157 ? -17.031 10.031 -0.316 1 94.62 157 THR B N 1
ATOM 2793 C CA . THR B 1 157 ? -16.938 11.367 -0.895 1 94.62 157 THR B CA 1
ATOM 2794 C C . THR B 1 157 ? -15.562 11.586 -1.524 1 94.62 157 THR B C 1
ATOM 2796 O O . THR B 1 157 ? -14.57 11 -1.091 1 94.62 157 THR B O 1
ATOM 2799 N N . PRO B 1 158 ? -15.508 12.438 -2.564 1 94.94 158 PRO B N 1
ATOM 2800 C CA . PRO B 1 158 ? -14.234 12.68 -3.25 1 94.94 158 PRO B CA 1
ATOM 2801 C C . PRO B 1 158 ? -13.297 13.602 -2.465 1 94.94 158 PRO B C 1
ATOM 2803 O O . PRO B 1 158 ? -13.75 14.312 -1.566 1 94.94 158 PRO B O 1
ATOM 2806 N N . TYR B 1 159 ? -12.039 13.492 -2.797 1 94.06 159 TYR B N 1
ATOM 2807 C CA . TYR B 1 159 ? -11.078 14.492 -2.33 1 94.06 159 TYR B CA 1
ATOM 2808 C C . TYR B 1 159 ? -11.367 15.852 -2.949 1 94.06 159 TYR B C 1
ATOM 2810 O O . TYR B 1 159 ? -11.469 15.977 -4.172 1 94.06 159 TYR B O 1
ATOM 2818 N N . THR B 1 160 ? -11.469 16.859 -2.109 1 92.06 160 THR B N 1
ATOM 2819 C CA . THR B 1 160 ? -11.75 18.203 -2.617 1 92.06 160 THR B CA 1
ATOM 2820 C C . THR B 1 160 ? -10.742 19.203 -2.08 1 92.06 160 THR B C 1
ATOM 2822 O O . THR B 1 160 ? -11.016 20.406 -2.053 1 92.06 160 THR B O 1
ATOM 2825 N N . GLY B 1 161 ? -9.648 18.734 -1.541 1 90.5 161 GLY B N 1
ATOM 2826 C CA . GLY B 1 161 ? -8.617 19.594 -0.993 1 90.5 161 GLY B CA 1
ATOM 2827 C C . GLY B 1 161 ? -8.258 19.266 0.444 1 90.5 161 GLY B C 1
ATOM 2828 O O . GLY B 1 161 ? -9.117 18.844 1.22 1 90.5 161 GLY B O 1
ATOM 2829 N N . VAL B 1 162 ? -7.082 19.594 0.822 1 85.44 162 VAL B N 1
ATOM 2830 C CA . VAL B 1 162 ? -6.547 19.219 2.125 1 85.44 162 VAL B CA 1
ATOM 2831 C C . VAL B 1 162 ? -7.273 19.984 3.225 1 85.44 162 VAL B C 1
ATOM 2833 O O . VAL B 1 162 ? -7.355 19.516 4.367 1 85.44 162 VAL B O 1
ATOM 2836 N N . ALA B 1 163 ? -7.773 21.156 2.887 1 87.69 163 ALA B N 1
ATOM 2837 C CA . ALA B 1 163 ? -8.461 22 3.861 1 87.69 163 ALA B CA 1
ATOM 2838 C C . ALA B 1 163 ? -9.883 21.5 4.113 1 87.69 163 ALA B C 1
ATOM 2840 O O . ALA B 1 163 ? -10.578 22.031 4.984 1 87.69 163 ALA B O 1
ATOM 2841 N N . ASN B 1 164 ? -10.258 20.438 3.363 1 91.94 164 ASN B N 1
ATOM 2842 C CA . ASN B 1 164 ? -11.617 19.938 3.459 1 91.94 164 ASN B CA 1
ATOM 2843 C C . ASN B 1 164 ? -11.641 18.469 3.902 1 91.94 164 ASN B C 1
ATOM 2845 O O . ASN B 1 164 ? -12.125 17.609 3.172 1 91.94 164 ASN B O 1
ATOM 2849 N N . PRO B 1 165 ? -11.211 18.266 5.102 1 93.62 165 PRO B N 1
ATOM 2850 C CA . PRO B 1 165 ? -11.32 16.891 5.598 1 93.62 165 PRO B CA 1
ATOM 2851 C C . PRO B 1 165 ? -12.766 16.453 5.809 1 93.62 165 PRO B C 1
ATOM 2853 O O . PRO B 1 165 ? -13.664 17.297 5.867 1 93.62 165 PRO B O 1
ATOM 2856 N N . VAL B 1 166 ? -12.938 15.133 5.84 1 94.56 166 VAL B N 1
ATOM 2857 C CA . VAL B 1 166 ? -14.266 14.578 6.105 1 94.56 166 VAL B CA 1
ATOM 2858 C C . VAL B 1 166 ? -14.258 13.844 7.445 1 94.56 166 VAL B C 1
ATOM 2860 O O . VAL B 1 166 ? -13.195 13.5 7.965 1 94.56 166 VAL B O 1
ATOM 2863 N N . ASP B 1 167 ? -15.406 13.617 7.961 1 93.19 167 ASP B N 1
ATOM 2864 C CA . ASP B 1 167 ? -15.477 12.875 9.211 1 93.19 167 ASP B CA 1
ATOM 2865 C C . ASP B 1 167 ? -15.617 11.375 8.961 1 93.19 167 ASP B C 1
ATOM 2867 O O . ASP B 1 167 ? -15.695 10.938 7.809 1 93.19 167 ASP B O 1
ATOM 2871 N N . ASN B 1 168 ? -15.633 10.648 10.055 1 93.25 168 ASN B N 1
ATOM 2872 C CA . ASN B 1 168 ? -15.57 9.195 9.984 1 93.25 168 ASN B CA 1
ATOM 2873 C C . ASN B 1 168 ? -16.891 8.602 9.508 1 93.25 168 ASN B C 1
ATOM 2875 O O . ASN B 1 168 ? -16.984 7.402 9.234 1 93.25 168 ASN B O 1
ATOM 2879 N N . SER B 1 169 ? -17.953 9.367 9.32 1 93.75 169 SER B N 1
ATOM 2880 C CA . SER B 1 169 ? -19.203 8.883 8.75 1 93.75 169 SER B CA 1
ATOM 2881 C C . SER B 1 169 ? -19.094 8.758 7.234 1 93.75 169 SER B C 1
ATOM 2883 O O . SER B 1 169 ? -19.969 8.172 6.594 1 93.75 169 SER B O 1
ATOM 2885 N N . LYS B 1 170 ? -18 9.219 6.676 1 94.94 170 LYS B N 1
ATOM 2886 C CA . LYS B 1 170 ? -17.828 9.203 5.227 1 94.94 170 LYS B CA 1
ATOM 2887 C C . LYS B 1 170 ? -16.781 8.188 4.809 1 94.94 170 LYS B C 1
ATOM 2889 O O . LYS B 1 170 ? -16.391 8.133 3.641 1 94.94 170 LYS B O 1
ATOM 2894 N N . VAL B 1 171 ? -16.344 7.402 5.707 1 95.94 171 VAL B N 1
ATOM 2895 C CA . VAL B 1 171 ? -15.234 6.496 5.426 1 95.94 171 VAL B CA 1
ATOM 2896 C C . VAL B 1 171 ? -15.508 5.137 6.062 1 95.94 171 VAL B C 1
ATOM 2898 O O . VAL B 1 171 ? -15.602 5.027 7.289 1 95.94 171 VAL B O 1
ATOM 2901 N N . LEU B 1 172 ? -15.633 4.082 5.207 1 96.19 172 LEU B N 1
ATOM 2902 C CA . LEU B 1 172 ? -15.75 2.701 5.668 1 96.19 172 LEU B CA 1
ATOM 2903 C C . LEU B 1 172 ? -14.383 2.029 5.715 1 96.19 172 LEU B C 1
ATOM 2905 O O . LEU B 1 172 ? -13.641 2.053 4.73 1 96.19 172 LEU B O 1
ATOM 2909 N N . ILE B 1 173 ? -14.016 1.462 6.848 1 96.81 173 ILE B N 1
ATOM 2910 C CA . ILE B 1 173 ? -12.727 0.797 6.992 1 96.81 173 ILE B CA 1
ATOM 2911 C C . ILE B 1 173 ? -12.938 -0.68 7.312 1 96.81 173 ILE B C 1
ATOM 2913 O O . ILE B 1 173 ? -13.648 -1.02 8.258 1 96.81 173 ILE B O 1
ATOM 2917 N N . ASP B 1 174 ? -12.383 -1.532 6.457 1 96.06 174 ASP B N 1
ATOM 2918 C CA . ASP B 1 174 ? -12.383 -2.979 6.648 1 96.06 174 ASP B CA 1
ATOM 2919 C C . ASP B 1 174 ? -10.977 -3.496 6.941 1 96.06 174 ASP B C 1
ATOM 2921 O O . ASP B 1 174 ? -10.008 -3.057 6.32 1 96.06 174 ASP B O 1
ATOM 2925 N N . LYS B 1 175 ? -10.828 -4.375 7.953 1 97.19 175 LYS B N 1
ATOM 2926 C CA . LYS B 1 175 ? -9.57 -5.043 8.289 1 97.19 175 LYS B CA 1
ATOM 2927 C C . LYS B 1 175 ? -9.703 -6.559 8.164 1 97.19 175 LYS B C 1
ATOM 2929 O O . LYS B 1 175 ? -10.578 -7.164 8.789 1 97.19 175 LYS B O 1
ATOM 2934 N N . ALA B 1 176 ? -8.844 -7.129 7.383 1 97.44 176 ALA B N 1
ATOM 2935 C CA . ALA B 1 176 ? -8.953 -8.547 7.055 1 97.44 176 ALA B CA 1
ATOM 2936 C C . ALA B 1 176 ? -7.594 -9.117 6.645 1 97.44 176 ALA B C 1
ATOM 2938 O O . ALA B 1 176 ? -6.559 -8.477 6.844 1 97.44 176 ALA B O 1
ATOM 2939 N N . GLN B 1 177 ? -7.637 -10.398 6.312 1 97.81 177 GLN B N 1
ATOM 2940 C CA . GLN B 1 177 ? -6.449 -11.039 5.758 1 97.81 177 GLN B CA 1
ATOM 2941 C C . GLN B 1 177 ? -6.789 -11.844 4.508 1 97.81 177 GLN B C 1
ATOM 2943 O O . GLN B 1 177 ? -7.914 -12.328 4.367 1 97.81 177 GLN B O 1
ATOM 2948 N N . TYR B 1 178 ? -5.82 -11.914 3.588 1 98.5 178 TYR B N 1
ATOM 2949 C CA . TYR B 1 178 ? -5.828 -12.844 2.465 1 98.5 178 TYR B CA 1
ATOM 2950 C C . TYR B 1 178 ? -5.039 -14.102 2.791 1 98.5 178 TYR B C 1
ATOM 2952 O O . TYR B 1 178 ? -3.885 -14.031 3.217 1 98.5 178 TYR B O 1
ATOM 2960 N N . GLN B 1 179 ? -5.672 -15.25 2.627 1 98.19 179 GLN B N 1
ATOM 2961 C CA . GLN B 1 179 ? -5.016 -16.547 2.648 1 98.19 179 GLN B CA 1
ATOM 2962 C C . GLN B 1 179 ? -4.883 -17.125 1.239 1 98.19 179 GLN B C 1
ATOM 2964 O O . GLN B 1 179 ? -5.867 -17.609 0.664 1 98.19 179 GLN B O 1
ATOM 2969 N N . ASP B 1 180 ? -3.652 -17.094 0.77 1 98.75 180 ASP B N 1
ATOM 2970 C CA . ASP B 1 180 ? -3.494 -17.344 -0.658 1 98.75 180 ASP B CA 1
ATOM 2971 C C . ASP B 1 180 ? -2.656 -18.609 -0.896 1 98.75 180 ASP B C 1
ATOM 2973 O O . ASP B 1 180 ? -1.682 -18.859 -0.183 1 98.75 180 ASP B O 1
ATOM 2977 N N . THR B 1 181 ? -3.025 -19.312 -1.914 1 98.75 181 THR B N 1
ATOM 2978 C CA . THR B 1 181 ? -2.217 -20.375 -2.518 1 98.75 181 THR B CA 1
ATOM 2979 C C . THR B 1 181 ? -1.732 -19.953 -3.902 1 98.75 181 THR B C 1
ATOM 2981 O O . THR B 1 181 ? -2.492 -19.375 -4.684 1 98.75 181 THR B O 1
ATOM 2984 N N . TRP B 1 182 ? -0.486 -20.328 -4.141 1 98.69 182 TRP B N 1
ATOM 2985 C CA . TRP B 1 182 ? 0.161 -19.797 -5.34 1 98.69 182 TRP B CA 1
ATOM 2986 C C . TRP B 1 182 ? 0.692 -20.938 -6.211 1 98.69 182 TRP B C 1
ATOM 2988 O O . TRP B 1 182 ? 1.058 -22 -5.707 1 98.69 182 TRP B O 1
ATOM 2998 N N . ALA B 1 183 ? 0.783 -20.641 -7.531 1 98.69 183 ALA B N 1
ATOM 2999 C CA . ALA B 1 183 ? 1.504 -21.484 -8.484 1 98.69 183 ALA B CA 1
ATOM 3000 C C . ALA B 1 183 ? 2.402 -20.641 -9.391 1 98.69 183 ALA B C 1
ATOM 3002 O O . ALA B 1 183 ? 2.01 -19.5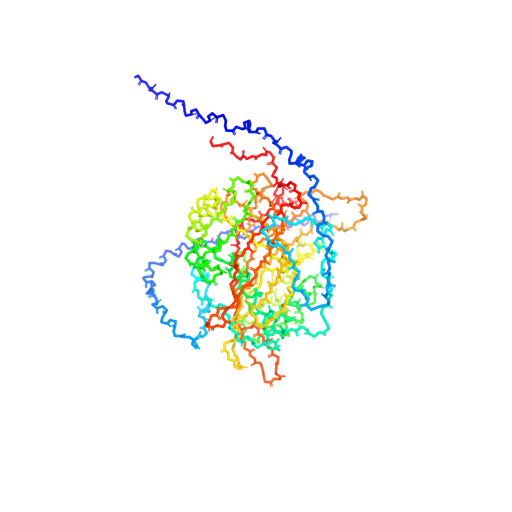62 -9.836 1 98.69 183 ALA B O 1
ATOM 3003 N N . ARG B 1 184 ? 3.52 -21.109 -9.578 1 98.38 184 ARG B N 1
ATOM 3004 C CA . ARG B 1 184 ? 4.395 -20.531 -10.594 1 98.38 184 ARG B CA 1
ATOM 3005 C C . ARG B 1 184 ? 3.939 -20.906 -12 1 98.38 184 ARG B C 1
ATOM 3007 O O . ARG B 1 184 ? 3.639 -22.078 -12.266 1 98.38 184 ARG B O 1
ATOM 3014 N N . GLN B 1 185 ? 3.922 -19.938 -12.836 1 98.25 185 GLN B N 1
ATOM 3015 C CA . GLN B 1 185 ? 3.471 -20.156 -14.211 1 98.25 185 GLN B CA 1
ATOM 3016 C C . GLN B 1 185 ? 4.637 -20.516 -15.125 1 98.25 185 GLN B C 1
ATOM 3018 O O . GLN B 1 185 ? 5.797 -20.438 -14.719 1 98.25 185 GLN B O 1
ATOM 3023 N N . LYS B 1 186 ? 4.297 -20.875 -16.312 1 96.94 186 LYS B N 1
ATOM 3024 C CA . LYS B 1 186 ? 5.301 -21.312 -17.281 1 96.94 186 LYS B CA 1
ATOM 3025 C C . LYS B 1 186 ? 6.266 -20.188 -17.609 1 96.94 186 LYS B C 1
ATOM 3027 O O . LYS B 1 186 ? 7.453 -20.422 -17.844 1 96.94 186 LYS B O 1
ATOM 3032 N N . ASP B 1 187 ? 5.789 -18.984 -17.531 1 95.56 187 ASP B N 1
ATOM 3033 C CA . ASP B 1 187 ? 6.621 -17.844 -17.891 1 95.56 187 ASP B CA 1
ATOM 3034 C C . ASP B 1 187 ? 7.43 -17.359 -16.688 1 95.56 187 ASP B C 1
ATOM 3036 O O . ASP B 1 187 ? 8.141 -16.359 -16.781 1 95.56 187 ASP B O 1
ATOM 3040 N N . GLY B 1 188 ? 7.262 -18.016 -15.625 1 96.62 188 GLY B N 1
ATOM 3041 C CA . GLY B 1 188 ? 8.047 -17.688 -14.438 1 96.62 188 GLY B CA 1
ATOM 3042 C C . GLY B 1 188 ? 7.297 -16.828 -13.445 1 96.62 188 GLY B C 1
ATOM 3043 O O . GLY B 1 188 ? 7.75 -16.641 -12.32 1 96.62 188 GLY B O 1
ATOM 3044 N N . SER B 1 189 ? 6.164 -16.344 -13.844 1 97.19 189 SER B N 1
ATOM 3045 C CA . SER B 1 189 ? 5.391 -15.492 -12.945 1 97.19 189 SER B CA 1
ATOM 3046 C C . SER B 1 189 ? 4.668 -16.328 -11.891 1 97.19 189 SER B C 1
ATOM 3048 O O . SER B 1 189 ? 4.441 -17.516 -12.078 1 97.19 189 SER B O 1
ATOM 3050 N N . TRP B 1 190 ? 4.465 -15.734 -10.758 1 98.5 190 TRP B N 1
ATOM 3051 C CA . TRP B 1 190 ? 3.662 -16.344 -9.695 1 98.5 190 TRP B CA 1
ATOM 3052 C C . TRP B 1 190 ? 2.246 -15.766 -9.703 1 98.5 190 TRP B C 1
ATOM 3054 O O . TRP B 1 190 ? 2.059 -14.555 -9.75 1 98.5 190 TRP B O 1
ATOM 3064 N N . LYS B 1 191 ? 1.229 -16.656 -9.664 1 98.88 191 LYS B N 1
ATOM 3065 C CA . LYS B 1 191 ? -0.166 -16.219 -9.641 1 98.88 191 LYS B CA 1
ATOM 3066 C C . LYS B 1 191 ? -0.948 -16.953 -8.555 1 98.88 191 LYS B C 1
ATOM 3068 O O . LYS B 1 191 ? -0.604 -18.078 -8.18 1 98.88 191 LYS B O 1
ATOM 3073 N N . ILE B 1 192 ? -1.987 -16.297 -8.07 1 98.88 192 ILE B N 1
ATOM 3074 C CA . ILE B 1 192 ? -2.859 -16.875 -7.051 1 98.88 192 ILE B CA 1
ATOM 3075 C C . ILE B 1 192 ? -3.809 -17.891 -7.684 1 98.88 192 ILE B C 1
ATOM 3077 O O . ILE B 1 192 ? -4.496 -17.578 -8.656 1 98.88 192 ILE B O 1
ATOM 3081 N N . THR B 1 193 ? -3.844 -19.062 -7.125 1 98.88 193 THR B N 1
ATOM 3082 C CA . THR B 1 193 ? -4.762 -20.109 -7.578 1 98.88 193 THR B CA 1
ATOM 3083 C C . THR B 1 193 ? -5.977 -20.203 -6.66 1 98.88 193 THR B C 1
ATOM 3085 O O . THR B 1 193 ? -7.039 -20.672 -7.07 1 98.88 193 THR B O 1
ATOM 3088 N N . ASN B 1 194 ? -5.816 -19.859 -5.469 1 98.81 194 ASN B N 1
ATOM 3089 C CA . ASN B 1 194 ? -6.863 -19.875 -4.453 1 98.81 194 ASN B CA 1
ATOM 3090 C C . ASN B 1 194 ? -6.684 -18.734 -3.447 1 98.81 194 ASN B C 1
ATOM 3092 O O . ASN B 1 194 ? -5.59 -18.547 -2.916 1 98.81 194 ASN B O 1
ATOM 3096 N N . ARG B 1 195 ? -7.762 -18 -3.211 1 98.81 195 ARG B N 1
ATOM 3097 C CA . ARG B 1 195 ? -7.762 -16.953 -2.197 1 98.81 195 ARG B CA 1
ATOM 3098 C C . ARG B 1 195 ? -8.945 -17.109 -1.253 1 98.81 195 ARG B C 1
ATOM 3100 O O . ARG B 1 195 ? -10.07 -17.375 -1.692 1 98.81 195 ARG B O 1
ATOM 3107 N N . ASN B 1 196 ? -8.688 -16.906 0.014 1 98.44 196 ASN B N 1
ATOM 3108 C CA . ASN B 1 196 ? -9.727 -16.641 1.012 1 98.44 196 ASN B CA 1
ATOM 3109 C C . ASN B 1 196 ? -9.539 -15.281 1.671 1 98.44 196 ASN B C 1
ATOM 3111 O O . ASN B 1 196 ? -8.492 -15.008 2.266 1 98.44 196 ASN B O 1
ATOM 3115 N N . LEU B 1 197 ? -10.469 -14.414 1.51 1 98.25 197 LEU B N 1
ATOM 3116 C CA . LEU B 1 197 ? -10.555 -13.211 2.336 1 98.25 197 LEU B CA 1
ATOM 3117 C C . LEU B 1 197 ? -11.258 -13.516 3.656 1 98.25 197 LEU B C 1
ATOM 3119 O O . LEU B 1 197 ? -12.398 -13.992 3.662 1 98.25 197 LEU B O 1
ATOM 3123 N N . VAL B 1 198 ? -10.609 -13.266 4.758 1 96.56 198 VAL B N 1
ATOM 3124 C CA . VAL B 1 198 ? -11.164 -13.539 6.082 1 96.56 198 VAL B CA 1
ATOM 3125 C C . VAL B 1 198 ? -11.133 -12.266 6.93 1 96.56 198 VAL B C 1
ATOM 3127 O O . VAL B 1 198 ? -10.062 -11.773 7.277 1 96.56 198 VAL B O 1
ATOM 3130 N N . ARG B 1 199 ? -12.289 -11.75 7.305 1 96.12 199 ARG B N 1
ATOM 3131 C CA . ARG B 1 199 ? -12.383 -10.523 8.086 1 96.12 199 ARG B CA 1
ATOM 3132 C C . ARG B 1 199 ? -11.875 -10.742 9.508 1 96.12 199 ARG B C 1
ATOM 3134 O O . ARG B 1 199 ? -12.156 -11.781 10.117 1 96.12 199 ARG B O 1
ATOM 3141 N N . MET B 1 200 ? -11.156 -9.844 10.055 1 96.62 200 MET B N 1
ATOM 3142 C CA . MET B 1 200 ? -10.539 -10 11.367 1 96.62 200 MET B CA 1
ATOM 3143 C C . MET B 1 200 ? -11.289 -9.195 12.422 1 96.62 200 MET B C 1
ATOM 3145 O O . MET B 1 200 ? -10.914 -9.203 13.602 1 96.62 200 MET B O 1
ATOM 3149 N N . GLY B 1 201 ? -12.367 -8.523 12.133 1 95.94 201 GLY B N 1
ATOM 3150 C CA . GLY B 1 201 ? -13.305 -7.773 12.945 1 95.94 201 GLY B CA 1
ATOM 3151 C C . GLY B 1 201 ? -14.391 -7.094 12.133 1 95.94 201 GLY B C 1
ATOM 3152 O O . GLY B 1 201 ? -14.43 -7.219 10.906 1 95.94 201 GLY B O 1
ATOM 3153 N N . PRO B 1 202 ? -15.289 -6.375 12.805 1 94.88 202 PRO B N 1
ATOM 3154 C CA . PRO B 1 202 ? -16.312 -5.641 12.055 1 94.88 202 PRO B CA 1
ATOM 3155 C C . PRO B 1 202 ? -15.727 -4.441 11.305 1 94.88 202 PRO B C 1
ATOM 3157 O O . PRO B 1 202 ? -14.766 -3.828 11.766 1 94.88 202 PRO B O 1
ATOM 3160 N N . ALA B 1 203 ? -16.359 -4.188 10.227 1 94.19 203 ALA B N 1
ATOM 3161 C CA . ALA B 1 203 ? -16.047 -2.918 9.578 1 94.19 203 ALA B CA 1
ATOM 3162 C C . ALA B 1 203 ? -16.469 -1.739 10.445 1 94.19 203 ALA B C 1
ATOM 3164 O O . ALA B 1 203 ? -17.359 -1.871 11.289 1 94.19 203 ALA B O 1
ATOM 3165 N N . THR B 1 204 ? -15.742 -0.588 10.258 1 93.19 204 THR B N 1
ATOM 3166 C CA . THR B 1 204 ? -16.078 0.601 11.031 1 93.19 204 THR B CA 1
ATOM 3167 C C . THR B 1 204 ? -16.594 1.71 10.117 1 93.19 204 THR B C 1
ATOM 3169 O O . THR B 1 204 ? -16.031 1.966 9.055 1 93.19 204 THR B O 1
ATOM 3172 N N . LEU B 1 205 ? -17.641 2.318 10.508 1 92.56 205 LEU B N 1
ATOM 3173 C CA . LEU B 1 205 ? -18.328 3.438 9.867 1 92.56 205 LEU B CA 1
ATOM 3174 C C . LEU B 1 205 ? -19.203 4.184 10.867 1 92.56 205 LEU B C 1
ATOM 3176 O O . LEU B 1 205 ? -20.109 3.598 11.469 1 92.56 205 LEU B O 1
ATOM 3180 N N . ASP B 1 206 ? -18.859 5.523 10.984 1 88 206 ASP B N 1
ATOM 3181 C CA . ASP B 1 206 ? -19.688 6.281 11.922 1 88 206 ASP B CA 1
ATOM 3182 C C . ASP B 1 206 ? -21.047 6.578 11.312 1 88 206 ASP B C 1
ATOM 3184 O O . ASP B 1 206 ? -21.156 6.984 10.156 1 88 206 ASP B O 1
ATOM 3188 N N . GLY B 1 207 ? -22.156 6.383 12.047 1 85.5 207 GLY B N 1
ATOM 3189 C CA . GLY B 1 207 ? -23.516 6.758 11.648 1 85.5 207 GLY B CA 1
ATOM 3190 C C . GLY B 1 207 ? -24.156 5.758 10.703 1 85.5 207 GLY B C 1
ATOM 3191 O O . GLY B 1 207 ? -25.312 5.918 10.328 1 85.5 207 GLY B O 1
ATOM 3192 N N . GLY B 1 208 ? -23.406 4.695 10.234 1 82 208 GLY B N 1
ATOM 3193 C CA . GLY B 1 208 ? -23.953 3.719 9.305 1 82 208 GLY B CA 1
ATOM 3194 C C . GLY B 1 208 ? -23.75 4.105 7.852 1 82 208 GLY B C 1
ATOM 3195 O O . GLY B 1 208 ? -23.172 5.148 7.555 1 82 208 GLY B O 1
ATOM 3196 N N . PHE B 1 209 ? -24.281 3.256 6.891 1 83.75 209 PHE B N 1
ATOM 3197 C CA . PHE B 1 209 ? -24.141 3.494 5.461 1 83.75 209 PHE B CA 1
ATOM 3198 C C . PHE B 1 209 ? -25.031 4.645 5.008 1 83.75 209 PHE B C 1
ATOM 3200 O O . PHE B 1 209 ? -26.156 4.777 5.469 1 83.75 209 PHE B O 1
ATOM 3207 N N . PRO B 1 210 ? -24.391 5.578 4.215 1 74.06 210 PRO B N 1
ATOM 3208 C CA . PRO B 1 210 ? -25.203 6.699 3.729 1 74.06 210 PRO B CA 1
ATOM 3209 C C . PRO B 1 210 ? -26.484 6.246 3.035 1 74.06 210 PRO B C 1
ATOM 3211 O O . PRO B 1 210 ? -26.5 5.195 2.387 1 74.06 210 PRO B O 1
ATOM 3214 N N . THR B 1 211 ? -27.594 6.711 3.562 1 65.12 211 THR B N 1
ATOM 3215 C CA . THR B 1 211 ? -28.906 6.414 2.992 1 65.12 211 THR B CA 1
ATOM 3216 C C . THR B 1 211 ? -29.016 6.957 1.57 1 65.12 211 THR B C 1
ATOM 3218 O O . THR B 1 211 ? -28.469 8.023 1.264 1 65.12 211 THR B O 1
ATOM 3221 N N . SER B 1 212 ? -29.141 6.117 0.471 1 51.38 212 SER B N 1
ATOM 3222 C CA . SER B 1 212 ? -29.453 6.578 -0.879 1 51.38 212 SER B CA 1
ATOM 3223 C C . SER B 1 212 ? -30.609 7.57 -0.877 1 51.38 212 SER B C 1
ATOM 3225 O O . SER B 1 212 ? -31.484 7.512 -0.008 1 51.38 212 SER B O 1
#

Sequence (424 aa):
MRIASTLHIAALFALPFVSAQDNDSASIASPSVGNNDCPKIAPGPVSFSYLAGLFTPQTLPDPIATESVRQTLALYALAIDGRNYEVLRKVFTTDARANYSDPIGVLNGVQAIIDNLAPGLNNFVSTQHHLGTQLIHICSLTSAVSVTYFQATHYFTPYTGVANPVDNSKVLIDKAQYQDTWARQKDGSWKITNRNLVRMGPATLDGGFPTSMRIASTLHIAALFALPFVSAQDNDSASIASPSVGNNDCPKIAPGPVSFSYLAGLFTPQTLPDPIATESVRQTLALYALAIDGRNYEVLRKVFTTDARANYSDPIGVLNGVQAIIDNLAPGLNNFVSTQHHLGTQLIHICSLTSAVSVTYFQATHYFTPYTGVANPVDNSKVLIDKAQYQDTWARQKDGSWKITNRNLVRMGPATLDGGFPTS

Nearest PDB structures (foldseek):
  4leh-assembly1_C  TM=8.604E-01  e=1.441E-09  [Clostridium] scindens ATCC 35704
  3a76-assembly1_A  TM=8.162E-01  e=1.723E-09  Sphingomonas paucimobilis
  4l8p-assembly1_A  TM=7.777E-01  e=1.384E-08  Peptacetobacter hiranonis DSM 13275
  5kvb-assembly1_A  TM=7.826E-01  e=1.756E-08  Novosphingobium barchaimii LL02
  5bka-assembly2_F  TM=8.266E-01  e=6.245E-07  Streptomyces coelicolor A3(2)